Protein AF-0000000084538639 (afdb_homodimer)

InterPro domains:
  IPR005117 Nitrite/Sulfite reductase ferredoxin-like domain [PF03460] (18-83)
  IPR006066 Nitrite/sulphite reductase iron-sulphur/sirohaem-binding site [PR00397] (96-114)
  IPR006066 Nitrite/sulphite reductase iron-sulphur/sirohaem-binding site [PR00397] (139-157)
  IPR006066 Nitrite/sulphite reductase iron-sulphur/sirohaem-binding site [PS00365] (139-155)
  IPR006067 Nitrite/sulphite reductase 4Fe-4S domain [PF01077] (92-283)
  IPR017896 4Fe-4S ferredoxin-type, iron-sulphur binding domain [PF00037] (164-184)
  IPR017896 4Fe-4S ferredoxin-type, iron-sulphur binding domain [PF00037] (191-212)
  IPR017896 4Fe-4S ferredoxin-type, iron-sulphur binding domain [PS51379] (159-187)
  IPR017896 4Fe-4S ferredoxin-type, iron-sulphur binding domain [PS51379] (188-217)
  IPR036136 Nitrite/Sulfite reductase ferredoxin-like domain superfamily [SSF55124] (15-107)
  IPR045169 Nitrite and sulphite reductase 4Fe-4S domain containing protein [PTHR11493] (4-162)
  IPR045854 Nitrite and sulphite reductase 4Fe-4S domain-like superfamily [G3DSA:3.30.413.10] (96-285)
  IPR045854 Nitrite and sulphite reductase 4Fe-4S domain-like superfamily [SSF56014] (92-284)

Sequence (570 aa):
MNEKKIDESLLKSKGFLPQRQENMFSMRLKVVSGNLDIEKLRAIADAAEKYGSGYVHITSRQQIEVPFVKLEDAEAANNELEKQGISGGSIGKRVRAVVACQGDRVCKNGLINCESLASRIDEKYFGEAVPKKLKIAVTGCPSACVRPQENDFGIMGTVKPKTVEENCVGCKRCEKACKVGAIKVLDDKASIDTEKCILCGACIAACRKDALRAEKTGCTIFVGGKAGRQPMQGIKLLELADEEQLFSVLEKTFEYYRREGLDGERLGELIDRLGIDKYKEEVLSMNEKKIDESLLKSKGFLPQRQENMFSMRLKVVSGNLDIEKLRAIADAAEKYGSGYVHITSRQQIEVPFVKLEDAEAANNELEKQGISGGSIGKRVRAVVACQGDRVCKNGLINCESLASRIDEKYFGEAVPKKLKIAVTGCPSACVRPQENDFGIMGTVKPKTVEENCVGCKRCEKACKVGAIKVLDDKASIDTEKCILCGACIAACRKDALRAEKTGCTIFVGGKAGRQPMQGIKLLELADEEQLFSVLEKTFEYYRREGLDGERLGELIDRLGIDKYKEEVLS

pLDDT: mean 95.53, std 8.68, range [28.81, 98.94]

Solvent-accessible surface area (backbone atoms only — not comparable to full-atom values): 27590 Å² total; per-residue (Å²): 131,81,76,70,74,74,55,63,68,60,40,28,65,50,13,36,38,76,32,56,53,84,65,23,20,29,38,28,34,52,29,58,26,13,46,43,44,34,69,52,50,46,51,50,33,51,45,13,55,76,46,27,77,41,30,37,36,34,33,54,65,19,29,42,26,28,42,60,23,36,58,92,44,46,64,62,54,48,51,58,36,42,75,66,73,39,47,44,23,60,55,67,43,16,22,33,64,22,30,23,35,63,9,46,78,39,36,68,62,25,66,31,60,18,50,63,52,30,48,54,50,35,74,72,43,50,57,39,79,37,39,22,55,38,39,36,20,27,17,12,20,45,57,23,76,49,40,22,43,45,16,33,37,9,34,27,15,28,25,39,73,38,70,37,67,93,46,38,79,41,82,48,50,31,37,70,51,32,88,69,66,21,38,45,65,54,96,49,28,72,41,75,40,74,88,53,48,74,31,52,43,50,35,37,73,52,37,86,58,63,16,35,38,77,70,46,71,24,23,31,34,22,38,25,8,30,58,39,73,69,61,35,76,29,42,84,75,46,69,58,35,46,69,68,56,46,53,49,32,51,51,36,44,51,52,49,39,57,71,70,36,47,88,69,35,41,62,28,56,43,35,66,74,68,30,61,67,58,49,46,57,64,33,72,102,132,81,75,70,75,74,55,63,68,59,40,28,64,50,14,36,39,76,33,56,52,83,65,23,18,30,40,27,33,52,29,58,26,13,46,43,44,33,70,52,52,46,50,49,33,50,46,13,55,74,47,26,78,41,30,37,38,34,34,53,65,21,28,42,26,28,41,60,23,36,59,91,43,44,62,62,54,48,53,57,36,41,75,67,72,40,46,44,22,60,54,66,44,17,23,33,64,22,30,23,36,63,8,46,78,39,36,69,62,25,66,31,60,17,49,62,54,30,47,54,50,35,73,73,44,49,57,38,80,37,40,23,54,37,40,39,21,28,17,12,20,46,58,23,77,50,40,22,43,45,16,32,37,9,33,27,16,27,25,38,72,38,70,38,69,93,44,35,78,42,81,50,51,30,36,70,49,31,87,69,66,22,39,44,65,53,96,48,28,70,41,75,40,73,88,54,48,74,32,50,42,49,34,36,74,50,38,87,57,64,17,34,38,79,69,45,71,25,24,30,35,21,38,24,8,30,58,42,73,68,62,35,76,29,43,82,74,45,69,58,34,47,69,69,56,46,52,49,34,52,52,39,45,52,53,49,41,58,72,71,38,46,88,69,36,41,62,28,54,42,36,66,73,69,30,62,66,57,50,47,57,65,31,72,101

Secondary structure (DSSP, 8-state):
-------HHHHHHTTEEEPSSTTEEEEEE--STTEEEHHHHHHHHHHHHHHSSSEEEE-TTS-EEEEEEEGGGHHHHHHHHHHTT--BPP-SSBBPPPEE--HHHH-TT--S-HHHHHHHHHHHHTT-B-SS-B-EEEESSTT-TT-GGGSSEEEEEEEEEEE-GGG-----HHHHH-TTS-EEEETTEEEE-TTT-----HHHHH-SSS-EEEEEEEEEEEES-B-TTS-BPPEEEEEEE-HHHHHHHHHHHHHHHHHHPPTT--HHHHHHHH-HHHHHHHH--/-------HHHHHHTTEEEPSSTTEEEEEE--STTEEEHHHHHHHHHHHHHHSSSEEEE-TTS-EEEEEEEHHHHHHHHHHHHHTT--BPP-SSBBPPPEE--HHHH-TT--S-HHHHHHHHHHHHTT-B-SS-B-EEEESSTT-TT-GGGSSEEEEEEEEEEE-GGG-----HHHHH-TTS-EEEETTEEEE-TTT-----HHHHH-SSS-EEEEEEEEEEEES-B-TTS-BPPEEEEEEE-HHHHHHHHHHHHHHHHHHPPTT--HHHHHHHH-HHHHHHHH--

Foldseek 3Di:
DPPPPLPVVVLQAQAWDDDPDPQWTKFKKADAQLDDDVLLVVLVQVLLVPFADRDWDQDLQNIIIRTGGGNVCSVVSQVSSVVVVITTFHDWQFETHEHEDCAPVPDPQFQDRGRVLSVVCCVVGGGNGFLTYFYEYEYRFPVCVSPQQQGQKYKYKFFDKDFQFVQFQLPCQLCVQDPQRQWDRDPRGIDGNPVRDPRSCSSVVRDPRNRIDTPAIAIWMWHQAHDDPDGDTTDGQDPRDHPVLVVQLVVQLRVCRRVQPHRHARSNRSCVVVHVVVSNVRRVD/DPPPPLPVVVLQAQAWDDDPDPQWTKFKKADAQLDDDVLLVVLVQVLLVPFADRDWDQDLQNIIIRTGGGNVCSVVSQVSSVVVVITHFHDWQFETHEHEDCAPVPDPQFQDRGRVLSVVCCVPGGGNGFLTYFYEYEYRFPVCVSPLQQGQKYKYKFFDKDFQFVQFQLPCQLCVQDPQRQWDRDPRGIDGNPVRDPRSCSSVVRDPRNRMDTPAIAIWMWHQAHDDPDGDTTDGQDPRDHPVLVVQLVVQLRVCRRVQPHRHARSNNSCVVVHVVVSNVRRVD

Organism: NCBI:txid1434108

Structure (mmCIF, N/CA/C/O backbone):
data_AF-0000000084538639-model_v1
#
loop_
_entity.id
_entity.type
_entity.pdbx_description
1 polymer 'Sulfite reductase-related protein'
#
loop_
_atom_site.group_PDB
_atom_site.id
_atom_site.type_symbol
_atom_site.label_atom_id
_atom_site.label_alt_id
_atom_site.label_comp_id
_atom_site.label_asym_id
_atom_site.label_entity_id
_atom_site.label_seq_id
_atom_site.pdbx_PDB_ins_code
_atom_site.Cartn_x
_atom_site.Cartn_y
_atom_site.Cartn_z
_atom_site.occupancy
_atom_site.B_iso_or_equiv
_atom_site.auth_seq_id
_atom_site.auth_comp_id
_atom_site.auth_asym_id
_atom_site.auth_atom_id
_atom_site.pdbx_PDB_model_num
ATOM 1 N N . MET A 1 1 ? 19.953 21.734 35.844 1 28.94 1 MET A N 1
ATOM 2 C CA . MET A 1 1 ? 19.578 20.406 35.312 1 28.94 1 MET A CA 1
ATOM 3 C C . MET A 1 1 ? 19.547 20.422 33.781 1 28.94 1 MET A C 1
ATOM 5 O O . MET A 1 1 ? 18.797 21.188 33.188 1 28.94 1 MET A O 1
ATOM 9 N N . ASN A 1 2 ? 20.594 20.266 32.969 1 35.09 2 ASN A N 1
ATOM 10 C CA . ASN A 1 2 ? 20.875 20.547 31.578 1 35.09 2 ASN A CA 1
ATOM 11 C C . ASN A 1 2 ? 19.781 19.953 30.672 1 35.09 2 ASN A C 1
ATOM 13 O O . ASN A 1 2 ? 19.531 18.75 30.703 1 35.09 2 ASN A O 1
ATOM 17 N N . GLU A 1 3 ? 18.641 20.625 30.438 1 41.72 3 GLU A N 1
ATOM 18 C CA . GLU A 1 3 ? 17.625 20.312 29.453 1 41.72 3 GLU A CA 1
ATOM 19 C C . GLU A 1 3 ? 18.234 19.625 28.234 1 41.72 3 GLU A C 1
ATOM 21 O O . GLU A 1 3 ? 18.969 20.25 27.469 1 41.72 3 GLU A O 1
ATOM 26 N N . LYS A 1 4 ? 18.844 18.641 28.422 1 44.41 4 LYS A N 1
ATOM 27 C CA . LYS A 1 4 ? 19.422 17.906 27.297 1 44.41 4 LYS A CA 1
ATOM 28 C C . LYS A 1 4 ? 18.578 18.062 26.031 1 44.41 4 LYS A C 1
ATOM 30 O O . LYS A 1 4 ? 17.422 17.625 26 1 44.41 4 LYS A O 1
ATOM 35 N N . LYS A 1 5 ? 18.641 19.078 25.266 1 53.19 5 LYS A N 1
ATOM 36 C CA . LYS A 1 5 ? 18.062 19.406 23.953 1 53.19 5 LYS A CA 1
ATOM 37 C C . LYS A 1 5 ? 18.016 18.156 23.062 1 53.19 5 LYS A C 1
ATOM 39 O O . LYS A 1 5 ? 19.062 17.625 22.688 1 53.19 5 LYS A O 1
ATOM 44 N N . ILE A 1 6 ? 17.109 17.219 23.391 1 60.97 6 ILE A N 1
ATOM 45 C CA . ILE A 1 6 ? 16.953 16.047 22.531 1 60.97 6 ILE A CA 1
ATOM 46 C C . ILE A 1 6 ? 17.047 16.453 21.062 1 60.97 6 ILE A C 1
ATOM 48 O O . ILE A 1 6 ? 16.344 17.359 20.625 1 60.97 6 ILE A O 1
ATOM 52 N N . ASP A 1 7 ? 18.219 16.203 20.422 1 66.75 7 ASP A N 1
ATOM 53 C CA . ASP A 1 7 ? 18.469 16.453 19 1 66.75 7 ASP A CA 1
ATOM 54 C C . ASP A 1 7 ? 17.391 15.789 18.141 1 66.75 7 ASP A C 1
ATOM 56 O O . ASP A 1 7 ? 17.406 14.57 17.938 1 66.75 7 ASP A O 1
ATOM 60 N N . GLU A 1 8 ? 16.359 16.516 17.828 1 71.19 8 GLU A N 1
ATOM 61 C CA . GLU A 1 8 ? 15.25 16.047 17 1 71.19 8 GLU A CA 1
ATOM 62 C C . GLU A 1 8 ? 15.75 15.375 15.734 1 71.19 8 GLU A C 1
ATOM 64 O O . GLU A 1 8 ? 15.125 14.422 15.25 1 71.19 8 GLU A O 1
ATOM 69 N N . SER A 1 9 ? 16.891 15.812 15.281 1 72.81 9 SER A N 1
ATOM 70 C CA . SER A 1 9 ? 17.438 15.219 14.07 1 72.81 9 SER A CA 1
ATOM 71 C C . SER A 1 9 ? 17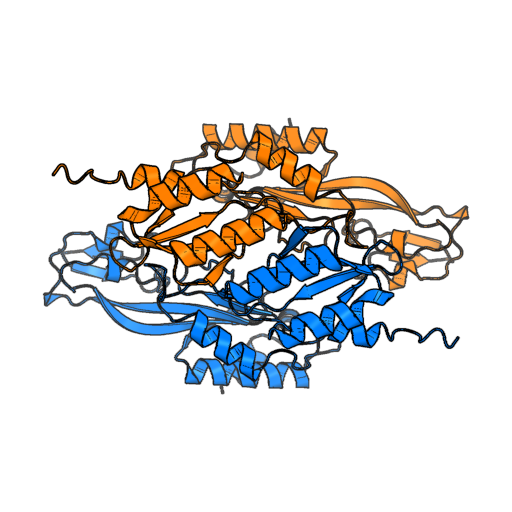.891 13.781 14.312 1 72.81 9 SER A C 1
ATOM 73 O O . SER A 1 9 ? 17.719 12.922 13.438 1 72.81 9 SER A O 1
ATOM 75 N N . LEU A 1 10 ? 18.406 13.555 15.484 1 75.19 10 LEU A N 1
ATOM 76 C CA . LEU A 1 10 ? 18.828 12.211 15.852 1 75.19 10 LEU A CA 1
ATOM 77 C C . LEU A 1 10 ? 17.625 11.281 16 1 75.19 10 LEU A C 1
ATOM 79 O O . LEU A 1 10 ? 17.688 10.117 15.594 1 75.19 10 LEU A O 1
ATOM 83 N N . LEU A 1 11 ? 16.594 11.844 16.484 1 84.62 11 LEU A N 1
ATOM 84 C CA . LEU A 1 11 ? 15.383 11.055 16.672 1 84.62 11 LEU A CA 1
ATOM 85 C C . LEU A 1 11 ? 14.781 10.641 15.328 1 84.62 11 LEU A C 1
ATOM 87 O O . LEU A 1 11 ? 14.312 9.516 15.172 1 84.62 11 LEU A O 1
ATOM 91 N N . LYS A 1 12 ? 14.953 11.516 14.398 1 80.38 12 LYS A N 1
ATOM 92 C CA . LYS A 1 12 ? 14.445 11.203 13.07 1 80.38 12 LYS A CA 1
ATOM 93 C C . LYS A 1 12 ? 15.219 10.055 12.438 1 80.38 12 LYS A C 1
ATOM 95 O O . LYS A 1 12 ? 14.633 9.18 11.797 1 80.38 12 LYS A O 1
ATOM 100 N N . SER A 1 13 ? 16.484 10.047 12.664 1 81.56 13 SER A N 1
ATOM 101 C CA . SER A 1 13 ? 17.328 8.992 12.109 1 81.56 13 SER A CA 1
ATOM 102 C C . SER A 1 13 ? 17 7.637 12.742 1 81.56 13 SER A C 1
ATOM 104 O O . SER A 1 13 ? 17.312 6.59 12.172 1 81.56 13 SER A O 1
ATOM 106 N N . LYS A 1 14 ? 16.359 7.699 13.867 1 87.94 14 LYS A N 1
ATOM 107 C CA . LYS A 1 14 ? 16.047 6.469 14.586 1 87.94 14 LYS A CA 1
ATOM 108 C C . LYS A 1 14 ? 14.586 6.066 14.367 1 87.94 14 LYS A C 1
ATOM 110 O O . LYS A 1 14 ? 14.07 5.18 15.055 1 87.94 14 LYS A O 1
ATOM 115 N N . GLY A 1 15 ? 13.945 6.762 13.461 1 92.75 15 GLY A N 1
ATOM 116 C CA . GLY A 1 15 ? 12.609 6.34 13.078 1 92.75 15 GLY A CA 1
ATOM 117 C C . GLY A 1 15 ? 11.516 7.043 13.859 1 92.75 15 GLY A C 1
ATOM 118 O O . GLY A 1 15 ? 10.352 6.617 13.836 1 92.75 15 GLY A O 1
ATOM 119 N N . PHE A 1 16 ? 11.852 8.117 14.555 1 95.19 16 PHE A N 1
ATOM 120 C CA . PHE A 1 16 ? 10.852 8.852 15.32 1 95.19 16 PHE A CA 1
ATOM 121 C C . PHE A 1 16 ? 10.289 10 14.5 1 95.19 16 PHE A C 1
ATOM 123 O O . PHE A 1 16 ? 11.016 10.922 14.125 1 95.19 16 PHE A O 1
ATOM 130 N N . LEU A 1 17 ? 9.008 9.977 14.289 1 95.06 17 LEU A N 1
ATOM 131 C CA . LEU A 1 17 ? 8.297 11.016 13.555 1 95.06 17 LEU A CA 1
ATOM 132 C C . LEU A 1 17 ? 7.539 11.938 14.508 1 95.06 17 LEU A C 1
ATOM 134 O O . LEU A 1 17 ? 6.711 11.477 15.297 1 95.06 17 LEU A O 1
ATOM 138 N N . PRO A 1 18 ? 7.816 13.203 14.438 1 95 18 PRO A N 1
ATOM 139 C CA . PRO A 1 18 ? 7.047 14.102 15.297 1 95 18 PRO A CA 1
ATOM 140 C C . PRO A 1 18 ? 5.547 14.062 15.008 1 95 18 PRO A C 1
ATOM 142 O O . PRO A 1 18 ? 5.141 13.953 13.844 1 95 18 PRO A O 1
ATOM 145 N N . GLN A 1 19 ? 4.723 14.102 16.062 1 96.75 19 GLN A N 1
ATOM 146 C CA . GLN A 1 19 ? 3.266 14.078 15.953 1 96.75 19 GLN A CA 1
ATOM 147 C C . GLN A 1 19 ? 2.684 15.477 16.141 1 96.75 19 GLN A C 1
ATOM 149 O O . GLN A 1 19 ? 3.418 16.438 16.391 1 96.75 19 GLN A O 1
ATOM 154 N N . ARG A 1 20 ? 1.403 15.555 15.883 1 96 20 ARG A N 1
ATOM 155 C CA . ARG A 1 20 ? 0.704 16.828 16.047 1 96 20 ARG A CA 1
ATOM 156 C C . ARG A 1 20 ? 0.76 17.297 17.5 1 96 20 ARG A C 1
ATOM 158 O O . ARG A 1 20 ? 0.821 18.484 17.781 1 96 20 ARG A O 1
ATOM 165 N N . GLN A 1 21 ? 0.801 16.328 18.453 1 96.25 21 GLN A N 1
ATOM 166 C CA . GLN A 1 21 ? 0.95 16.656 19.875 1 96.25 21 GLN A CA 1
ATOM 167 C C . GLN A 1 21 ? 2.391 17.031 20.203 1 96.25 21 GLN A C 1
ATOM 169 O O . GLN A 1 21 ? 3.332 16.391 19.75 1 96.25 21 GLN A O 1
ATOM 174 N N . GLU A 1 22 ? 2.547 18.031 20.938 1 94.88 22 GLU A N 1
ATOM 175 C CA . GLU A 1 22 ? 3.869 18.547 21.297 1 94.88 22 GLU A CA 1
ATOM 176 C C . GLU A 1 22 ? 4.676 17.5 22.062 1 94.88 22 GLU A C 1
ATOM 178 O O . GLU A 1 22 ? 4.152 16.844 22.953 1 94.88 22 GLU A O 1
ATOM 183 N N . ASN A 1 23 ? 5.887 17.297 21.688 1 94.81 23 ASN A N 1
ATOM 184 C CA . ASN A 1 23 ? 6.867 16.438 22.359 1 94.81 23 ASN A CA 1
ATOM 185 C C . ASN A 1 23 ? 6.453 14.977 22.297 1 94.81 23 ASN A C 1
ATOM 187 O O . ASN A 1 23 ? 6.738 14.211 23.234 1 94.81 23 ASN A O 1
ATOM 191 N N . MET A 1 24 ? 5.648 14.656 21.344 1 96.5 24 MET A N 1
ATOM 192 C CA . MET A 1 24 ? 5.254 13.266 21.125 1 96.5 24 MET A CA 1
ATOM 193 C C . MET A 1 24 ? 5.676 12.805 19.734 1 96.5 24 MET A C 1
ATOM 195 O O . MET A 1 24 ? 5.691 13.602 18.781 1 96.5 24 MET A O 1
ATOM 199 N N . PHE A 1 25 ? 5.984 11.547 19.672 1 96.94 25 PHE A N 1
ATOM 200 C CA . PHE A 1 25 ? 6.504 10.992 18.422 1 96.94 25 PHE A CA 1
ATOM 201 C C . PHE A 1 25 ? 5.844 9.656 18.109 1 96.94 25 PHE A C 1
ATOM 203 O O . PHE A 1 25 ? 5.426 8.93 19.016 1 96.94 25 PHE A O 1
ATOM 210 N N . SER A 1 26 ? 5.684 9.406 16.906 1 97.38 26 SER A N 1
ATOM 211 C CA . SER A 1 26 ? 5.402 8.055 16.438 1 97.38 26 SER A CA 1
ATOM 212 C C . SER A 1 26 ? 6.691 7.305 16.109 1 97.38 26 SER A C 1
ATOM 214 O O . SER A 1 26 ? 7.457 7.73 15.234 1 97.38 26 SER A O 1
ATOM 216 N N . MET A 1 27 ? 6.938 6.258 16.797 1 97.62 27 MET A N 1
ATOM 217 C CA . MET A 1 27 ? 8.133 5.441 16.562 1 97.62 27 MET A CA 1
ATOM 218 C C . MET A 1 27 ? 7.887 4.414 15.469 1 97.62 27 MET A C 1
ATOM 220 O O . MET A 1 27 ? 7.16 3.439 15.68 1 97.62 27 MET A O 1
ATOM 224 N N . ARG A 1 28 ? 8.492 4.652 14.383 1 97.44 28 ARG A N 1
ATOM 225 C CA . ARG A 1 28 ? 8.359 3.725 13.266 1 97.44 28 ARG A CA 1
ATOM 226 C C . ARG A 1 28 ? 9.438 2.643 13.328 1 97.44 28 ARG A C 1
ATOM 228 O O . ARG A 1 28 ? 10.633 2.947 13.359 1 97.44 28 ARG A O 1
ATOM 235 N N . LEU A 1 29 ? 8.992 1.459 13.242 1 97.94 29 LEU A N 1
ATOM 236 C CA . LEU A 1 29 ? 9.891 0.316 13.367 1 97.94 29 LEU A CA 1
ATOM 237 C C . LEU A 1 29 ? 10.07 -0.387 12.031 1 97.94 29 LEU A C 1
ATOM 239 O O . LEU A 1 29 ? 9.109 -0.568 11.281 1 97.94 29 LEU A O 1
ATOM 243 N N . LYS A 1 30 ? 11.281 -0.774 11.797 1 97.19 30 LYS A N 1
ATOM 244 C CA . LYS A 1 30 ? 11.617 -1.401 10.516 1 97.19 30 LYS A CA 1
ATOM 245 C C . LYS A 1 30 ? 11.156 -2.855 10.484 1 97.19 30 LYS A C 1
ATOM 247 O O . LYS A 1 30 ? 11.43 -3.623 11.406 1 97.19 30 LYS A O 1
ATOM 252 N N . VAL A 1 31 ? 10.453 -3.23 9.469 1 97.38 31 VAL A N 1
ATOM 253 C CA . VAL A 1 31 ? 10.102 -4.598 9.102 1 97.38 31 VAL A CA 1
ATOM 254 C C . VAL A 1 31 ? 10.531 -4.875 7.66 1 97.38 31 VAL A C 1
ATOM 256 O O . VAL A 1 31 ? 10.18 -4.121 6.746 1 97.38 31 VAL A O 1
ATOM 259 N N . VAL A 1 32 ? 11.305 -5.887 7.477 1 96.62 32 VAL A N 1
ATOM 260 C CA . VAL A 1 32 ? 11.766 -6.199 6.125 1 96.62 32 VAL A CA 1
ATOM 261 C C . VAL A 1 32 ? 10.797 -7.176 5.461 1 96.62 32 VAL A C 1
ATOM 263 O O . VAL A 1 32 ? 10.391 -8.164 6.074 1 96.62 32 VAL A O 1
ATOM 266 N N . SER A 1 33 ? 10.367 -6.867 4.262 1 97.62 33 SER A N 1
ATOM 267 C CA . SER A 1 33 ? 9.523 -7.73 3.439 1 97.62 33 SER A CA 1
ATOM 268 C C . SER A 1 33 ? 8.211 -8.047 4.141 1 97.62 33 SER A C 1
ATOM 270 O O . SER A 1 33 ? 7.559 -9.047 3.826 1 97.62 33 SER A O 1
ATOM 272 N N . GLY A 1 34 ? 7.902 -7.285 5.207 1 98 34 GLY A N 1
ATOM 273 C CA . GLY A 1 34 ? 6.66 -7.488 5.934 1 98 34 GLY A CA 1
ATOM 274 C C . GLY A 1 34 ? 6.707 -8.672 6.883 1 98 34 GLY A C 1
ATOM 275 O O . GLY A 1 34 ? 5.703 -9.008 7.512 1 98 34 GLY A O 1
ATOM 276 N N . ASN A 1 35 ? 7.789 -9.305 7.012 1 98.25 35 ASN A N 1
ATOM 277 C CA . ASN A 1 35 ? 7.891 -10.469 7.879 1 98.25 35 ASN A CA 1
ATOM 278 C C . ASN A 1 35 ? 8.414 -10.094 9.266 1 98.25 35 ASN A C 1
ATOM 280 O O . ASN A 1 35 ? 9.367 -9.328 9.383 1 98.25 35 ASN A O 1
ATOM 284 N N . LEU A 1 36 ? 7.766 -10.602 10.227 1 97.75 36 LEU A N 1
ATOM 285 C CA . LEU A 1 36 ? 8.156 -10.352 11.609 1 97.75 36 LEU A CA 1
ATOM 286 C C . LEU A 1 36 ? 8.047 -11.617 12.445 1 97.75 36 LEU A C 1
ATOM 288 O O . LEU A 1 36 ? 6.984 -12.242 12.5 1 97.75 36 LEU A O 1
ATOM 292 N N . ASP A 1 37 ? 9.125 -11.945 13.109 1 97.56 37 ASP A N 1
ATOM 293 C CA . ASP A 1 37 ? 9.078 -13.094 14.016 1 97.56 37 ASP A CA 1
ATOM 294 C C . ASP A 1 37 ? 8.234 -12.789 15.25 1 97.56 37 ASP A C 1
ATOM 296 O O . ASP A 1 37 ? 8.039 -11.617 15.602 1 97.56 37 ASP A O 1
ATOM 300 N N . ILE A 1 38 ? 7.762 -13.82 15.906 1 97.75 38 ILE A N 1
ATOM 301 C CA . ILE A 1 38 ? 6.801 -13.664 16.984 1 97.75 38 ILE A CA 1
ATOM 302 C C . ILE A 1 38 ? 7.48 -12.992 18.188 1 97.75 38 ILE A C 1
ATOM 304 O O . ILE A 1 38 ? 6.844 -12.25 18.938 1 97.75 38 ILE A O 1
ATOM 308 N N . GLU A 1 39 ? 8.789 -13.234 18.391 1 98 39 GLU A N 1
ATOM 309 C CA . GLU A 1 39 ? 9.492 -12.586 19.5 1 98 39 GLU A CA 1
ATOM 310 C C . GLU A 1 39 ? 9.539 -11.07 19.312 1 98 39 GLU A C 1
ATOM 312 O O . GLU A 1 39 ? 9.359 -10.312 20.266 1 98 39 GLU A O 1
ATOM 317 N N . LYS A 1 40 ? 9.781 -10.695 18.125 1 98 40 LYS A N 1
ATOM 318 C CA . LYS A 1 40 ? 9.781 -9.266 17.812 1 98 40 LYS A CA 1
ATOM 319 C C . LYS A 1 40 ? 8.383 -8.664 17.969 1 98 40 LYS A C 1
ATOM 321 O O . LYS A 1 40 ? 8.234 -7.547 18.453 1 98 40 LYS A O 1
ATOM 326 N N . LEU A 1 41 ? 7.402 -9.398 17.562 1 98 41 LEU A N 1
ATOM 327 C CA . LEU A 1 41 ? 6.023 -8.953 17.719 1 98 41 LEU A CA 1
ATOM 328 C C . LEU A 1 41 ? 5.695 -8.703 19.188 1 98 41 LEU A C 1
ATOM 330 O O . LEU A 1 41 ? 5.082 -7.691 19.531 1 98 41 LEU A O 1
ATOM 334 N N . ARG A 1 42 ? 6.074 -9.594 20.016 1 98.25 42 ARG A N 1
ATOM 335 C CA . ARG A 1 42 ? 5.836 -9.461 21.438 1 98.25 42 ARG A CA 1
ATOM 336 C C . ARG A 1 42 ? 6.605 -8.273 22.016 1 98.25 42 ARG A C 1
ATOM 338 O O . ARG A 1 42 ? 6.082 -7.535 22.859 1 98.25 42 ARG A O 1
ATOM 345 N N . ALA A 1 43 ? 7.848 -8.102 21.547 1 98.31 43 ALA A N 1
ATOM 346 C CA . ALA A 1 43 ? 8.656 -6.969 22 1 98.31 43 ALA A CA 1
ATOM 347 C C . ALA A 1 43 ? 7.996 -5.645 21.625 1 98.31 43 ALA A C 1
ATOM 349 O O . ALA A 1 43 ? 8 -4.695 22.406 1 98.31 43 ALA A O 1
ATOM 350 N N . ILE A 1 44 ? 7.449 -5.594 20.453 1 98.56 44 ILE A N 1
ATOM 351 C CA . ILE A 1 44 ? 6.773 -4.387 19.984 1 98.56 44 ILE A CA 1
ATOM 352 C C . ILE A 1 44 ? 5.535 -4.125 20.828 1 98.56 44 ILE A C 1
ATOM 354 O O . ILE A 1 44 ? 5.262 -2.982 21.203 1 98.56 44 ILE A O 1
ATOM 358 N N . ALA A 1 45 ? 4.785 -5.188 21.141 1 98.62 45 ALA A N 1
ATOM 359 C CA . ALA A 1 45 ? 3.627 -5.043 22.031 1 98.62 45 ALA A CA 1
ATOM 360 C C . ALA A 1 45 ? 4.035 -4.48 23.375 1 98.62 45 ALA A C 1
ATOM 362 O O . ALA A 1 45 ? 3.381 -3.576 23.906 1 98.62 45 ALA A O 1
ATOM 363 N N . ASP A 1 46 ? 5.121 -4.961 23.938 1 98.56 46 ASP A N 1
ATOM 364 C CA . ASP A 1 46 ? 5.625 -4.484 25.219 1 98.56 46 ASP A CA 1
ATOM 365 C C . ASP A 1 46 ? 6.012 -3.01 25.141 1 98.56 46 ASP A C 1
ATOM 367 O O . ASP A 1 46 ? 5.699 -2.234 26.047 1 98.56 46 ASP A O 1
ATOM 371 N N . ALA A 1 47 ? 6.684 -2.658 24.078 1 98.5 47 ALA A N 1
ATOM 372 C CA . ALA A 1 47 ? 7.094 -1.269 23.906 1 98.5 47 ALA A CA 1
ATOM 373 C C . ALA A 1 47 ? 5.883 -0.35 23.766 1 98.5 47 ALA A C 1
ATOM 375 O O . ALA A 1 47 ? 5.859 0.744 24.344 1 98.5 47 ALA A O 1
ATOM 376 N N . ALA A 1 48 ? 4.883 -0.794 23 1 98.62 48 ALA A N 1
ATOM 377 C CA . ALA A 1 48 ? 3.67 0.003 22.812 1 98.62 48 ALA A CA 1
ATOM 378 C C . ALA A 1 48 ? 2.926 0.182 24.141 1 98.62 48 ALA A C 1
ATOM 380 O O . ALA A 1 48 ? 2.297 1.218 24.375 1 98.62 48 ALA A O 1
ATOM 381 N N . GLU A 1 49 ? 2.969 -0.815 24.969 1 98.56 49 GLU A N 1
ATOM 382 C CA . GLU A 1 49 ? 2.35 -0.75 26.297 1 98.56 49 GLU A CA 1
ATOM 383 C C . GLU A 1 49 ? 3.102 0.212 27.203 1 98.56 49 GLU A C 1
ATOM 385 O O . GLU A 1 49 ? 2.488 1.029 27.891 1 98.56 49 GLU A O 1
ATOM 390 N N . LYS A 1 50 ? 4.363 0.166 27.203 1 98.56 50 LYS A N 1
ATOM 391 C CA . LYS A 1 50 ? 5.219 0.887 28.141 1 98.56 50 LYS A CA 1
ATOM 392 C C . LYS A 1 50 ? 5.402 2.34 27.703 1 98.56 50 LYS A C 1
ATOM 394 O O . LYS A 1 50 ? 5.406 3.244 28.547 1 98.56 50 LYS A O 1
ATOM 399 N N . TYR A 1 51 ? 5.574 2.531 26.391 1 98.5 51 TYR A N 1
ATOM 400 C CA . TYR A 1 51 ? 6.004 3.846 25.922 1 98.5 51 TYR A CA 1
ATOM 401 C C . TYR A 1 51 ? 4.926 4.5 25.078 1 98.5 51 TYR A C 1
ATOM 403 O O . TYR A 1 51 ? 4.969 5.707 24.828 1 98.5 51 TYR A O 1
ATOM 411 N N . GLY A 1 52 ? 4.02 3.723 24.516 1 98.19 52 GLY A N 1
ATOM 412 C CA . GLY A 1 52 ? 2.984 4.242 23.641 1 98.19 52 GLY A CA 1
ATOM 413 C C . GLY A 1 52 ? 1.63 4.355 24.312 1 98.19 52 GLY A C 1
ATOM 414 O O . GLY A 1 52 ? 1.547 4.672 25.5 1 98.19 52 GLY A O 1
ATOM 415 N N . SER A 1 53 ? 0.543 4.211 23.562 1 97.81 53 SER A N 1
ATOM 416 C CA . SER A 1 53 ? -0.82 4.344 24.062 1 97.81 53 SER A CA 1
ATOM 417 C C . SER A 1 53 ? -1.562 3.012 24 1 97.81 53 SER A C 1
ATOM 419 O O . SER A 1 53 ? -2.791 2.984 23.906 1 97.81 53 SER A O 1
ATOM 421 N N . GLY A 1 54 ? -0.845 1.924 23.891 1 98.25 54 GLY A N 1
ATOM 422 C CA . GLY A 1 54 ? -1.445 0.604 24 1 98.25 54 GLY A CA 1
ATOM 423 C C . GLY A 1 54 ? -1.917 0.05 22.672 1 98.25 54 GLY A C 1
ATOM 424 O O . GLY A 1 54 ? -2.787 -0.822 22.625 1 98.25 54 GLY A O 1
ATOM 425 N N . TYR A 1 55 ? -1.447 0.566 21.578 1 98.56 55 TYR A N 1
ATOM 426 C CA . TYR A 1 55 ? -1.731 0.024 20.25 1 98.56 55 TYR A CA 1
ATOM 427 C C . TYR A 1 55 ? -0.595 0.325 19.281 1 98.56 55 TYR A C 1
ATOM 429 O O . TYR A 1 55 ? 0.302 1.112 19.594 1 98.56 55 TYR A O 1
ATOM 437 N N . VAL A 1 56 ? -0.585 -0.379 18.203 1 98.75 56 VAL A N 1
ATOM 438 C CA . VAL A 1 56 ? 0.343 -0.107 17.109 1 98.75 56 VAL A CA 1
ATOM 439 C C . VAL A 1 56 ? -0.437 0.24 15.844 1 98.75 56 VAL A C 1
ATOM 441 O O . VAL A 1 56 ? -1.636 -0.032 15.75 1 98.75 56 VAL A O 1
ATOM 444 N N . HIS A 1 57 ? 0.223 0.912 14.961 1 98.81 57 HIS A N 1
ATOM 445 C CA . HIS A 1 57 ? -0.311 1.205 13.633 1 98.81 57 HIS A CA 1
ATOM 446 C C . HIS A 1 57 ? 0.519 0.536 12.547 1 98.81 57 HIS A C 1
ATOM 448 O O . HIS A 1 57 ? 1.729 0.754 12.461 1 98.81 57 HIS A O 1
ATOM 454 N N . ILE A 1 58 ? -0.119 -0.307 11.758 1 98.69 58 ILE A N 1
ATOM 455 C CA . ILE A 1 58 ? 0.515 -0.917 10.594 1 98.69 58 ILE A CA 1
ATOM 456 C C . ILE A 1 58 ? 0.44 0.039 9.398 1 98.69 58 ILE A C 1
ATOM 458 O O . ILE A 1 58 ? -0.634 0.551 9.078 1 98.69 58 ILE A O 1
ATOM 462 N N . THR A 1 59 ? 1.565 0.276 8.828 1 97.75 59 THR A N 1
ATOM 463 C CA . THR A 1 59 ? 1.597 1.226 7.719 1 97.75 59 THR A CA 1
ATOM 464 C C . THR A 1 59 ? 1.312 0.521 6.395 1 97.75 59 THR A C 1
ATOM 466 O O . THR A 1 59 ? 1.327 -0.709 6.324 1 97.75 59 THR A O 1
ATOM 469 N N . SER A 1 60 ? 1.082 1.293 5.387 1 96.56 60 SER A N 1
ATOM 470 C CA . SER A 1 60 ? 0.844 0.751 4.051 1 96.56 60 SER A CA 1
ATOM 471 C C . SER A 1 60 ? 2.135 0.227 3.43 1 96.56 60 SER A C 1
ATOM 473 O O . SER A 1 60 ? 2.107 -0.398 2.367 1 96.56 60 SER A O 1
ATOM 475 N N . ARG A 1 61 ? 3.258 0.462 4.059 1 97.56 61 ARG A N 1
ATOM 476 C CA . ARG A 1 61 ? 4.527 -0.084 3.588 1 97.56 61 ARG A CA 1
ATOM 477 C C . ARG A 1 61 ? 5.016 -1.204 4.5 1 97.56 61 ARG A C 1
ATOM 479 O O . ARG A 1 61 ? 6.219 -1.373 4.695 1 97.56 61 ARG A O 1
ATOM 486 N N . GLN A 1 62 ? 4.176 -1.828 5.121 1 98.31 62 GLN A N 1
ATOM 487 C CA . GLN A 1 62 ? 4.395 -3.064 5.867 1 98.31 62 GLN A CA 1
ATOM 488 C C . GLN A 1 62 ? 5.305 -2.83 7.07 1 98.31 62 GLN A C 1
ATOM 490 O O . GLN A 1 62 ? 6.055 -3.723 7.469 1 98.31 62 GLN A O 1
ATOM 495 N N . GLN A 1 63 ? 5.375 -1.575 7.582 1 98 63 GLN A N 1
ATOM 496 C CA . GLN A 1 63 ? 6.066 -1.263 8.828 1 98 63 GLN A CA 1
ATOM 497 C C . GLN A 1 63 ? 5.086 -1.188 9.992 1 98 63 GLN A C 1
ATOM 499 O O . GLN A 1 63 ? 3.873 -1.29 9.805 1 98 63 GLN A O 1
ATOM 504 N N . ILE A 1 64 ? 5.633 -1.038 11.164 1 98.5 64 ILE A N 1
ATOM 505 C CA . ILE A 1 64 ? 4.828 -0.858 12.367 1 98.5 64 ILE A CA 1
ATOM 506 C C . ILE A 1 64 ? 5.242 0.431 13.078 1 98.5 64 ILE A C 1
ATOM 508 O O . ILE A 1 64 ? 6.434 0.732 13.188 1 98.5 64 ILE A O 1
ATOM 512 N N . GLU A 1 65 ? 4.277 1.179 13.523 1 98.44 65 GLU A N 1
ATOM 513 C CA . GLU A 1 65 ? 4.527 2.387 14.305 1 98.44 65 GLU A CA 1
ATOM 514 C C . GLU A 1 65 ? 3.922 2.277 15.703 1 98.44 65 GLU A C 1
ATOM 516 O O . GLU A 1 65 ? 2.828 1.733 15.867 1 98.44 65 GLU A O 1
ATOM 521 N N . VAL A 1 66 ? 4.629 2.738 16.641 1 98.69 66 VAL A N 1
ATOM 522 C CA . VAL A 1 66 ? 4.129 2.961 18 1 98.69 66 VAL A CA 1
ATOM 523 C C . VAL A 1 66 ? 3.887 4.453 18.219 1 98.69 66 VAL A C 1
ATOM 525 O O . VAL A 1 66 ? 4.832 5.219 18.422 1 98.69 66 VAL A O 1
ATOM 528 N N . PRO A 1 67 ? 2.652 4.871 18.188 1 98.56 67 PRO A N 1
ATOM 529 C CA . PRO A 1 67 ? 2.369 6.297 18.359 1 98.56 67 PRO A CA 1
ATOM 530 C C . PRO A 1 67 ? 2.441 6.746 19.812 1 98.56 67 PRO A C 1
ATOM 532 O O . PRO A 1 67 ? 2.43 5.914 20.719 1 98.56 67 PRO A O 1
ATOM 535 N N . PHE A 1 68 ? 2.617 8.039 20 1 98.5 68 PHE A N 1
ATOM 536 C CA . PHE A 1 68 ? 2.479 8.75 21.266 1 98.5 68 PHE A CA 1
ATOM 537 C C . PHE A 1 68 ? 3.629 8.406 22.203 1 98.5 68 PHE A C 1
ATOM 539 O O . PHE A 1 68 ? 3.43 8.281 23.406 1 98.5 68 PHE A O 1
ATOM 546 N N . VAL A 1 69 ? 4.727 8.219 21.656 1 98.25 69 VAL A N 1
ATOM 547 C CA . VAL A 1 69 ? 5.93 8.078 22.469 1 98.25 69 VAL A CA 1
ATOM 548 C C . VAL A 1 69 ? 6.414 9.461 22.906 1 98.25 69 VAL A C 1
ATOM 550 O O . VAL A 1 69 ? 6.648 10.336 22.078 1 98.25 69 VAL A O 1
ATOM 553 N N . LYS A 1 70 ? 6.578 9.617 24.141 1 97.38 70 LYS A N 1
ATOM 554 C CA . LYS A 1 70 ? 7.047 10.898 24.672 1 97.38 70 LYS A CA 1
ATOM 555 C C . LYS A 1 70 ? 8.523 11.125 24.344 1 97.38 70 LYS A C 1
ATOM 557 O O . LYS A 1 70 ? 9.312 10.18 24.328 1 97.38 70 LYS A O 1
ATOM 562 N N . LEU A 1 71 ? 8.828 12.391 24.141 1 95.44 71 LEU A N 1
ATOM 563 C CA . LEU A 1 71 ? 10.203 12.773 23.859 1 95.44 71 LEU A CA 1
ATOM 564 C C . LEU A 1 71 ? 11.156 12.219 24.922 1 95.44 71 LEU A C 1
ATOM 566 O O . LEU A 1 71 ? 12.211 11.68 24.578 1 95.44 71 LEU A O 1
ATOM 570 N N . GLU A 1 72 ? 10.82 12.281 26.156 1 95.25 72 GLU A N 1
ATOM 571 C CA . GLU A 1 72 ? 11.68 11.883 27.266 1 95.25 72 GLU A CA 1
ATOM 572 C C . GLU A 1 72 ? 11.883 10.367 27.281 1 95.25 72 GLU A C 1
ATOM 574 O O . GLU A 1 72 ? 12.828 9.875 27.906 1 95.25 72 GLU A O 1
ATOM 579 N N . ASP A 1 73 ? 10.969 9.641 26.594 1 96.62 73 ASP A N 1
ATOM 580 C CA . ASP A 1 73 ? 11.023 8.18 26.609 1 96.62 73 ASP A CA 1
ATOM 581 C C . ASP A 1 73 ? 11.625 7.637 25.328 1 96.62 73 ASP A C 1
ATOM 583 O O . ASP A 1 73 ? 11.867 6.434 25.203 1 96.62 73 ASP A O 1
ATOM 587 N N . ALA A 1 74 ? 11.867 8.469 24.359 1 95.5 74 ALA A N 1
ATOM 588 C CA . ALA A 1 74 ? 12.234 8.055 23 1 95.5 74 ALA A CA 1
ATOM 589 C C . ALA A 1 74 ? 13.508 7.211 23.016 1 95.5 74 ALA A C 1
ATOM 591 O O . ALA A 1 74 ? 13.57 6.145 22.406 1 95.5 74 ALA A O 1
ATOM 592 N N . GLU A 1 75 ? 14.492 7.664 23.734 1 94.19 75 GLU A N 1
ATOM 593 C CA . GLU A 1 75 ? 15.766 6.953 23.766 1 94.19 75 GLU A CA 1
ATOM 594 C C . GLU A 1 75 ? 15.617 5.59 24.422 1 94.19 75 GLU A C 1
ATOM 596 O O . GLU A 1 75 ? 16.156 4.594 23.938 1 94.19 75 GLU A O 1
ATOM 601 N N . ALA A 1 76 ? 14.992 5.566 25.531 1 96.56 76 ALA A N 1
ATOM 602 C CA . ALA A 1 76 ? 14.773 4.312 26.25 1 96.56 76 ALA A CA 1
ATOM 603 C C . ALA A 1 76 ? 14 3.318 25.375 1 96.56 76 ALA A C 1
ATOM 605 O O . ALA A 1 76 ? 14.344 2.135 25.328 1 96.56 76 ALA A O 1
ATOM 606 N N . ALA A 1 77 ? 12.945 3.791 24.719 1 97.12 77 ALA A N 1
ATOM 607 C CA . ALA A 1 77 ? 12.148 2.947 23.828 1 97.12 77 ALA A CA 1
ATOM 608 C C . ALA A 1 77 ? 13.016 2.365 22.703 1 97.12 77 ALA A C 1
ATOM 610 O O . ALA A 1 77 ? 12.969 1.161 22.453 1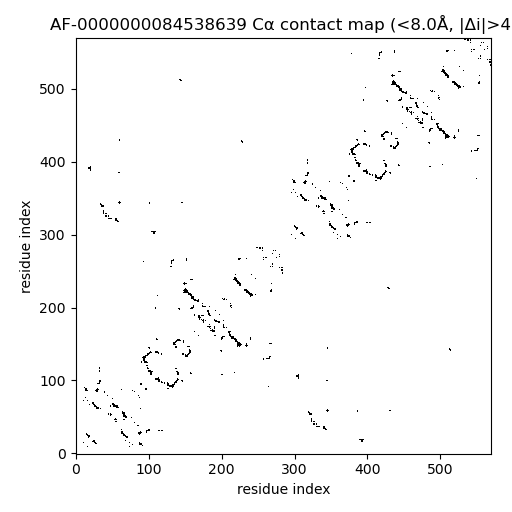 97.12 77 ALA A O 1
ATOM 611 N N . ASN A 1 78 ? 13.766 3.23 22.109 1 95.88 78 ASN A N 1
ATOM 612 C CA . ASN A 1 78 ? 14.648 2.807 21.031 1 95.88 78 ASN A CA 1
ATOM 613 C C . ASN A 1 78 ? 15.648 1.749 21.5 1 95.88 78 ASN A C 1
ATOM 615 O O . ASN A 1 78 ? 15.836 0.727 20.844 1 95.88 78 ASN A O 1
ATOM 619 N N . ASN A 1 79 ? 16.297 1.965 22.625 1 96.12 79 ASN A N 1
ATOM 620 C CA . ASN A 1 79 ? 17.297 1.052 23.156 1 96.12 79 ASN A CA 1
ATOM 621 C C . ASN A 1 79 ? 16.703 -0.321 23.453 1 96.12 79 ASN A C 1
ATOM 623 O O . ASN A 1 79 ? 17.328 -1.347 23.156 1 96.12 79 ASN A O 1
ATOM 627 N N . GLU A 1 80 ? 15.625 -0.298 24 1 96.94 80 GLU A N 1
ATOM 628 C CA . GLU A 1 80 ? 14.969 -1.552 24.344 1 96.94 80 GLU A CA 1
ATOM 629 C C . GLU A 1 80 ? 14.656 -2.375 23.109 1 96.94 80 GLU A C 1
ATOM 631 O O . GLU A 1 80 ? 14.867 -3.588 23.078 1 96.94 80 GLU A O 1
ATOM 636 N N . LEU A 1 81 ? 14.164 -1.772 22.094 1 97.62 81 LEU A N 1
ATOM 637 C CA . LEU A 1 81 ? 13.797 -2.477 20.859 1 97.62 81 LEU A CA 1
ATOM 638 C C . LEU A 1 81 ? 15.047 -2.906 20.094 1 97.62 81 LEU A C 1
ATOM 640 O O . LEU A 1 81 ? 15.07 -3.984 19.5 1 97.62 81 LEU A O 1
ATOM 644 N N . GLU A 1 82 ? 16.047 -2.074 20.109 1 96 82 GLU A N 1
ATOM 645 C CA . GLU A 1 82 ? 17.297 -2.436 19.453 1 96 82 GLU A CA 1
ATOM 646 C C . GLU A 1 82 ? 17.906 -3.689 20.062 1 96 82 GLU A C 1
ATOM 648 O O . GLU A 1 82 ? 18.516 -4.5 19.359 1 96 82 GLU A O 1
ATOM 653 N N . LYS A 1 83 ? 17.781 -3.838 21.344 1 96.5 83 LYS A N 1
ATOM 654 C CA . LYS A 1 83 ? 18.281 -5.023 22.031 1 96.5 83 LYS A CA 1
ATOM 655 C C . LYS A 1 83 ? 17.578 -6.285 21.547 1 96.5 83 LYS A C 1
ATOM 657 O O . LYS A 1 83 ? 18.125 -7.383 21.625 1 96.5 83 LYS A O 1
ATOM 662 N N . GLN A 1 84 ? 16.375 -6.094 21.047 1 95.75 84 GLN A N 1
ATOM 663 C CA . GLN A 1 84 ? 15.602 -7.207 20.516 1 95.75 84 GLN A CA 1
ATOM 664 C C . GLN A 1 84 ? 15.805 -7.352 19.016 1 95.75 84 GLN A C 1
ATOM 666 O O . GLN A 1 84 ? 15.094 -8.117 18.359 1 95.75 84 GLN A O 1
ATOM 671 N N . GLY A 1 85 ? 16.703 -6.574 18.422 1 95.31 85 GLY A N 1
ATOM 672 C CA . GLY A 1 85 ? 17 -6.648 17 1 95.31 85 GLY A CA 1
ATOM 673 C C . GLY A 1 85 ? 16.016 -5.863 16.141 1 95.31 85 GLY A C 1
ATOM 674 O O . GLY A 1 85 ? 15.875 -6.125 14.953 1 95.31 85 GLY A O 1
ATOM 675 N N . ILE A 1 86 ? 15.266 -4.965 16.75 1 96.38 86 ILE A N 1
ATOM 676 C CA . ILE A 1 86 ? 14.32 -4.129 16.031 1 96.38 86 ILE A CA 1
ATOM 677 C C . ILE A 1 86 ? 14.859 -2.707 15.906 1 96.38 86 ILE A C 1
ATOM 679 O O . ILE A 1 86 ? 15.078 -2.035 16.922 1 96.38 86 ILE A O 1
ATOM 683 N N . SER A 1 87 ? 15.102 -2.266 14.734 1 94.38 87 SER A N 1
ATOM 684 C CA . SER A 1 87 ? 15.602 -0.912 14.523 1 94.38 87 SER A CA 1
ATOM 685 C C . SER A 1 87 ? 14.508 0.012 14.008 1 94.38 87 SER A C 1
ATOM 687 O O . SER A 1 87 ? 13.43 -0.451 13.609 1 94.38 87 SER A O 1
ATOM 689 N N . GLY A 1 88 ? 14.82 1.267 14.102 1 94.38 88 GLY A N 1
ATOM 690 C CA . GLY A 1 88 ? 13.922 2.242 13.508 1 94.38 88 GLY A CA 1
ATOM 691 C C . GLY A 1 88 ? 13.922 2.205 11.992 1 94.38 88 GLY A C 1
ATOM 692 O O . GLY A 1 88 ? 14.898 1.775 11.375 1 94.38 88 GLY A O 1
ATOM 693 N N . GLY A 1 89 ? 12.773 2.523 11.438 1 91.31 89 GLY A N 1
ATOM 694 C CA . GLY A 1 89 ? 12.703 2.684 9.992 1 91.31 89 GLY A CA 1
ATOM 695 C C . GLY A 1 89 ? 13.461 3.893 9.484 1 91.31 89 GLY A C 1
ATOM 696 O O . GLY A 1 89 ? 13.914 4.723 10.273 1 91.31 89 GLY A O 1
ATOM 697 N N . SER A 1 90 ? 13.609 3.982 8.234 1 85.19 90 SER A N 1
ATOM 698 C CA . SER A 1 90 ? 14.305 5.109 7.617 1 85.19 90 SER A CA 1
ATOM 699 C C . SER A 1 90 ? 13.352 6.273 7.359 1 85.19 90 SER A C 1
ATOM 701 O O . SER A 1 90 ? 12.195 6.062 7.004 1 85.19 90 SER A O 1
ATOM 703 N N . ILE A 1 91 ? 13.852 7.383 7.656 1 87.5 91 ILE A N 1
ATOM 704 C CA . ILE A 1 91 ? 13.133 8.625 7.398 1 87.5 91 ILE A CA 1
ATOM 705 C C . ILE A 1 91 ? 14.039 9.602 6.652 1 87.5 91 ILE A C 1
ATOM 707 O O . ILE A 1 91 ? 15.266 9.531 6.777 1 87.5 91 ILE A O 1
ATOM 711 N N . GLY A 1 92 ? 13.453 10.484 5.84 1 91 92 GLY A N 1
ATOM 712 C CA . GLY A 1 92 ? 14.242 11.5 5.156 1 91 92 GLY A CA 1
ATOM 713 C C . GLY A 1 92 ? 14.773 11.047 3.811 1 91 92 GLY A C 1
ATOM 714 O O . GLY A 1 92 ? 14.109 10.266 3.111 1 91 92 GLY A O 1
ATOM 715 N N . LYS A 1 93 ? 15.938 11.555 3.426 1 95.12 93 LYS A N 1
ATOM 716 C CA . LYS A 1 93 ? 16.531 11.344 2.109 1 95.12 93 LYS A CA 1
ATOM 717 C C . LYS A 1 93 ? 17.359 10.062 2.078 1 95.12 93 LYS A C 1
ATOM 719 O O . LYS A 1 93 ? 18.578 10.117 1.914 1 95.12 93 LYS A O 1
ATOM 724 N N . ARG A 1 94 ? 16.688 8.922 2.227 1 96.31 94 ARG A N 1
ATOM 725 C CA . ARG A 1 94 ? 17.344 7.621 2.355 1 96.31 94 ARG A CA 1
ATOM 726 C C . ARG A 1 94 ? 16.516 6.527 1.676 1 96.31 94 ARG A C 1
ATOM 728 O O . ARG A 1 94 ? 15.336 6.719 1.398 1 96.31 94 ARG A O 1
ATOM 735 N N . VAL A 1 95 ? 17.188 5.395 1.449 1 97.88 95 VAL A N 1
ATOM 736 C CA . VAL A 1 95 ? 16.5 4.199 0.982 1 97.88 95 VAL A CA 1
ATOM 737 C C . VAL A 1 95 ? 15.617 3.648 2.094 1 97.88 95 VAL A C 1
ATOM 739 O O . VAL A 1 95 ? 16.062 3.465 3.227 1 97.88 95 VAL A O 1
ATOM 742 N N . ARG A 1 96 ? 14.375 3.445 1.779 1 97.44 96 ARG A N 1
ATOM 743 C CA . ARG A 1 96 ? 13.398 2.932 2.736 1 97.44 96 ARG A CA 1
ATOM 744 C C . ARG A 1 96 ? 13.469 1.411 2.82 1 97.44 96 ARG A C 1
ATOM 746 O O . ARG A 1 96 ? 14.109 0.765 1.994 1 97.44 96 ARG A O 1
ATOM 753 N N . ALA A 1 97 ? 12.797 0.886 3.871 1 96.69 97 ALA A N 1
ATOM 754 C CA . ALA A 1 97 ? 12.688 -0.563 4.012 1 96.69 97 ALA A CA 1
ATOM 755 C C . ALA A 1 97 ? 11.984 -1.182 2.811 1 96.69 97 ALA A C 1
ATOM 757 O O . ALA A 1 97 ? 11.023 -0.613 2.287 1 96.69 97 ALA A O 1
ATOM 758 N N . VAL A 1 98 ? 12.422 -2.35 2.434 1 98.5 98 VAL A N 1
ATOM 759 C CA . VAL A 1 98 ? 11.906 -3.016 1.241 1 98.5 98 VAL A CA 1
ATOM 760 C C . VAL A 1 98 ? 10.609 -3.74 1.574 1 98.5 98 VAL A C 1
ATOM 762 O O . VAL A 1 98 ? 10.523 -4.449 2.58 1 98.5 98 VAL A O 1
ATOM 765 N N . VAL A 1 99 ? 9.57 -3.48 0.786 1 98.56 99 VAL A N 1
ATOM 766 C CA . VAL A 1 99 ? 8.32 -4.215 0.953 1 98.56 99 VAL A CA 1
ATOM 767 C C . VAL A 1 99 ? 8.281 -5.402 -0.007 1 98.56 99 VAL A C 1
ATOM 769 O O . VAL A 1 99 ? 8.867 -5.348 -1.094 1 98.56 99 VAL A O 1
ATOM 772 N N . ALA A 1 100 ? 7.609 -6.465 0.377 1 98.88 100 ALA A N 1
ATOM 773 C CA . ALA A 1 100 ? 7.531 -7.645 -0.48 1 98.88 100 ALA A CA 1
ATOM 774 C C . ALA A 1 100 ? 6.293 -8.477 -0.156 1 98.88 100 ALA A C 1
ATOM 776 O O . ALA A 1 100 ? 5.859 -8.531 0.998 1 98.88 100 ALA A O 1
ATOM 777 N N . CYS A 1 101 ? 5.727 -9.055 -1.201 1 98.62 101 CYS A N 1
ATOM 778 C CA . CYS A 1 101 ? 4.711 -10.062 -0.924 1 98.62 101 CYS A CA 1
ATOM 779 C C . CYS A 1 101 ? 5.352 -11.383 -0.499 1 98.62 101 CYS A C 1
ATOM 781 O O . CYS A 1 101 ? 6.566 -11.445 -0.294 1 98.62 101 CYS A O 1
ATOM 783 N N . GLN A 1 102 ? 4.555 -12.406 -0.37 1 98.31 102 GLN A N 1
ATOM 784 C CA . GLN A 1 102 ? 5.066 -13.641 0.223 1 98.31 102 GLN A CA 1
ATOM 785 C C . GLN A 1 102 ? 5.797 -14.492 -0.815 1 98.31 102 GLN A C 1
ATOM 787 O O . GLN A 1 102 ? 6.496 -15.438 -0.465 1 98.31 102 GLN A O 1
ATOM 792 N N . GLY A 1 103 ? 5.582 -14.195 -2.107 1 98.25 103 GLY A N 1
ATOM 793 C CA . GLY A 1 103 ? 6.336 -14.812 -3.184 1 98.25 103 GLY A CA 1
ATOM 794 C C . GLY A 1 103 ? 6.18 -16.328 -3.232 1 98.25 103 GLY A C 1
ATOM 795 O O . GLY A 1 103 ? 5.109 -16.844 -2.928 1 98.25 103 GLY A O 1
ATOM 796 N N . ASP A 1 104 ? 7.195 -17.047 -3.705 1 97.69 104 ASP A N 1
ATOM 797 C CA . ASP A 1 104 ? 7.102 -18.469 -4 1 97.69 104 ASP A CA 1
ATOM 798 C C . ASP A 1 104 ? 7.262 -19.297 -2.732 1 97.69 104 ASP A C 1
ATOM 800 O O . ASP A 1 104 ? 7.223 -20.531 -2.785 1 97.69 104 ASP A O 1
ATOM 804 N N . ARG A 1 105 ? 7.418 -18.609 -1.616 1 97.06 105 ARG A N 1
ATOM 805 C CA . ARG A 1 105 ? 7.48 -19.344 -0.355 1 97.06 105 ARG A CA 1
ATOM 806 C C . ARG A 1 105 ? 6.09 -19.766 0.102 1 97.06 105 ARG A C 1
ATOM 808 O O . ARG A 1 105 ? 5.93 -20.812 0.723 1 97.06 105 ARG A O 1
ATOM 815 N N . VAL A 1 106 ? 5.125 -18.938 -0.22 1 98.12 106 VAL A N 1
ATOM 816 C CA . VAL A 1 106 ? 3.795 -19.156 0.338 1 98.12 106 VAL A CA 1
ATOM 817 C C . VAL A 1 106 ? 2.76 -19.188 -0.785 1 98.12 106 VAL A C 1
ATOM 819 O O . VAL A 1 106 ? 1.932 -20.094 -0.854 1 98.12 106 VAL A O 1
ATOM 822 N N . CYS A 1 107 ? 2.852 -18.297 -1.738 1 97.81 107 CYS A N 1
ATOM 823 C CA . CYS A 1 107 ? 1.811 -18.047 -2.729 1 97.81 107 CYS A CA 1
ATOM 824 C C . CYS A 1 107 ? 1.914 -19.047 -3.887 1 97.81 107 CYS A C 1
ATOM 826 O O . CYS A 1 107 ? 3 -19.25 -4.426 1 97.81 107 CYS A O 1
ATOM 828 N N . LYS A 1 108 ? 0.812 -19.547 -4.336 1 96.06 108 LYS A N 1
ATOM 829 C CA . LYS A 1 108 ? 0.751 -20.484 -5.457 1 96.06 108 LYS A CA 1
ATOM 830 C C . LYS A 1 108 ? 1.18 -19.797 -6.758 1 96.06 108 LYS A C 1
ATOM 832 O O . LYS A 1 108 ? 1.679 -20.469 -7.672 1 96.06 108 LYS A O 1
ATOM 837 N N . ASN A 1 109 ? 1.061 -18.516 -6.801 1 96.81 109 ASN A N 1
ATOM 838 C CA . ASN A 1 109 ? 1.365 -17.766 -8.023 1 96.81 109 ASN A CA 1
ATOM 839 C C . ASN A 1 109 ? 2.781 -17.203 -7.992 1 96.81 109 ASN A C 1
ATOM 841 O O . ASN A 1 109 ? 3.266 -16.672 -8.992 1 96.81 109 ASN A O 1
ATOM 845 N N . GLY A 1 110 ? 3.404 -17.266 -6.816 1 98.25 110 GLY A N 1
ATOM 846 C CA . GLY A 1 110 ? 4.719 -16.672 -6.668 1 98.25 110 GLY A CA 1
ATOM 847 C C . GLY A 1 110 ? 5.777 -17.328 -7.539 1 98.25 110 GLY A C 1
ATOM 848 O O . GLY A 1 110 ? 5.965 -18.531 -7.484 1 98.25 110 GLY A O 1
ATOM 849 N N . LEU A 1 111 ? 6.52 -16.531 -8.273 1 98.56 111 LEU A N 1
ATOM 850 C CA . LEU A 1 111 ? 7.496 -17.047 -9.219 1 98.56 111 LEU A CA 1
ATOM 851 C C . LEU A 1 111 ? 8.914 -16.906 -8.672 1 98.56 111 LEU A C 1
ATOM 853 O O . LEU A 1 111 ? 9.836 -17.562 -9.156 1 98.56 111 LEU A O 1
ATOM 857 N N . ILE A 1 112 ? 9.086 -16.047 -7.707 1 98.56 112 ILE A N 1
ATOM 858 C CA . ILE A 1 112 ? 10.414 -15.812 -7.164 1 98.56 112 ILE A CA 1
ATOM 859 C C . ILE A 1 112 ? 10.359 -15.805 -5.637 1 98.56 112 ILE A C 1
ATOM 861 O O . ILE A 1 112 ? 9.281 -15.695 -5.051 1 98.56 112 ILE A O 1
ATOM 865 N N . ASN A 1 113 ? 11.531 -15.945 -5 1 98.38 113 ASN A N 1
ATOM 866 C CA . ASN A 1 113 ? 11.664 -15.828 -3.553 1 98.38 113 ASN A CA 1
ATOM 867 C C . ASN A 1 113 ? 11.742 -14.367 -3.111 1 98.38 113 ASN A C 1
ATOM 869 O O . ASN A 1 113 ? 12.836 -13.828 -2.926 1 98.38 113 ASN A O 1
ATOM 873 N N . CYS A 1 114 ? 10.617 -13.789 -2.875 1 98.69 114 CYS A N 1
ATOM 874 C CA . CYS A 1 114 ? 10.531 -12.359 -2.605 1 98.69 114 CYS A CA 1
ATOM 875 C C . CYS A 1 114 ? 11.211 -12.008 -1.29 1 98.69 114 CYS A C 1
ATOM 877 O O . CYS A 1 114 ? 11.898 -10.984 -1.193 1 98.69 114 CYS A O 1
ATOM 879 N N . GLU A 1 115 ? 11.031 -12.836 -0.319 1 98 115 GLU A N 1
ATOM 880 C CA . GLU A 1 115 ? 11.625 -12.555 0.983 1 98 115 GLU A CA 1
ATOM 881 C C . GLU A 1 115 ? 13.148 -12.516 0.893 1 98 115 GLU A C 1
ATOM 883 O O . GLU A 1 115 ? 13.781 -11.578 1.391 1 98 115 GLU A O 1
ATOM 888 N N . SER A 1 116 ? 13.703 -13.523 0.289 1 98.19 116 SER A N 1
ATOM 889 C CA . SER A 1 116 ? 15.156 -13.594 0.163 1 98.19 116 SER A CA 1
ATOM 890 C C . SER A 1 116 ? 15.703 -12.391 -0.597 1 98.19 116 SER A C 1
ATOM 892 O O . SER A 1 116 ? 16.672 -11.758 -0.162 1 98.19 116 SER A O 1
ATOM 894 N N . LEU A 1 117 ? 15.07 -12.117 -1.664 1 98.69 117 LEU A N 1
ATOM 895 C CA . LEU A 1 117 ? 15.523 -11.008 -2.496 1 98.69 117 LEU A CA 1
ATOM 896 C C . LEU A 1 117 ? 15.406 -9.68 -1.749 1 98.69 117 LEU A C 1
ATOM 898 O O . LEU A 1 117 ? 16.344 -8.891 -1.719 1 98.69 117 LEU A O 1
ATOM 902 N N . ALA A 1 118 ? 14.289 -9.438 -1.138 1 98.69 118 ALA A N 1
ATOM 903 C CA . ALA A 1 118 ? 14.062 -8.203 -0.383 1 98.69 118 ALA A CA 1
ATOM 904 C C . ALA A 1 118 ? 15.07 -8.07 0.756 1 98.69 118 ALA A C 1
ATOM 906 O O . ALA A 1 118 ? 15.586 -6.977 1.016 1 98.69 118 ALA A O 1
ATOM 907 N N . SER A 1 119 ? 15.352 -9.172 1.438 1 98.19 119 SER A N 1
ATOM 908 C CA . SER A 1 119 ? 16.297 -9.164 2.553 1 98.19 119 SER A CA 1
ATOM 909 C C . SER A 1 119 ? 17.688 -8.789 2.088 1 98.19 119 SER A C 1
ATOM 911 O O . SER A 1 119 ? 18.375 -7.996 2.738 1 98.19 119 SER A O 1
ATOM 913 N N . ARG A 1 120 ? 18.094 -9.352 0.999 1 98.5 120 ARG A N 1
ATOM 914 C CA . ARG A 1 120 ? 19.406 -9.039 0.461 1 98.5 120 ARG A CA 1
ATOM 915 C C . ARG A 1 120 ? 19.516 -7.574 0.06 1 98.5 120 ARG A C 1
ATOM 917 O O . ARG A 1 120 ? 20.516 -6.922 0.328 1 98.5 120 ARG A O 1
ATOM 924 N N . ILE A 1 121 ? 18.484 -7.07 -0.575 1 98.75 121 ILE A N 1
ATOM 925 C CA . ILE A 1 121 ? 18.453 -5.672 -0.982 1 98.75 121 ILE A CA 1
ATOM 926 C C . ILE A 1 121 ? 18.5 -4.773 0.253 1 98.75 121 ILE A C 1
ATOM 928 O O . ILE A 1 121 ? 19.25 -3.803 0.3 1 98.75 121 ILE A O 1
ATOM 932 N N . ASP A 1 122 ? 17.703 -5.125 1.226 1 98.12 122 ASP A N 1
ATOM 933 C CA . ASP A 1 122 ? 17.625 -4.332 2.449 1 98.12 122 ASP A CA 1
ATOM 934 C C . ASP A 1 122 ? 18.984 -4.312 3.164 1 98.12 122 ASP A C 1
ATOM 936 O O . ASP A 1 122 ? 19.438 -3.258 3.605 1 98.12 122 ASP A O 1
ATOM 940 N N . GLU A 1 123 ? 19.578 -5.453 3.277 1 97.5 123 GLU A N 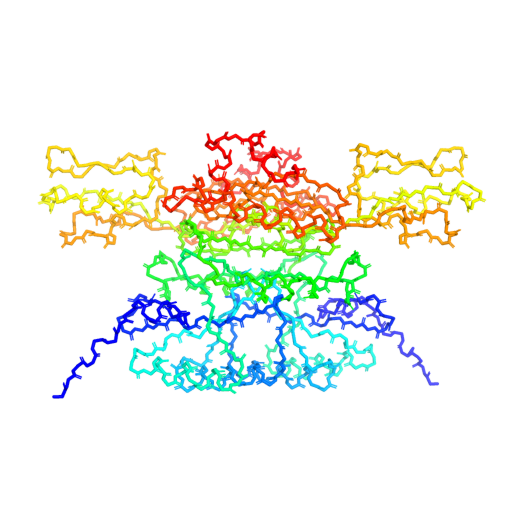1
ATOM 941 C CA . GLU A 1 123 ? 20.875 -5.57 3.941 1 97.5 123 GLU A CA 1
ATOM 942 C C . GLU A 1 123 ? 21.922 -4.688 3.271 1 97.5 123 GLU A C 1
ATOM 944 O O . GLU A 1 123 ? 22.75 -4.07 3.949 1 97.5 123 GLU A O 1
ATOM 949 N N . LYS A 1 124 ? 21.828 -4.582 2.035 1 97.81 124 LYS A N 1
ATOM 950 C CA . LYS A 1 124 ? 22.859 -3.887 1.275 1 97.81 124 LYS A CA 1
ATOM 951 C C . LYS A 1 124 ? 22.594 -2.387 1.22 1 97.81 124 LYS A C 1
ATOM 953 O O . LYS A 1 124 ? 23.516 -1.58 1.226 1 97.81 124 LYS A O 1
ATOM 958 N N . TYR A 1 125 ? 21.312 -2.012 1.187 1 97.75 125 TYR A N 1
ATOM 959 C CA . TYR A 1 125 ? 21.094 -0.657 0.695 1 97.75 125 TYR A CA 1
ATOM 960 C C . TYR A 1 125 ? 20.25 0.15 1.678 1 97.75 125 TYR A C 1
ATOM 962 O O . TYR A 1 125 ? 20.156 1.374 1.565 1 97.75 125 TYR A O 1
ATOM 970 N N . PHE A 1 126 ? 19.625 -0.474 2.691 1 97.25 126 PHE A N 1
ATOM 971 C CA . PHE A 1 126 ? 18.766 0.24 3.621 1 97.25 126 PHE A CA 1
ATOM 972 C C . PHE A 1 126 ? 19.5 1.422 4.246 1 97.25 126 PHE A C 1
ATOM 974 O O . PHE A 1 126 ? 20.641 1.285 4.695 1 97.25 126 PHE A O 1
ATOM 981 N N . GLY A 1 127 ? 18.844 2.574 4.219 1 95.44 127 GLY A N 1
ATOM 982 C CA . GLY A 1 127 ? 19.344 3.725 4.953 1 95.44 127 GLY A CA 1
ATOM 983 C C . GLY A 1 127 ? 20.391 4.512 4.18 1 95.44 127 GLY A C 1
ATOM 984 O O . GLY A 1 127 ? 20.828 5.574 4.625 1 95.44 127 GLY A O 1
ATOM 985 N N . GLU A 1 128 ? 20.75 4.012 3.037 1 96.44 128 GLU A N 1
ATOM 986 C CA . GLU A 1 128 ? 21.703 4.758 2.221 1 96.44 128 GLU A CA 1
ATOM 987 C C . GLU A 1 128 ? 21.141 6.109 1.805 1 96.44 128 GLU A C 1
ATOM 989 O O . GLU A 1 128 ? 19.938 6.23 1.512 1 96.44 128 GLU A O 1
ATOM 994 N N . ALA A 1 129 ? 22.062 7.078 1.77 1 96.5 129 ALA A N 1
ATOM 995 C CA . ALA A 1 129 ? 21.672 8.438 1.407 1 96.5 129 ALA A CA 1
ATOM 996 C C . ALA A 1 129 ? 21.359 8.539 -0.084 1 96.5 129 ALA A C 1
ATOM 998 O O . ALA A 1 129 ? 22.125 8.047 -0.917 1 96.5 129 ALA A O 1
ATOM 999 N N . VAL A 1 130 ? 20.312 9.141 -0.443 1 97.94 130 VAL A N 1
ATOM 1000 C CA . VAL A 1 130 ? 19.859 9.438 -1.802 1 97.94 130 VAL A CA 1
ATOM 1001 C C . VAL A 1 130 ? 19.234 10.828 -1.846 1 97.94 130 VAL A C 1
ATOM 1003 O O . VAL A 1 130 ? 18.969 11.43 -0.802 1 97.94 130 VAL A O 1
ATOM 1006 N N . PRO A 1 131 ? 19.062 11.414 -2.988 1 98.19 131 PRO A N 1
ATOM 1007 C CA . PRO A 1 131 ? 18.578 12.789 -3.094 1 98.19 131 PRO A CA 1
ATOM 1008 C C . PRO A 1 131 ? 17.203 12.977 -2.439 1 98.19 131 PRO A C 1
ATOM 1010 O O . PRO A 1 131 ? 16.922 14.039 -1.888 1 98.19 131 PRO A O 1
ATOM 1013 N N . LYS A 1 132 ? 16.406 12.078 -2.482 1 97.94 132 LYS A N 1
ATOM 1014 C CA . LYS A 1 132 ? 15.109 11.969 -1.829 1 97.94 132 LYS A CA 1
ATOM 1015 C C . LYS A 1 132 ? 14.773 10.516 -1.511 1 97.94 132 LYS A C 1
ATOM 1017 O O . LYS A 1 132 ? 15.453 9.602 -1.977 1 97.94 132 LYS A O 1
ATOM 1022 N N . LYS A 1 133 ? 13.789 10.352 -0.659 1 97 133 LYS A N 1
ATOM 1023 C CA . LYS A 1 133 ? 13.43 9 -0.244 1 97 133 LYS A CA 1
ATOM 1024 C C . LYS A 1 133 ? 13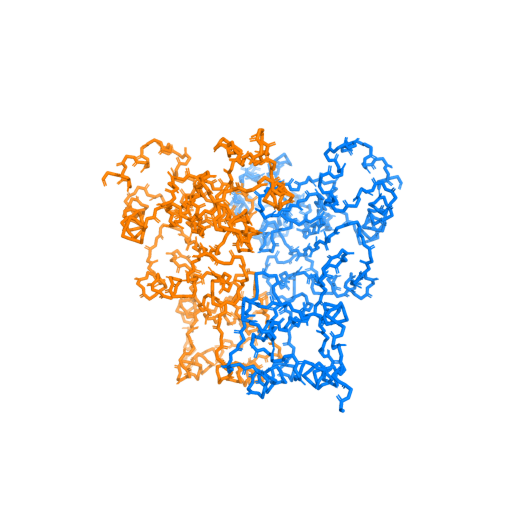.289 8.07 -1.449 1 97 133 LYS A C 1
ATOM 1026 O O . LYS A 1 133 ? 12.781 8.484 -2.498 1 97 133 LYS A O 1
ATOM 1031 N N . LEU A 1 134 ? 13.812 6.875 -1.415 1 98.56 134 LEU A N 1
ATOM 1032 C CA . LEU A 1 134 ? 13.734 5.863 -2.463 1 98.56 134 LEU A CA 1
ATOM 1033 C C . LEU A 1 134 ? 13.102 4.582 -1.934 1 98.56 134 LEU A C 1
ATOM 1035 O O . LEU A 1 134 ? 13.633 3.953 -1.018 1 98.56 134 LEU A O 1
ATOM 1039 N N . LYS A 1 135 ? 12.016 4.176 -2.518 1 98.56 135 LYS A N 1
ATOM 1040 C CA . LYS A 1 135 ? 11.234 3.023 -2.084 1 98.56 135 LYS A CA 1
ATOM 1041 C C . LYS A 1 135 ? 11.352 1.872 -3.08 1 98.56 135 LYS A C 1
ATOM 1043 O O . LYS A 1 135 ? 11.242 2.078 -4.289 1 98.56 135 LYS A O 1
ATOM 1048 N N . ILE A 1 136 ? 11.555 0.676 -2.537 1 98.88 136 ILE A N 1
ATOM 1049 C CA . ILE A 1 136 ? 11.719 -0.527 -3.346 1 98.88 136 ILE A CA 1
ATOM 1050 C C . ILE A 1 136 ? 10.648 -1.545 -2.979 1 98.88 136 ILE A C 1
ATOM 1052 O O . ILE A 1 136 ? 10.336 -1.735 -1.8 1 98.88 136 ILE A O 1
ATOM 1056 N N . ALA A 1 137 ? 10.078 -2.203 -3.984 1 98.81 137 ALA A N 1
ATOM 1057 C CA . ALA A 1 137 ? 9.055 -3.227 -3.777 1 98.81 137 ALA A CA 1
ATOM 1058 C C . ALA A 1 137 ? 9.367 -4.484 -4.586 1 98.81 137 ALA A C 1
ATOM 1060 O O . ALA A 1 137 ? 9.812 -4.398 -5.73 1 98.81 137 ALA A O 1
ATOM 1061 N N . VAL A 1 138 ? 9.133 -5.656 -3.965 1 98.94 138 VAL A N 1
ATOM 1062 C CA . VAL A 1 138 ? 9.336 -6.945 -4.617 1 98.94 138 VAL A CA 1
ATOM 1063 C C . VAL A 1 138 ? 8.039 -7.75 -4.586 1 98.94 138 VAL A C 1
ATOM 1065 O O . VAL A 1 138 ? 7.516 -8.055 -3.514 1 98.94 138 VAL A O 1
ATOM 1068 N N . THR A 1 139 ? 7.539 -8.07 -5.723 1 98.81 139 THR A N 1
ATOM 1069 C CA . THR A 1 139 ? 6.359 -8.922 -5.801 1 98.81 139 THR A CA 1
ATOM 1070 C C . THR A 1 139 ? 6.66 -10.195 -6.598 1 98.81 139 THR A C 1
ATOM 1072 O O . THR A 1 139 ? 7.52 -10.188 -7.48 1 98.81 139 THR A O 1
ATOM 1075 N N . GLY A 1 140 ? 5.93 -11.234 -6.355 1 98.69 140 GLY A N 1
ATOM 1076 C CA . GLY A 1 140 ? 6.281 -12.547 -6.867 1 98.69 140 GLY A CA 1
ATOM 1077 C C . GLY A 1 140 ? 5.723 -12.812 -8.258 1 98.69 140 GLY A C 1
ATOM 1078 O O . GLY A 1 140 ? 6.176 -13.727 -8.945 1 98.69 140 GLY A O 1
ATOM 1079 N N . CYS A 1 141 ? 4.746 -12.047 -8.719 1 98.5 141 CYS A N 1
ATOM 1080 C CA . CYS A 1 141 ? 4.082 -12.297 -9.992 1 98.5 141 CYS A CA 1
ATOM 1081 C C . CYS A 1 141 ? 3.348 -11.047 -10.477 1 98.5 141 CYS A C 1
ATOM 1083 O O . CYS A 1 141 ? 3.279 -10.047 -9.766 1 98.5 141 CYS A O 1
ATOM 1085 N N . PRO A 1 142 ? 2.742 -11.047 -11.594 1 98.25 142 PRO A N 1
ATOM 1086 C CA . PRO A 1 142 ? 2.115 -9.867 -12.188 1 98.25 142 PRO A CA 1
ATOM 1087 C C . PRO A 1 142 ? 0.805 -9.484 -11.5 1 98.25 142 PRO A C 1
ATOM 1089 O O . PRO A 1 142 ? 0.153 -8.516 -11.898 1 98.25 142 PRO A O 1
ATOM 1092 N N . SER A 1 143 ? 0.398 -10.273 -10.469 1 96.75 143 SER A N 1
ATOM 1093 C CA . SER A 1 143 ? -0.702 -9.766 -9.656 1 96.75 143 SER A CA 1
ATOM 1094 C C . SER A 1 143 ? -0.295 -8.508 -8.898 1 96.75 143 SER A C 1
ATOM 1096 O O . SER A 1 143 ? -1.151 -7.766 -8.406 1 96.75 143 SER A O 1
ATOM 1098 N N . ALA A 1 144 ? 0.992 -8.297 -8.68 1 97.38 144 ALA A N 1
ATOM 1099 C CA . ALA A 1 144 ? 1.57 -7.023 -8.25 1 97.38 144 ALA A CA 1
ATOM 1100 C C . ALA A 1 144 ? 0.991 -6.586 -6.906 1 97.38 144 ALA A C 1
ATOM 1102 O O . ALA A 1 144 ? 0.59 -5.43 -6.742 1 97.38 144 ALA A O 1
ATOM 1103 N N . CYS A 1 145 ? 1.035 -7.449 -5.953 1 97 145 CYS A N 1
ATOM 1104 C CA . CYS A 1 145 ? 0.358 -7.254 -4.676 1 97 145 CYS A CA 1
ATOM 1105 C C . CYS A 1 145 ? 0.956 -6.074 -3.918 1 97 145 CYS A C 1
ATOM 1107 O O . CYS A 1 145 ? 0.26 -5.41 -3.148 1 97 145 CYS A O 1
ATOM 1109 N N . VAL A 1 146 ? 2.27 -5.832 -4.09 1 97.94 146 VAL A N 1
ATOM 1110 C CA . VAL A 1 146 ? 2.873 -4.73 -3.348 1 97.94 146 VAL A CA 1
ATOM 1111 C C . VAL A 1 146 ? 3.16 -3.568 -4.297 1 97.94 146 VAL A C 1
ATOM 1113 O O . VAL A 1 146 ? 4.02 -2.729 -4.016 1 97.94 146 VAL A O 1
ATOM 1116 N N . ARG A 1 147 ? 2.547 -3.551 -5.445 1 96.81 147 ARG A N 1
ATOM 1117 C CA . ARG A 1 147 ? 2.479 -2.434 -6.383 1 96.81 147 ARG A CA 1
ATOM 1118 C C . ARG A 1 147 ? 3.875 -1.999 -6.82 1 96.81 147 ARG A C 1
ATOM 1120 O O . ARG A 1 147 ? 4.25 -0.836 -6.652 1 96.81 147 ARG A O 1
ATOM 1127 N N . PRO A 1 148 ? 4.605 -2.904 -7.441 1 97.88 148 PRO A N 1
ATOM 1128 C CA . PRO A 1 148 ? 5.965 -2.547 -7.859 1 97.88 148 PRO A CA 1
ATOM 1129 C C . PRO A 1 148 ? 5.996 -1.336 -8.789 1 97.88 148 PRO A C 1
ATOM 1131 O O . PRO A 1 148 ? 6.977 -0.587 -8.797 1 97.88 148 PRO A O 1
ATOM 1134 N N . GLN A 1 149 ? 4.953 -1.042 -9.508 1 96.19 149 GLN A N 1
ATOM 1135 C CA . GLN A 1 149 ? 4.883 0.053 -10.469 1 96.19 149 GLN A CA 1
ATOM 1136 C C . GLN A 1 149 ? 4.762 1.4 -9.758 1 96.19 149 GLN A C 1
ATOM 1138 O O . GLN A 1 149 ? 4.938 2.451 -10.383 1 96.19 149 GLN A O 1
ATOM 1143 N N . GLU A 1 150 ? 4.445 1.389 -8.484 1 95.62 150 GLU A N 1
ATOM 1144 C CA . GLU A 1 150 ? 4.234 2.623 -7.734 1 95.62 150 GLU A CA 1
ATOM 1145 C C . GLU A 1 150 ? 5.391 2.887 -6.773 1 95.62 150 GLU A C 1
ATOM 1147 O O . GLU A 1 150 ? 5.242 3.645 -5.812 1 95.62 150 GLU A O 1
ATOM 1152 N N . ASN A 1 151 ? 6.484 2.289 -6.992 1 97.94 151 ASN A N 1
ATOM 1153 C CA . ASN A 1 151 ? 7.703 2.477 -6.211 1 97.94 151 ASN A CA 1
ATOM 1154 C C . ASN A 1 151 ? 8.844 3.012 -7.074 1 97.94 151 ASN A C 1
ATOM 1156 O O . ASN A 1 151 ? 8.812 2.889 -8.297 1 97.94 151 ASN A O 1
ATOM 1160 N N . ASP A 1 152 ? 9.797 3.654 -6.453 1 98.81 152 ASP A N 1
ATOM 1161 C CA . ASP A 1 152 ? 10.945 4.176 -7.199 1 98.81 152 ASP A CA 1
ATOM 1162 C C . ASP A 1 152 ? 11.633 3.064 -7.988 1 98.81 152 ASP A C 1
ATOM 1164 O O . ASP A 1 152 ? 12.078 3.283 -9.117 1 98.81 152 ASP A O 1
ATOM 1168 N N . PHE A 1 153 ? 11.742 1.921 -7.395 1 98.88 153 PHE A N 1
ATOM 1169 C CA . PHE A 1 153 ? 12.297 0.716 -7.996 1 98.88 153 PHE A CA 1
ATOM 1170 C C . PHE A 1 153 ? 11.438 -0.499 -7.672 1 98.88 153 PHE A C 1
ATOM 1172 O O . PHE A 1 153 ? 11.32 -0.892 -6.508 1 98.88 153 PHE A O 1
ATOM 1179 N N . GLY A 1 154 ? 10.844 -1.042 -8.672 1 98.81 154 GLY A N 1
ATOM 1180 C CA . GLY A 1 154 ? 9.945 -2.172 -8.508 1 98.81 154 GLY A CA 1
ATOM 1181 C C . GLY A 1 154 ? 10.453 -3.441 -9.164 1 98.81 154 GLY A C 1
ATOM 1182 O O . GLY A 1 154 ? 11.008 -3.398 -10.266 1 98.81 154 GLY A O 1
ATOM 1183 N N . ILE A 1 155 ? 10.281 -4.555 -8.477 1 98.94 155 ILE A N 1
ATOM 1184 C CA . ILE A 1 155 ? 10.703 -5.867 -8.945 1 98.94 155 ILE A CA 1
ATOM 1185 C C . ILE A 1 155 ? 9.508 -6.82 -8.969 1 98.94 155 ILE A C 1
ATOM 1187 O O . ILE A 1 155 ? 8.812 -6.973 -7.961 1 98.94 155 ILE A O 1
ATOM 1191 N N . MET A 1 156 ? 9.281 -7.449 -10.094 1 98.94 156 MET A N 1
ATOM 1192 C CA . MET A 1 156 ? 8.141 -8.344 -10.258 1 98.94 156 MET A CA 1
ATOM 1193 C C . MET A 1 156 ? 8.57 -9.664 -10.891 1 98.94 156 MET A C 1
ATOM 1195 O O . MET A 1 156 ? 9.125 -9.68 -11.992 1 98.94 156 MET A O 1
ATOM 1199 N N . GLY A 1 157 ? 8.305 -10.758 -10.172 1 98.88 157 GLY A N 1
ATOM 1200 C CA . GLY A 1 157 ? 8.594 -12.055 -10.766 1 98.88 157 GLY A CA 1
ATOM 1201 C C . GLY A 1 157 ? 7.809 -12.312 -12.039 1 98.88 157 GLY A C 1
ATOM 1202 O O . GLY A 1 157 ? 6.629 -11.961 -12.125 1 98.88 157 GLY A O 1
ATOM 1203 N N . THR A 1 158 ? 8.477 -12.883 -13 1 98.81 158 THR A N 1
ATOM 1204 C CA . THR A 1 158 ? 7.867 -13.203 -14.289 1 98.81 158 THR A CA 1
ATOM 1205 C C . THR A 1 158 ? 8.445 -14.5 -14.844 1 98.81 158 THR A C 1
ATOM 1207 O O . THR A 1 158 ? 9.531 -14.922 -14.453 1 98.81 158 THR A O 1
ATOM 1210 N N . VAL A 1 159 ? 7.707 -15.117 -15.688 1 98.75 159 VAL A N 1
ATOM 1211 C CA . VAL A 1 159 ? 8.164 -16.344 -16.344 1 98.75 159 VAL A CA 1
ATOM 1212 C C . VAL A 1 159 ? 7.664 -16.359 -17.797 1 98.75 159 VAL A C 1
ATOM 1214 O O . VAL A 1 159 ? 6.492 -16.094 -18.062 1 98.75 159 VAL A O 1
ATOM 1217 N N . LYS A 1 160 ? 8.594 -16.609 -18.719 1 98.56 160 LYS A N 1
ATOM 1218 C CA . LYS A 1 160 ? 8.242 -16.781 -20.125 1 98.56 160 LYS A CA 1
ATOM 1219 C C . LYS A 1 160 ? 7.816 -18.219 -20.406 1 98.56 160 LYS A C 1
ATOM 1221 O O . LYS A 1 160 ? 8.617 -19.156 -20.266 1 98.56 160 LYS A O 1
ATOM 1226 N N . PRO A 1 161 ? 6.559 -18.344 -20.797 1 98.31 161 PRO A N 1
ATOM 1227 C CA . PRO A 1 161 ? 6.125 -19.719 -21.109 1 98.31 161 PRO A CA 1
ATOM 1228 C C . PRO A 1 161 ? 6.52 -20.141 -22.531 1 98.31 161 PRO A C 1
ATOM 1230 O O . PRO A 1 161 ? 6.711 -19.312 -23.406 1 98.31 161 PRO A O 1
ATOM 1233 N N . LYS A 1 162 ? 6.664 -21.438 -22.656 1 97.62 162 LYS A N 1
ATOM 1234 C CA . LYS A 1 162 ? 6.891 -22.062 -23.969 1 97.62 162 LYS A CA 1
ATOM 1235 C C . LYS A 1 162 ? 6.016 -23.297 -24.141 1 97.62 162 LYS A C 1
ATOM 1237 O O . LYS A 1 162 ? 5.801 -24.062 -23.203 1 97.62 162 LYS A O 1
ATOM 1242 N N . THR A 1 163 ? 5.562 -23.469 -25.391 1 97.06 163 THR A N 1
ATOM 1243 C CA . THR A 1 163 ? 4.734 -24.625 -25.703 1 97.06 163 THR A CA 1
ATOM 1244 C C . THR A 1 163 ? 5.586 -25.781 -26.219 1 97.06 163 THR A C 1
ATOM 1246 O O . THR A 1 163 ? 6.414 -25.594 -27.125 1 97.06 163 THR A O 1
ATOM 1249 N N . VAL A 1 164 ? 5.391 -26.891 -25.609 1 97.31 164 VAL A N 1
ATOM 1250 C CA . VAL A 1 164 ? 5.922 -28.141 -26.125 1 97.31 164 VAL A CA 1
ATOM 1251 C C . VAL A 1 164 ? 4.828 -28.906 -26.859 1 97.31 164 VAL A C 1
ATOM 1253 O O . VAL A 1 164 ? 4.082 -29.688 -26.266 1 97.31 164 VAL A O 1
ATOM 1256 N N . GLU A 1 165 ? 4.828 -28.844 -28.141 1 95.5 165 GLU A N 1
ATOM 1257 C CA . GLU A 1 165 ? 3.713 -29.281 -28.969 1 95.5 165 GLU A CA 1
ATOM 1258 C C . GLU A 1 165 ? 3.471 -30.781 -28.844 1 95.5 165 GLU A C 1
ATOM 1260 O O . GLU A 1 165 ? 2.324 -31.234 -28.844 1 95.5 165 GLU A O 1
ATOM 1265 N N . GLU A 1 166 ? 4.496 -31.531 -28.703 1 96.44 166 GLU A N 1
ATOM 1266 C CA . GLU A 1 166 ? 4.395 -33 -28.656 1 96.44 166 GLU A CA 1
ATOM 1267 C C . GLU A 1 166 ? 3.59 -33.438 -27.438 1 96.44 166 GLU A C 1
ATOM 1269 O O . GLU A 1 166 ? 2.977 -34.5 -27.453 1 96.44 166 GLU A O 1
ATOM 1274 N N . ASN A 1 167 ? 3.639 -32.562 -26.406 1 97.31 167 ASN A N 1
ATOM 1275 C CA . ASN A 1 167 ? 2.975 -32.906 -25.156 1 97.31 167 ASN A CA 1
ATOM 1276 C C . ASN A 1 167 ? 1.552 -32.375 -25.109 1 97.31 167 ASN A C 1
ATOM 1278 O O . ASN A 1 167 ? 0.765 -32.75 -24.25 1 97.31 167 ASN A O 1
ATOM 1282 N N . CYS A 1 168 ? 1.192 -31.484 -26.031 1 97.81 168 CYS A N 1
ATOM 1283 C CA . CYS A 1 168 ? -0.09 -30.781 -25.969 1 97.81 168 CYS A CA 1
ATOM 1284 C C . CYS A 1 168 ? -1.204 -31.656 -26.547 1 97.81 168 CYS A C 1
ATOM 1286 O O . CYS A 1 168 ? -1.063 -32.188 -27.641 1 97.81 168 CYS A O 1
ATOM 1288 N N . VAL A 1 169 ? -2.336 -31.719 -25.812 1 97.19 169 VAL A N 1
ATOM 1289 C CA . VAL A 1 169 ? -3.453 -32.531 -26.281 1 97.19 169 VAL A CA 1
ATOM 1290 C C . VAL A 1 169 ? -4.656 -31.656 -26.578 1 97.19 169 VAL A C 1
ATOM 1292 O O . VAL A 1 169 ? -5.77 -32.156 -26.766 1 97.19 169 VAL A O 1
ATOM 1295 N N . GLY A 1 170 ? -4.422 -30.391 -26.516 1 97.12 170 GLY A N 1
ATOM 1296 C CA . GLY A 1 170 ? -5.441 -29.438 -26.922 1 97.12 170 GLY A CA 1
ATOM 1297 C C . GLY A 1 170 ? -6.609 -29.359 -25.969 1 97.12 170 GLY A C 1
ATOM 1298 O O . GLY A 1 170 ? -7.746 -29.109 -26.375 1 97.12 170 GLY A O 1
ATOM 1299 N N . CYS A 1 171 ? -6.434 -29.578 -24.688 1 97.19 171 CYS A N 1
ATOM 1300 C CA . CYS A 1 171 ? -7.512 -29.703 -23.719 1 97.19 171 CYS A CA 1
ATOM 1301 C C . CYS A 1 171 ? -8.078 -28.328 -23.359 1 97.19 171 CYS A C 1
ATOM 1303 O O . CYS A 1 171 ? -9.117 -28.234 -22.688 1 97.19 171 CYS A O 1
ATOM 1305 N N . LYS A 1 172 ? -7.402 -27.172 -23.562 1 97.25 172 LYS A N 1
ATOM 1306 C CA . LYS A 1 172 ? -7.859 -25.781 -23.453 1 97.25 172 LYS A CA 1
ATOM 1307 C C . LYS A 1 172 ? -7.809 -25.297 -22 1 97.25 172 LYS A C 1
ATOM 1309 O O . LYS A 1 172 ? -8.305 -24.219 -21.688 1 97.25 172 LYS A O 1
ATOM 1314 N N . ARG A 1 173 ? -7.184 -26.031 -21.094 1 97.88 173 ARG A N 1
ATOM 1315 C CA . ARG A 1 173 ? -7.055 -25.609 -19.703 1 97.88 173 ARG A CA 1
ATOM 1316 C C . ARG A 1 173 ? -6.25 -24.312 -19.609 1 97.88 173 ARG A C 1
ATOM 1318 O O . ARG A 1 173 ? -6.594 -23.406 -18.844 1 97.88 173 ARG A O 1
ATOM 1325 N N . CYS A 1 174 ? -5.211 -24.281 -20.344 1 98.31 174 CYS A N 1
ATOM 1326 C CA . CYS A 1 174 ? -4.352 -23.094 -20.328 1 98.31 174 CYS A CA 1
ATOM 1327 C C . CYS A 1 174 ? -5.09 -21.875 -20.859 1 98.31 174 CYS A C 1
ATOM 1329 O O . CYS A 1 174 ? -4.918 -20.766 -20.344 1 98.31 174 CYS A O 1
ATOM 1331 N N . GLU A 1 175 ? -5.867 -22.031 -21.906 1 98.12 175 GLU A N 1
ATOM 1332 C CA . GLU A 1 175 ? -6.668 -20.953 -22.469 1 98.12 175 GLU A CA 1
ATOM 1333 C C . GLU A 1 175 ? -7.648 -20.406 -21.438 1 98.12 175 GLU A C 1
ATOM 1335 O O . GLU A 1 175 ? -7.824 -19.188 -21.312 1 98.12 175 GLU A O 1
ATOM 1340 N N . LYS A 1 176 ? -8.219 -21.266 -20.703 1 97 176 LYS A N 1
ATOM 1341 C CA . LYS A 1 176 ? -9.164 -20.875 -19.656 1 97 176 LYS A CA 1
ATOM 1342 C C . LYS A 1 176 ? -8.445 -20.172 -18.516 1 97 176 LYS A C 1
ATOM 1344 O O . LYS A 1 176 ? -9 -19.25 -17.906 1 97 176 LYS A O 1
ATOM 1349 N N . ALA A 1 177 ? -7.23 -20.531 -18.25 1 96.94 177 ALA A N 1
ATOM 1350 C CA . ALA A 1 177 ? -6.461 -20 -17.125 1 96.94 177 ALA A CA 1
ATOM 1351 C C . ALA A 1 177 ? -5.91 -18.609 -17.453 1 96.94 177 ALA A C 1
ATOM 1353 O O . ALA A 1 177 ? -5.539 -17.859 -16.562 1 96.94 177 ALA A O 1
ATOM 1354 N N . CYS A 1 178 ? -5.867 -18.281 -18.703 1 97.44 178 CYS A N 1
ATOM 1355 C CA . CYS A 1 178 ? -5.246 -17.031 -19.125 1 97.44 178 CYS A CA 1
ATOM 1356 C C . CYS A 1 178 ? -6.215 -15.859 -18.969 1 97.44 178 CYS A C 1
ATOM 1358 O O . CYS A 1 178 ? -7.113 -15.68 -19.781 1 97.44 178 CYS A O 1
ATOM 1360 N N . LYS A 1 179 ? -5.883 -15 -18.062 1 91.06 179 LYS A N 1
ATOM 1361 C CA . LYS A 1 179 ? -6.809 -13.922 -17.719 1 91.06 179 LYS A CA 1
ATOM 1362 C C . LYS A 1 179 ? -6.668 -12.742 -18.688 1 91.06 179 LYS A C 1
ATOM 1364 O O . LYS A 1 179 ? -7.527 -11.867 -18.719 1 91.06 179 LYS A O 1
ATOM 1369 N N . VAL A 1 180 ? -5.625 -12.766 -19.484 1 94.31 180 VAL A N 1
ATOM 1370 C CA . VAL A 1 180 ? -5.426 -11.633 -20.391 1 94.31 180 VAL A CA 1
ATOM 1371 C C . VAL A 1 180 ? -5.676 -12.062 -21.828 1 94.31 180 VAL A C 1
ATOM 1373 O O . VAL A 1 180 ? -5.398 -11.312 -22.766 1 94.31 180 VAL A O 1
ATOM 1376 N N . GLY A 1 181 ? -6.082 -13.305 -22.031 1 96.06 181 GLY A N 1
ATOM 1377 C CA . GLY A 1 181 ? -6.453 -13.797 -23.344 1 96.06 181 GLY A CA 1
ATOM 1378 C C . GLY A 1 181 ? -5.27 -13.977 -24.266 1 96.06 181 GLY A C 1
ATOM 1379 O O . GLY A 1 181 ? -5.391 -13.805 -25.484 1 96.06 181 GLY A O 1
ATOM 1380 N N . ALA A 1 182 ? -4.129 -14.344 -23.734 1 97.94 182 ALA A N 1
ATOM 1381 C CA . ALA A 1 182 ? -2.908 -14.453 -24.531 1 97.94 182 ALA A CA 1
ATOM 1382 C C . ALA A 1 182 ? -2.742 -15.867 -25.094 1 97.94 182 ALA A C 1
ATOM 1384 O O . ALA A 1 182 ? -1.854 -16.109 -25.906 1 97.94 182 ALA A O 1
ATOM 1385 N N . ILE A 1 183 ? -3.518 -16.828 -24.688 1 98 183 ILE A N 1
ATOM 1386 C CA . ILE A 1 183 ? -3.365 -18.203 -25.141 1 98 183 ILE A CA 1
ATOM 1387 C C . ILE A 1 183 ? -4.621 -18.641 -25.891 1 98 183 ILE A C 1
ATOM 1389 O O . ILE A 1 183 ? -5.742 -18.375 -25.453 1 98 183 ILE A O 1
ATOM 1393 N N . LYS A 1 184 ? -4.426 -19.281 -27 1 97.5 184 LYS A N 1
ATOM 1394 C CA . LYS A 1 184 ? -5.496 -19.891 -27.797 1 97.5 184 LYS A CA 1
ATOM 1395 C C . LYS A 1 184 ? -5.105 -21.281 -28.281 1 97.5 184 LYS A C 1
ATOM 1397 O O . LYS A 1 184 ? -3.955 -21.516 -28.656 1 97.5 184 LYS A O 1
ATOM 1402 N N . VAL A 1 185 ? -6.012 -22.172 -28.203 1 96.56 185 VAL A N 1
ATOM 1403 C CA . VAL A 1 185 ? -5.781 -23.516 -28.75 1 96.56 185 VAL A CA 1
ATOM 1404 C C . VAL A 1 185 ? -6.305 -23.578 -30.188 1 96.56 185 VAL A C 1
ATOM 1406 O O . VAL A 1 185 ? -7.504 -23.438 -30.422 1 96.56 185 VAL A O 1
ATOM 1409 N N . LEU A 1 186 ? -5.387 -23.672 -31.062 1 92.5 186 LEU A N 1
ATOM 1410 C CA . LEU A 1 186 ? -5.652 -23.797 -32.469 1 92.5 186 LEU A CA 1
ATOM 1411 C C . LEU A 1 186 ? -5.125 -25.125 -33.031 1 92.5 186 LEU A C 1
ATOM 1413 O O . LEU A 1 186 ? -3.973 -25.484 -32.781 1 92.5 186 LEU A O 1
ATOM 1417 N N . ASP A 1 187 ? -5.934 -25.891 -33.812 1 92.69 187 ASP A N 1
ATOM 1418 C CA . ASP A 1 187 ? -5.551 -27.188 -34.344 1 92.69 187 ASP A CA 1
ATOM 1419 C C . ASP A 1 187 ? -5.016 -28.109 -33.25 1 92.69 187 ASP A C 1
ATOM 1421 O O . ASP A 1 187 ? -3.924 -28.656 -33.375 1 92.69 187 ASP A O 1
ATOM 1425 N N . ASP A 1 188 ? -5.586 -28.062 -32.031 1 92.94 188 ASP A N 1
ATOM 1426 C CA . ASP A 1 188 ? -5.344 -28.922 -30.875 1 92.94 188 ASP A CA 1
ATOM 1427 C C . ASP A 1 188 ? -3.984 -28.625 -30.25 1 92.94 188 ASP A C 1
ATOM 1429 O O . ASP A 1 188 ? -3.385 -29.5 -29.609 1 92.94 188 ASP A O 1
ATOM 1433 N N . LYS A 1 189 ? -3.482 -27.469 -30.547 1 96.38 189 LYS A N 1
ATOM 1434 C CA . LYS A 1 189 ? -2.229 -27.047 -29.938 1 96.38 189 LYS A CA 1
ATOM 1435 C C . LYS A 1 189 ? -2.354 -25.641 -29.344 1 96.38 189 LYS A C 1
ATOM 1437 O O . LYS A 1 189 ? -2.973 -24.766 -29.938 1 96.38 189 LYS A O 1
ATOM 1442 N N . ALA A 1 190 ? -1.729 -25.469 -28.188 1 97.75 190 ALA A N 1
ATOM 1443 C CA . ALA A 1 190 ? -1.748 -24.172 -27.531 1 97.75 190 ALA A CA 1
ATOM 1444 C C . ALA A 1 190 ? -0.808 -23.188 -28.234 1 97.75 190 ALA A C 1
ATOM 1446 O O . ALA A 1 190 ? 0.342 -23.531 -28.531 1 97.75 190 ALA A O 1
ATOM 1447 N N . SER A 1 191 ? -1.31 -22.062 -28.562 1 97.44 191 SER A N 1
ATOM 1448 C CA . SER A 1 191 ? -0.525 -20.969 -29.141 1 97.44 191 SER A CA 1
ATOM 1449 C C . SER A 1 191 ? -0.527 -19.75 -28.234 1 97.44 191 SER A C 1
ATOM 1451 O O . SER A 1 191 ? -1.576 -19.344 -27.719 1 97.44 191 SER A O 1
ATOM 1453 N N . ILE A 1 192 ? 0.64 -19.125 -28.062 1 97.75 192 ILE A N 1
ATOM 1454 C CA . ILE A 1 192 ? 0.785 -18 -27.141 1 97.75 192 ILE A CA 1
ATOM 1455 C C . ILE A 1 192 ? 0.958 -16.719 -27.938 1 97.75 192 ILE A C 1
ATOM 1457 O O . ILE A 1 192 ? 1.848 -16.609 -28.797 1 97.75 192 ILE A O 1
ATOM 1461 N N . ASP A 1 193 ? 0.101 -15.719 -27.75 1 97.81 193 ASP A N 1
ATOM 1462 C CA . ASP A 1 193 ? 0.276 -14.359 -28.25 1 97.81 193 ASP A CA 1
ATOM 1463 C C . ASP A 1 193 ? 1.238 -13.57 -27.359 1 97.81 193 ASP A C 1
ATOM 1465 O O . ASP A 1 193 ? 0.842 -13.055 -26.312 1 97.81 193 ASP A O 1
ATOM 1469 N N . THR A 1 194 ? 2.449 -13.398 -27.75 1 95.81 194 THR A N 1
ATOM 1470 C CA . THR A 1 194 ? 3.516 -12.836 -26.938 1 95.81 194 THR A CA 1
ATOM 1471 C C . THR A 1 194 ? 3.27 -11.352 -26.672 1 95.81 194 THR A C 1
ATOM 1473 O O . THR A 1 194 ? 3.828 -10.781 -25.734 1 95.81 194 THR A O 1
ATOM 1476 N N . GLU A 1 195 ? 2.496 -10.711 -27.469 1 96.19 195 GLU A N 1
ATOM 1477 C CA . GLU A 1 195 ? 2.203 -9.289 -27.297 1 96.19 195 GLU A CA 1
ATOM 1478 C C . GLU A 1 195 ? 1.213 -9.078 -26.156 1 96.19 195 GLU A C 1
ATOM 1480 O O . GLU A 1 195 ? 1.251 -8.047 -25.469 1 96.19 195 GLU A O 1
ATOM 1485 N N . LYS A 1 196 ? 0.395 -10.055 -25.906 1 96.56 196 LYS A N 1
ATOM 1486 C CA . LYS A 1 196 ? -0.628 -9.969 -24.875 1 96.56 196 LYS A CA 1
ATOM 1487 C C . LYS A 1 196 ? -0.145 -10.594 -23.562 1 96.56 196 LYS A C 1
ATOM 1489 O O . LYS A 1 196 ? -0.636 -10.258 -22.484 1 96.56 196 LYS A O 1
ATOM 1494 N N . CYS A 1 197 ? 0.803 -11.453 -23.688 1 97.69 197 CYS A N 1
ATOM 1495 C CA . CYS A 1 197 ? 1.295 -12.203 -22.547 1 97.69 197 CYS A CA 1
ATOM 1496 C C . CYS A 1 197 ? 1.951 -11.281 -21.531 1 97.69 197 CYS A C 1
ATOM 1498 O O . CYS A 1 197 ? 2.787 -10.445 -21.891 1 97.69 197 CYS A O 1
ATOM 1500 N N . ILE A 1 198 ? 1.603 -11.492 -20.266 1 97.38 198 ILE A N 1
ATOM 1501 C CA . ILE A 1 198 ? 2.17 -10.648 -19.219 1 97.38 198 ILE A CA 1
ATOM 1502 C C . ILE A 1 198 ? 3.168 -11.445 -18.391 1 97.38 198 ILE A C 1
ATOM 1504 O O . ILE A 1 198 ? 3.564 -11.016 -17.312 1 97.38 198 ILE A O 1
ATOM 1508 N N . LEU A 1 199 ? 3.455 -12.68 -18.781 1 98.5 199 LEU A N 1
ATOM 1509 C CA . LEU A 1 199 ? 4.535 -13.492 -18.25 1 98.5 199 LEU A CA 1
ATOM 1510 C C . LEU A 1 199 ? 4.203 -13.961 -16.828 1 98.5 199 LEU A C 1
ATOM 1512 O O . LEU A 1 199 ? 5.086 -14.016 -15.969 1 98.5 199 LEU A O 1
ATOM 1516 N N . CYS A 1 200 ? 2.934 -14.281 -16.516 1 98.19 200 CYS A N 1
ATOM 1517 C CA . CYS A 1 200 ? 2.502 -14.602 -15.156 1 98.19 200 CYS A CA 1
ATOM 1518 C C . CYS A 1 200 ? 2.623 -16.094 -14.883 1 98.19 200 CYS A C 1
ATOM 1520 O O . CYS A 1 200 ? 2.598 -16.531 -13.727 1 98.19 200 CYS A O 1
ATOM 1522 N N . GLY A 1 201 ? 2.633 -16.875 -15.961 1 97.88 201 GLY A N 1
ATOM 1523 C CA . GLY A 1 201 ? 2.871 -18.297 -15.797 1 97.88 201 GLY A CA 1
ATOM 1524 C C . GLY A 1 201 ? 1.623 -19.078 -15.406 1 97.88 201 GLY A C 1
ATOM 1525 O O . GLY A 1 201 ? 1.692 -20.266 -15.102 1 97.88 201 GLY A O 1
ATOM 1526 N N . ALA A 1 202 ? 0.456 -18.438 -15.391 1 97.44 202 ALA A N 1
ATOM 1527 C CA . ALA A 1 202 ? -0.778 -19.125 -15.039 1 97.44 202 ALA A CA 1
ATOM 1528 C C . ALA A 1 202 ? -1.009 -20.328 -15.945 1 97.44 202 ALA A C 1
ATOM 1530 O O . ALA A 1 202 ? -1.518 -21.359 -15.5 1 97.44 202 ALA A O 1
ATOM 1531 N N . CYS A 1 203 ? -0.679 -20.203 -17.219 1 98.19 203 CYS A N 1
ATOM 1532 C CA . CYS A 1 203 ? -0.852 -21.281 -18.203 1 98.19 203 CYS A CA 1
ATOM 1533 C C . CYS A 1 203 ? 0.013 -22.484 -17.859 1 98.19 203 CYS A C 1
ATOM 1535 O O . CYS A 1 203 ? -0.413 -23.625 -18.016 1 98.19 203 CYS A O 1
ATOM 1537 N N . ILE A 1 204 ? 1.2 -22.219 -17.375 1 98.31 204 ILE A N 1
ATOM 1538 C CA . ILE A 1 204 ? 2.113 -23.281 -16.984 1 98.31 204 ILE A CA 1
ATOM 1539 C C . ILE A 1 204 ? 1.525 -24.047 -15.805 1 98.31 204 ILE A C 1
ATOM 1541 O O . ILE A 1 204 ? 1.505 -25.281 -15.812 1 98.31 204 ILE A O 1
ATOM 1545 N N . ALA A 1 205 ? 1.041 -23.344 -14.836 1 96.25 205 ALA A N 1
ATOM 1546 C CA . ALA A 1 205 ? 0.467 -23.953 -13.641 1 96.25 205 ALA A CA 1
ATOM 1547 C C . ALA A 1 205 ? -0.771 -24.781 -13.992 1 96.25 205 ALA A C 1
ATOM 1549 O O . ALA A 1 205 ? -1.046 -25.797 -13.352 1 96.25 205 ALA A O 1
ATOM 1550 N N . ALA A 1 206 ? -1.469 -24.422 -15 1 97.19 206 ALA A N 1
ATOM 1551 C CA . ALA A 1 206 ? -2.734 -25.062 -15.359 1 97.19 206 ALA A CA 1
ATOM 1552 C C . ALA A 1 206 ? -2.502 -26.328 -16.172 1 97.19 206 ALA A C 1
ATOM 1554 O O . ALA A 1 206 ? -3.391 -27.172 -16.281 1 97.19 206 ALA A O 1
ATOM 1555 N N . CYS A 1 207 ? -1.398 -26.484 -16.734 1 98.12 207 CYS A N 1
ATOM 1556 C CA . CYS A 1 207 ? -1.14 -27.578 -17.672 1 98.12 207 CYS A CA 1
ATOM 1557 C C . CYS A 1 207 ? -0.854 -28.875 -16.922 1 98.12 207 CYS A C 1
ATOM 1559 O O . CYS A 1 207 ? -0.002 -28.906 -16.031 1 98.12 207 CYS A O 1
ATOM 1561 N N . ARG A 1 208 ? -1.494 -29.938 -17.312 1 96.88 208 ARG A N 1
ATOM 1562 C CA . ARG A 1 208 ? -1.332 -31.219 -16.641 1 96.88 208 ARG A CA 1
ATOM 1563 C C . ARG A 1 208 ? -0.483 -32.188 -17.469 1 96.88 208 ARG A C 1
ATOM 1565 O O . ARG A 1 208 ? -0.163 -33.281 -17.031 1 96.88 208 ARG A O 1
ATOM 1572 N N . LYS A 1 209 ? -0.136 -31.75 -18.625 1 97.19 209 LYS A N 1
ATOM 1573 C CA . LYS A 1 209 ? 0.585 -32.625 -19.547 1 97.19 209 LYS A CA 1
ATOM 1574 C C . LYS A 1 209 ? 2.012 -32.125 -19.766 1 97.19 209 LYS A C 1
ATOM 1576 O O . LYS A 1 209 ? 2.742 -32.656 -20.609 1 97.19 209 LYS A O 1
ATOM 1581 N N . ASP A 1 210 ? 2.309 -31.078 -19.109 1 97.12 210 ASP A N 1
ATOM 1582 C CA . ASP A 1 210 ? 3.629 -30.469 -19.266 1 97.12 210 ASP A CA 1
ATOM 1583 C C . ASP A 1 210 ? 3.848 -29.969 -20.688 1 97.12 210 ASP A C 1
ATOM 1585 O O . ASP A 1 210 ? 4.945 -30.078 -21.234 1 97.12 210 ASP A O 1
ATOM 1589 N N . ALA A 1 211 ? 2.799 -29.578 -21.266 1 98.12 211 ALA A N 1
ATOM 1590 C CA . ALA A 1 211 ? 2.875 -29 -22.609 1 98.12 211 ALA A CA 1
ATOM 1591 C C . ALA A 1 211 ? 3.252 -27.516 -22.547 1 98.12 211 ALA A C 1
ATOM 1593 O O . ALA A 1 211 ? 3.676 -26.938 -23.547 1 98.12 211 ALA A O 1
ATOM 1594 N N . LEU A 1 212 ? 2.916 -26.859 -21.469 1 98.25 212 LEU A N 1
ATOM 1595 C CA . LEU A 1 212 ? 3.389 -25.5 -21.188 1 98.25 212 LEU A CA 1
ATOM 1596 C C . LEU A 1 212 ? 4.473 -25.516 -20.125 1 98.25 212 LEU A C 1
ATOM 1598 O O . LEU A 1 212 ? 4.25 -26.016 -19.016 1 98.25 212 LEU A O 1
ATOM 1602 N N . ARG A 1 213 ? 5.621 -24.953 -20.453 1 98 213 ARG A N 1
ATOM 1603 C CA . ARG A 1 213 ? 6.758 -24.969 -19.547 1 98 213 ARG A CA 1
ATOM 1604 C C . ARG A 1 213 ? 7.402 -23.594 -19.438 1 98 213 ARG A C 1
ATOM 1606 O O . ARG A 1 213 ? 7.137 -22.703 -20.266 1 98 213 ARG A O 1
ATOM 1613 N N . ALA A 1 214 ? 8.227 -23.469 -18.406 1 98.06 214 ALA A N 1
ATOM 1614 C CA . ALA A 1 214 ? 8.977 -22.234 -18.234 1 98.06 214 ALA A CA 1
ATOM 1615 C C . ALA A 1 214 ? 10.195 -22.203 -19.156 1 98.06 214 ALA A C 1
ATOM 1617 O O . ALA A 1 214 ? 11.102 -23.031 -19.031 1 98.06 214 ALA A O 1
ATOM 1618 N N . GLU A 1 215 ? 10.195 -21.297 -20.047 1 97.88 215 GLU A N 1
ATOM 1619 C CA . GLU A 1 215 ? 11.375 -21.094 -20.891 1 97.88 215 GLU A CA 1
ATOM 1620 C C . GLU A 1 215 ? 12.445 -20.297 -20.141 1 97.88 215 GLU A C 1
ATOM 1622 O O . GLU A 1 215 ? 13.633 -20.641 -20.203 1 97.88 215 GLU A O 1
ATOM 1627 N N . LYS A 1 216 ? 12.07 -19.266 -19.531 1 97.81 216 LYS A N 1
ATOM 1628 C CA . LYS A 1 216 ? 12.945 -18.391 -18.75 1 97.81 216 LYS A CA 1
ATOM 1629 C C . LYS A 1 216 ? 12.195 -17.766 -17.578 1 97.81 216 LYS A C 1
ATOM 1631 O O . LYS A 1 216 ? 11.062 -17.281 -17.75 1 97.81 216 LYS A O 1
ATOM 1636 N N . THR A 1 217 ? 12.758 -17.891 -16.422 1 97.81 217 THR A N 1
ATOM 1637 C CA . THR A 1 217 ? 12.227 -17.203 -15.242 1 97.81 217 THR A CA 1
ATOM 1638 C C . THR A 1 217 ? 13.125 -16.047 -14.828 1 97.81 217 THR A C 1
ATOM 1640 O O . THR A 1 217 ? 14.352 -16.156 -14.898 1 97.81 217 THR A O 1
ATOM 1643 N N . GLY A 1 218 ? 12.562 -14.93 -14.461 1 98.38 218 GLY A N 1
ATOM 1644 C CA . GLY A 1 218 ? 13.273 -13.75 -14 1 98.38 218 GLY A CA 1
ATOM 1645 C C . GLY A 1 218 ? 12.359 -12.703 -13.398 1 98.38 218 GLY A C 1
ATOM 1646 O O . GLY A 1 218 ? 11.375 -13.039 -12.734 1 98.38 218 GLY A O 1
ATOM 1647 N N . CYS A 1 219 ? 12.805 -11.469 -13.57 1 98.75 219 CYS A N 1
ATOM 1648 C CA . CYS A 1 219 ? 12.023 -10.375 -12.992 1 98.75 219 CYS A CA 1
ATOM 1649 C C . CYS A 1 219 ? 11.836 -9.25 -14 1 98.75 219 CYS A C 1
ATOM 1651 O O . CYS A 1 219 ? 12.719 -9 -14.828 1 98.75 219 CYS A O 1
ATOM 1653 N N . THR A 1 220 ? 10.727 -8.695 -13.953 1 98.75 220 THR A N 1
ATOM 1654 C CA . THR A 1 220 ? 10.523 -7.406 -14.609 1 98.75 220 THR A CA 1
ATOM 1655 C C . THR A 1 220 ? 10.867 -6.254 -13.672 1 98.75 220 THR A C 1
ATOM 1657 O O . THR A 1 220 ? 10.484 -6.262 -12.5 1 98.75 220 THR A O 1
ATOM 1660 N N . ILE A 1 221 ? 11.625 -5.297 -14.141 1 98.88 221 ILE A N 1
ATOM 1661 C CA . ILE A 1 221 ? 12.062 -4.156 -13.336 1 98.88 221 ILE A CA 1
ATOM 1662 C C . ILE A 1 221 ? 11.281 -2.908 -13.758 1 98.88 221 ILE A C 1
ATOM 1664 O O . ILE A 1 221 ? 11.188 -2.607 -14.953 1 98.88 221 ILE A O 1
ATOM 1668 N N . PHE A 1 222 ? 10.695 -2.266 -12.828 1 98.62 222 PHE A N 1
ATOM 1669 C CA . PHE A 1 222 ? 10.07 -0.963 -13.023 1 98.62 222 PHE A CA 1
ATOM 1670 C C . PHE A 1 222 ? 10.875 0.131 -12.328 1 98.62 222 PHE A C 1
ATOM 1672 O O . PHE A 1 222 ? 11.461 -0.097 -11.273 1 98.62 222 PHE A O 1
ATOM 1679 N N . VAL A 1 223 ? 10.828 1.366 -12.914 1 98.75 223 VAL A N 1
ATOM 1680 C CA . VAL A 1 223 ? 11.57 2.459 -12.297 1 98.75 223 VAL A CA 1
ATOM 1681 C C . VAL A 1 223 ? 10.758 3.748 -12.375 1 98.75 223 VAL A C 1
ATOM 1683 O O . VAL A 1 223 ? 9.969 3.936 -13.312 1 98.75 223 VAL A O 1
ATOM 1686 N N . GLY A 1 224 ? 10.898 4.551 -11.336 1 98.5 224 GLY A N 1
ATOM 1687 C CA . GLY A 1 224 ? 10.414 5.922 -11.414 1 98.5 224 GLY A CA 1
ATOM 1688 C C . GLY A 1 224 ? 8.984 6.078 -10.922 1 98.5 224 GLY A C 1
ATOM 1689 O O . GLY A 1 224 ? 8.391 7.145 -11.07 1 98.5 224 GLY A O 1
ATOM 1690 N N . GLY A 1 225 ? 8.453 5.016 -10.336 1 97.19 225 GLY A N 1
ATOM 1691 C CA . GLY A 1 225 ? 7.109 5.125 -9.789 1 97.19 225 GLY A CA 1
ATOM 1692 C C . GLY A 1 225 ? 7.07 5.848 -8.453 1 97.19 225 GLY A C 1
ATOM 1693 O O . GLY A 1 225 ? 8.062 5.875 -7.727 1 97.19 225 GLY A O 1
ATOM 1694 N N . LYS A 1 226 ? 5.934 6.398 -8.164 1 95.88 226 LYS A N 1
ATOM 1695 C CA . LYS A 1 226 ? 5.723 7.004 -6.852 1 95.88 226 LYS A CA 1
ATOM 1696 C C . LYS A 1 226 ? 4.242 7.305 -6.617 1 95.88 226 LYS A C 1
ATOM 1698 O O . LYS A 1 226 ? 3.484 7.492 -7.57 1 95.88 226 LYS A O 1
ATOM 1703 N N . ALA A 1 227 ? 3.867 7.254 -5.367 1 92.44 227 ALA A N 1
ATOM 1704 C CA . ALA A 1 227 ? 2.551 7.711 -4.926 1 92.44 227 ALA A CA 1
ATOM 1705 C C . ALA A 1 227 ? 2.621 9.125 -4.367 1 92.44 227 ALA A C 1
ATOM 1707 O O . ALA A 1 227 ? 3.396 9.953 -4.852 1 92.44 227 ALA A O 1
ATOM 1708 N N . GLY A 1 228 ? 1.697 9.453 -3.518 1 90.31 228 GLY A N 1
ATOM 1709 C CA . GLY A 1 228 ? 1.75 10.75 -2.859 1 90.31 228 GLY A CA 1
ATOM 1710 C C . GLY A 1 228 ? 0.928 11.812 -3.566 1 90.31 228 GLY A C 1
ATOM 1711 O O . GLY A 1 228 ? -0.129 11.516 -4.125 1 90.31 228 GLY A O 1
ATOM 1712 N N . ARG A 1 229 ? 1.416 13.062 -3.443 1 89.38 229 ARG A N 1
ATOM 1713 C CA . ARG A 1 229 ? 0.694 14.242 -3.914 1 89.38 229 ARG A CA 1
ATOM 1714 C C . ARG A 1 229 ? 0.582 14.242 -5.434 1 89.38 229 ARG A C 1
ATOM 1716 O O . ARG A 1 229 ? -0.424 14.695 -5.988 1 89.38 229 ARG A O 1
ATOM 1723 N N . GLN A 1 230 ? 1.607 13.766 -5.996 1 90.12 230 GLN A N 1
ATOM 1724 C CA . GLN A 1 230 ? 1.673 13.68 -7.453 1 90.12 230 GLN A CA 1
ATOM 1725 C C . GLN A 1 230 ? 2.104 12.289 -7.906 1 90.12 230 GLN A C 1
ATOM 1727 O O . GLN A 1 230 ? 3.271 12.07 -8.227 1 90.12 230 GLN A O 1
ATOM 1732 N N . PRO A 1 231 ? 1.174 11.406 -8.031 1 92.88 231 PRO A N 1
ATOM 1733 C CA . PRO A 1 231 ? 1.521 10.031 -8.375 1 92.88 231 PRO A CA 1
ATOM 1734 C C . PRO A 1 231 ? 2.092 9.898 -9.781 1 92.88 231 PRO A C 1
ATOM 1736 O O . PRO A 1 231 ? 1.705 10.648 -10.688 1 92.88 231 PRO A O 1
ATOM 1739 N N . MET A 1 232 ? 3.061 9.062 -9.938 1 94.19 232 MET A N 1
ATOM 1740 C CA . MET A 1 232 ? 3.668 8.695 -11.219 1 94.19 232 MET A CA 1
ATOM 1741 C C . MET A 1 232 ? 3.684 7.176 -11.383 1 94.19 232 MET A C 1
ATOM 1743 O O . MET A 1 232 ? 3.961 6.445 -10.438 1 94.19 232 MET A O 1
ATOM 1747 N N . GLN A 1 233 ? 3.334 6.73 -12.57 1 94.19 233 GLN A N 1
ATOM 1748 C CA . GLN A 1 233 ? 3.447 5.312 -12.883 1 94.19 233 GLN A CA 1
ATOM 1749 C C . GLN A 1 233 ? 4.875 4.949 -13.281 1 94.19 233 GLN A C 1
ATOM 1751 O O . GLN A 1 233 ? 5.508 5.664 -14.062 1 94.19 233 GLN A O 1
ATOM 1756 N N . GLY A 1 234 ? 5.352 3.893 -12.734 1 96.44 234 GLY A N 1
ATOM 1757 C CA . GLY A 1 234 ? 6.684 3.432 -13.086 1 96.44 234 GLY A CA 1
ATOM 1758 C C . GLY A 1 234 ? 6.805 2.986 -14.531 1 96.44 234 GLY A C 1
ATOM 1759 O O . GLY A 1 234 ? 5.82 2.562 -15.141 1 96.44 234 GLY A O 1
ATOM 1760 N N . ILE A 1 235 ? 8 3.029 -15.062 1 97.5 235 ILE A N 1
ATOM 1761 C CA . ILE A 1 235 ? 8.328 2.611 -16.422 1 97.5 235 ILE A CA 1
ATOM 1762 C C . ILE A 1 235 ? 8.922 1.203 -16.391 1 97.5 235 ILE A C 1
ATOM 1764 O O . ILE A 1 235 ? 9.797 0.905 -15.586 1 97.5 235 ILE A O 1
ATOM 1768 N N . LYS A 1 236 ? 8.352 0.368 -17.25 1 97.75 236 LYS A N 1
ATOM 1769 C CA . LYS A 1 236 ? 8.953 -0.952 -17.406 1 97.75 236 LYS A CA 1
ATOM 1770 C C . LYS A 1 236 ? 10.328 -0.853 -18.078 1 97.75 236 LYS A C 1
ATOM 1772 O O . LYS A 1 236 ? 10.438 -0.488 -19.25 1 97.75 236 LYS A O 1
ATOM 1777 N N . LEU A 1 237 ? 11.328 -1.227 -17.422 1 98.31 237 LEU A N 1
ATOM 1778 C CA . LEU A 1 237 ? 12.695 -1.023 -17.891 1 98.31 237 LEU A CA 1
ATOM 1779 C C . LEU A 1 237 ? 13.227 -2.277 -18.562 1 98.31 237 LEU A C 1
ATOM 1781 O O . LEU A 1 237 ? 13.836 -2.193 -19.641 1 98.31 237 LEU A O 1
ATOM 1785 N N . LEU A 1 238 ? 13.086 -3.365 -17.906 1 97.5 238 LEU A N 1
ATOM 1786 C CA . LEU A 1 238 ? 13.664 -4.637 -18.312 1 97.5 238 LEU A CA 1
ATOM 1787 C C . LEU A 1 238 ? 12.766 -5.801 -17.922 1 97.5 238 LEU A C 1
ATOM 1789 O O . LEU A 1 238 ? 12.188 -5.797 -16.828 1 97.5 238 LEU A O 1
ATOM 1793 N N . GLU A 1 239 ? 12.617 -6.762 -18.781 1 97.94 239 GLU A N 1
ATOM 1794 C CA . GLU A 1 239 ? 11.859 -7.969 -18.484 1 97.94 239 GLU A CA 1
ATOM 1795 C C . GLU A 1 239 ? 12.773 -9.188 -18.375 1 97.94 239 GLU A C 1
ATOM 1797 O O . GLU A 1 239 ? 13.844 -9.227 -19 1 97.94 239 GLU A O 1
ATOM 1802 N N . LEU A 1 240 ? 12.375 -10.07 -17.531 1 98.5 240 LEU A N 1
ATOM 1803 C CA . LEU A 1 240 ? 13 -11.375 -17.391 1 98.5 240 LEU A CA 1
ATOM 1804 C C . LEU A 1 240 ? 14.469 -11.234 -17 1 98.5 240 LEU A C 1
ATOM 1806 O O . LEU A 1 240 ? 15.312 -12 -17.469 1 98.5 240 LEU A O 1
ATOM 1810 N N . ALA A 1 241 ? 14.766 -10.227 -16.25 1 98.44 241 ALA A N 1
ATOM 1811 C CA . ALA A 1 241 ? 16.109 -10.039 -15.734 1 98.44 241 ALA A CA 1
ATOM 1812 C C . ALA A 1 241 ? 16.469 -11.125 -14.719 1 98.44 241 ALA A C 1
ATOM 1814 O O . ALA A 1 241 ? 15.641 -11.492 -13.883 1 98.44 241 ALA A O 1
ATOM 1815 N N . ASP A 1 242 ? 17.672 -11.641 -14.82 1 97.75 242 ASP A N 1
ATOM 1816 C CA . ASP A 1 242 ? 18.141 -12.5 -13.727 1 97.75 242 ASP A CA 1
ATOM 1817 C C . ASP A 1 242 ? 18.656 -11.664 -12.562 1 97.75 242 ASP A C 1
ATOM 1819 O O . ASP A 1 242 ? 18.625 -10.43 -12.609 1 97.75 242 ASP A O 1
ATOM 1823 N N . GLU A 1 243 ? 19.094 -12.273 -11.516 1 97.25 243 GLU A N 1
ATOM 1824 C CA . GLU A 1 243 ? 19.438 -11.562 -10.297 1 97.25 243 GLU A CA 1
ATOM 1825 C C . GLU A 1 243 ? 20.672 -10.688 -10.5 1 97.25 243 GLU A C 1
ATOM 1827 O O . GLU A 1 243 ? 20.781 -9.602 -9.93 1 97.25 243 GLU A O 1
ATOM 1832 N N . GLU A 1 244 ? 21.625 -11.227 -11.234 1 97.62 244 GLU A N 1
ATOM 1833 C CA . GLU A 1 244 ? 22.812 -10.445 -11.508 1 97.62 244 GLU A CA 1
ATOM 1834 C C . GLU A 1 244 ? 22.469 -9.141 -12.227 1 97.62 244 GLU A C 1
ATOM 1836 O O . GLU A 1 244 ? 22.953 -8.07 -11.844 1 97.62 244 GLU A O 1
ATOM 1841 N N . GLN A 1 245 ? 21.719 -9.266 -13.266 1 98 245 GLN A N 1
ATOM 1842 C CA . GLN A 1 245 ? 21.25 -8.086 -13.992 1 98 245 GLN A CA 1
ATOM 1843 C C . GLN A 1 245 ? 20.484 -7.145 -13.07 1 98 245 GLN A C 1
ATOM 1845 O O . GLN A 1 245 ? 20.656 -5.926 -13.141 1 98 245 GLN A O 1
ATOM 1850 N N . LEU A 1 246 ? 19.641 -7.703 -12.242 1 98.5 246 LEU A N 1
ATOM 1851 C CA . LEU A 1 246 ? 18.828 -6.922 -11.32 1 98.5 246 LEU A CA 1
ATOM 1852 C C . LEU A 1 246 ? 19.703 -6.07 -10.414 1 98.5 246 LEU A C 1
ATOM 1854 O O . LEU A 1 246 ? 19.516 -4.855 -10.312 1 98.5 246 LEU A O 1
ATOM 1858 N N . PHE A 1 247 ? 20.672 -6.672 -9.781 1 98.56 247 PHE A N 1
ATOM 1859 C CA . PHE A 1 247 ? 21.516 -5.945 -8.844 1 98.56 247 PHE A CA 1
ATOM 1860 C C . PHE A 1 247 ? 22.406 -4.945 -9.578 1 98.56 247 PHE A C 1
ATOM 1862 O O . PHE A 1 247 ? 22.703 -3.869 -9.055 1 98.56 247 PHE A O 1
ATOM 1869 N N . SER A 1 248 ? 22.828 -5.32 -10.781 1 98.5 248 SER A N 1
ATOM 1870 C CA . SER A 1 248 ? 23.594 -4.375 -11.586 1 98.5 248 SER A CA 1
ATOM 1871 C C . SER A 1 248 ? 22.781 -3.115 -11.875 1 98.5 248 SER A C 1
ATOM 1873 O O . SER A 1 248 ? 23.266 -1.999 -11.68 1 98.5 248 SER A O 1
ATOM 1875 N N . VAL A 1 249 ? 21.578 -3.32 -12.32 1 98.69 249 VAL A N 1
ATOM 1876 C CA . VAL A 1 249 ? 20.703 -2.197 -12.641 1 98.69 249 VAL A CA 1
ATOM 1877 C C . VAL A 1 249 ? 20.438 -1.382 -11.383 1 98.69 249 VAL A C 1
ATOM 1879 O O . VAL A 1 249 ? 20.453 -0.149 -11.414 1 98.69 249 VAL A O 1
ATOM 1882 N N . LEU A 1 250 ? 20.172 -2.016 -10.258 1 98.69 250 LEU A N 1
ATOM 1883 C CA . LEU A 1 250 ? 19.875 -1.332 -9 1 98.69 250 LEU A CA 1
ATOM 1884 C C . LEU A 1 250 ? 21.062 -0.474 -8.562 1 98.69 250 LEU A C 1
ATOM 1886 O O . LEU A 1 250 ? 20.891 0.699 -8.219 1 98.69 250 LEU A O 1
ATOM 1890 N N . GLU A 1 251 ? 22.25 -1.012 -8.617 1 98.25 251 GLU A N 1
ATOM 1891 C CA . GLU A 1 251 ? 23.453 -0.29 -8.211 1 98.25 251 GLU A CA 1
ATOM 1892 C C . GLU A 1 251 ? 23.703 0.916 -9.109 1 98.25 251 GLU A C 1
ATOM 1894 O O . GLU A 1 251 ? 23.984 2.01 -8.625 1 98.25 251 GLU A O 1
ATOM 1899 N N . LYS A 1 252 ? 23.578 0.689 -10.367 1 98.62 252 LYS A N 1
ATOM 1900 C CA . LYS A 1 252 ? 23.781 1.781 -11.312 1 98.62 252 LYS A CA 1
ATOM 1901 C C . LYS A 1 252 ? 22.688 2.842 -11.164 1 98.62 252 LYS A C 1
ATOM 1903 O O . LYS A 1 252 ? 22.938 4.027 -11.391 1 98.62 252 LYS A O 1
ATOM 1908 N N . THR A 1 253 ? 21.5 2.412 -10.812 1 98.75 253 THR A N 1
ATOM 1909 C CA . THR A 1 253 ? 20.438 3.363 -10.539 1 98.75 253 THR A CA 1
ATOM 1910 C C . THR A 1 253 ? 20.797 4.27 -9.367 1 98.75 253 THR A C 1
ATOM 1912 O O . THR A 1 253 ? 20.625 5.488 -9.438 1 98.75 253 THR A O 1
ATOM 1915 N N . PHE A 1 254 ? 21.312 3.654 -8.289 1 98.56 254 PHE A N 1
ATOM 1916 C CA . PHE A 1 254 ? 21.719 4.438 -7.125 1 98.56 254 PHE A CA 1
ATOM 1917 C C . PHE A 1 254 ? 22.812 5.43 -7.5 1 98.56 254 PHE A C 1
ATOM 1919 O O . PHE A 1 254 ? 22.766 6.602 -7.117 1 98.56 254 PHE A O 1
ATOM 1926 N N . GLU A 1 255 ? 23.75 4.98 -8.227 1 98.19 255 GLU A N 1
ATOM 1927 C CA . GLU A 1 255 ? 24.844 5.844 -8.656 1 98.19 255 GLU A CA 1
ATOM 1928 C C . GLU A 1 255 ? 24.328 7.004 -9.508 1 98.19 255 GLU A C 1
ATOM 1930 O O . GLU A 1 255 ? 24.688 8.164 -9.273 1 98.19 255 GLU A O 1
ATOM 1935 N N . TYR A 1 256 ? 23.547 6.68 -10.453 1 98.56 256 TYR A N 1
ATOM 1936 C CA . TYR A 1 256 ? 22.969 7.688 -11.336 1 98.56 256 TYR A CA 1
ATOM 1937 C C . TYR A 1 256 ? 22.156 8.703 -10.547 1 98.56 256 TYR A C 1
ATOM 1939 O O . TYR A 1 256 ? 22.266 9.906 -10.773 1 98.56 256 TYR A O 1
ATOM 1947 N N . TYR A 1 257 ? 21.375 8.219 -9.656 1 98.75 257 TYR A N 1
ATOM 1948 C CA . TYR A 1 257 ? 20.484 9.047 -8.844 1 98.75 257 TYR A CA 1
ATOM 1949 C C . TYR A 1 257 ? 21.297 10.008 -7.977 1 98.75 257 TYR A C 1
ATOM 1951 O O . TYR A 1 257 ? 20.969 11.195 -7.906 1 98.75 257 TYR A O 1
ATOM 1959 N N . ARG A 1 258 ? 22.344 9.523 -7.352 1 98.25 258 ARG A N 1
ATOM 1960 C CA . ARG A 1 258 ? 23.188 10.344 -6.484 1 98.25 258 ARG A CA 1
ATOM 1961 C C . ARG A 1 258 ? 23.938 11.391 -7.289 1 98.25 258 ARG A C 1
ATOM 1963 O O . ARG A 1 258 ? 24.141 12.516 -6.828 1 98.25 258 ARG A O 1
ATOM 1970 N N . ARG A 1 259 ? 24.281 11.055 -8.461 1 98.25 259 ARG A N 1
ATOM 1971 C CA . ARG A 1 259 ? 25.094 11.938 -9.297 1 98.25 259 ARG A CA 1
ATOM 1972 C C . ARG A 1 259 ? 24.234 13.023 -9.938 1 98.25 259 ARG A C 1
ATOM 1974 O O . ARG A 1 259 ? 24.625 14.188 -9.984 1 98.25 259 ARG A O 1
ATOM 1981 N N . GLU A 1 260 ? 23.078 12.617 -10.461 1 98.5 260 GLU A N 1
ATOM 1982 C CA . GLU A 1 260 ? 22.328 13.523 -11.32 1 98.5 260 GLU A CA 1
ATOM 1983 C C . GLU A 1 260 ? 21.125 14.109 -10.578 1 98.5 260 GLU A C 1
ATOM 1985 O O . GLU A 1 260 ? 20.516 15.07 -11.039 1 98.5 260 GLU A O 1
ATOM 1990 N N . GLY A 1 261 ? 20.734 13.508 -9.477 1 98.5 261 GLY A N 1
ATOM 1991 C CA . GLY A 1 261 ? 19.531 13.953 -8.781 1 98.5 261 GLY A CA 1
ATOM 1992 C C . GLY A 1 261 ? 19.703 15.297 -8.102 1 98.5 261 GLY A C 1
ATOM 1993 O O . GLY A 1 261 ? 20.75 15.57 -7.504 1 98.5 261 GLY A O 1
ATOM 1994 N N . LEU A 1 262 ? 18.734 16.109 -8.18 1 98.25 262 LEU A N 1
ATOM 1995 C CA . LEU A 1 262 ? 18.672 17.344 -7.402 1 98.25 262 LEU A CA 1
ATOM 1996 C C . LEU A 1 262 ? 18.203 17.062 -5.98 1 98.25 262 LEU A C 1
ATOM 1998 O O . LEU A 1 262 ? 17.531 16.062 -5.734 1 98.25 262 LEU A O 1
ATOM 2002 N N . ASP A 1 263 ? 18.547 18 -5.102 1 97.31 263 ASP A N 1
ATOM 2003 C CA . ASP A 1 263 ? 18.109 17.859 -3.719 1 97.31 263 ASP A CA 1
ATOM 2004 C C . ASP A 1 263 ? 16.578 17.859 -3.633 1 97.31 263 ASP A C 1
ATOM 2006 O O . ASP A 1 263 ? 15.922 18.812 -4.066 1 97.31 263 ASP A O 1
ATOM 2010 N N . GLY A 1 264 ? 16.047 16.766 -3.094 1 96.31 264 GLY A N 1
ATOM 2011 C CA . GLY A 1 264 ? 14.609 16.672 -2.918 1 96.31 264 GLY A CA 1
ATOM 2012 C C . GLY A 1 264 ? 13.883 16.156 -4.148 1 96.31 264 GLY A C 1
ATOM 2013 O O . GLY A 1 264 ? 12.656 16.125 -4.188 1 96.31 264 GLY A O 1
ATOM 2014 N N . GLU A 1 265 ? 14.617 15.742 -5.117 1 97.75 265 GLU A N 1
ATOM 2015 C CA . GLU A 1 265 ? 14.023 15.234 -6.355 1 97.75 265 GLU A CA 1
ATOM 2016 C C . GLU A 1 265 ? 13.859 13.719 -6.309 1 97.75 265 GLU A C 1
ATOM 2018 O O . GLU A 1 265 ? 14.812 12.992 -6.027 1 97.75 265 GLU A O 1
ATOM 2023 N N . ARG A 1 266 ? 12.625 13.25 -6.547 1 98.12 266 ARG A N 1
ATOM 2024 C CA . ARG A 1 266 ? 12.383 11.812 -6.605 1 98.12 266 ARG A CA 1
ATOM 2025 C C . ARG A 1 266 ? 12.961 11.211 -7.883 1 98.12 266 ARG A C 1
ATOM 2027 O O . ARG A 1 266 ? 13.156 11.914 -8.875 1 98.12 266 ARG A O 1
ATOM 2034 N N . LEU A 1 267 ? 13.219 9.898 -7.824 1 98.75 267 LEU A N 1
ATOM 2035 C CA . LEU A 1 267 ? 13.852 9.219 -8.953 1 98.75 267 LEU A CA 1
ATOM 2036 C C . LEU A 1 267 ? 13.031 9.406 -10.227 1 98.75 267 LEU A C 1
ATOM 2038 O O . LEU A 1 267 ? 13.586 9.68 -11.289 1 98.75 267 LEU A O 1
ATOM 2042 N N . GLY A 1 268 ? 11.719 9.18 -10.094 1 98.56 268 GLY A N 1
ATOM 2043 C CA . GLY A 1 268 ? 10.859 9.359 -11.258 1 98.56 268 GLY A CA 1
ATOM 2044 C C . GLY A 1 268 ? 10.945 10.75 -11.852 1 98.56 268 GLY A C 1
ATOM 2045 O O . GLY A 1 268 ? 10.922 10.906 -13.078 1 98.56 268 GLY A O 1
ATOM 2046 N N . GLU A 1 269 ? 11 11.758 -11.031 1 98.12 269 GLU A N 1
ATOM 2047 C CA . GLU A 1 269 ? 11.125 13.141 -11.477 1 98.12 269 GLU A CA 1
ATOM 2048 C C . GLU A 1 269 ? 12.453 13.383 -12.188 1 98.12 269 GLU A C 1
ATOM 2050 O O . GLU A 1 269 ? 12.516 14.117 -13.18 1 98.12 269 GLU A O 1
ATOM 2055 N N . LEU A 1 270 ? 13.477 12.805 -11.641 1 98.75 270 LEU A N 1
ATOM 2056 C CA . LEU A 1 270 ? 14.773 12.867 -12.305 1 98.75 270 LEU A CA 1
ATOM 2057 C C . LEU A 1 270 ? 14.695 12.281 -13.711 1 98.75 270 LEU A C 1
ATOM 2059 O O . LEU A 1 270 ? 15.172 12.891 -14.672 1 98.75 270 LEU A O 1
ATOM 2063 N N . ILE A 1 271 ? 14.109 11.109 -13.82 1 98.75 271 ILE A N 1
ATOM 2064 C CA . ILE A 1 271 ? 14 10.43 -15.109 1 98.75 271 ILE A CA 1
ATOM 2065 C C . ILE A 1 271 ? 13.172 11.281 -16.062 1 98.75 271 ILE A C 1
ATOM 2067 O O . ILE A 1 271 ? 13.492 11.383 -17.25 1 98.75 271 ILE A O 1
ATOM 2071 N N . ASP A 1 272 ? 12.117 11.844 -15.547 1 98.06 272 ASP A N 1
ATOM 2072 C CA . ASP A 1 272 ? 11.289 12.727 -16.359 1 98.06 272 ASP A CA 1
ATOM 2073 C C . ASP A 1 272 ? 12.086 13.938 -16.844 1 98.06 272 ASP A C 1
ATOM 2075 O O . ASP A 1 272 ? 11.984 14.344 -18 1 98.06 272 ASP A O 1
ATOM 2079 N N . ARG A 1 273 ? 12.883 14.547 -15.977 1 98.19 273 ARG A N 1
ATOM 2080 C CA . ARG A 1 273 ? 13.656 15.75 -16.266 1 98.19 273 ARG A CA 1
ATOM 2081 C C . ARG A 1 273 ? 14.734 15.477 -17.297 1 98.19 273 ARG A C 1
ATOM 2083 O O . ARG A 1 273 ? 14.891 16.234 -18.266 1 98.19 273 ARG A O 1
ATOM 2090 N N . LEU A 1 274 ? 15.453 14.383 -17.156 1 98.44 274 LEU A N 1
ATOM 2091 C CA . LEU A 1 274 ? 16.625 14.133 -18 1 98.44 274 LEU A CA 1
ATOM 2092 C C . LEU A 1 274 ? 16.281 13.195 -19.141 1 98.44 274 LEU A C 1
ATOM 2094 O O . LEU A 1 274 ? 17.031 13.086 -20.109 1 98.44 274 LEU A O 1
ATOM 2098 N N . GLY A 1 275 ? 15.18 12.484 -19.031 1 98.19 275 GLY A N 1
ATOM 2099 C CA . GLY A 1 275 ? 14.734 11.602 -20.094 1 98.19 275 GLY A CA 1
ATOM 2100 C C . GLY A 1 275 ? 15.023 10.133 -19.812 1 98.19 275 GLY A C 1
ATOM 2101 O O . GLY A 1 275 ? 16.078 9.797 -19.281 1 98.19 275 GLY A O 1
ATOM 2102 N N . ILE A 1 276 ? 14.141 9.258 -20.266 1 98 276 ILE A N 1
ATOM 2103 C CA . ILE A 1 276 ? 14.227 7.824 -20 1 98 276 ILE A CA 1
ATOM 2104 C C . ILE A 1 276 ? 15.383 7.223 -20.812 1 98 276 ILE A C 1
ATOM 2106 O O . ILE A 1 276 ? 16.031 6.281 -20.359 1 98 276 ILE A O 1
ATOM 2110 N N . ASP A 1 277 ? 15.633 7.734 -21.969 1 97.81 277 ASP A N 1
ATOM 2111 C CA . ASP A 1 277 ? 16.703 7.195 -22.812 1 97.81 277 ASP A CA 1
ATOM 2112 C C . ASP A 1 277 ? 18.062 7.375 -22.156 1 97.81 277 ASP A C 1
ATOM 2114 O O . ASP A 1 277 ? 18.891 6.461 -22.172 1 97.81 277 ASP A O 1
ATOM 2118 N N . LYS A 1 278 ? 18.281 8.539 -21.641 1 97.88 278 LYS A N 1
ATOM 2119 C CA . LYS A 1 278 ? 19.531 8.781 -20.922 1 97.88 278 LYS A CA 1
ATOM 2120 C C . LYS A 1 278 ? 19.672 7.828 -19.734 1 97.88 278 LYS A C 1
ATOM 2122 O O . LYS A 1 278 ? 20.734 7.27 -19.5 1 97.88 278 LYS A O 1
ATOM 2127 N N . TYR A 1 279 ? 18.641 7.664 -19 1 98.5 279 TYR A N 1
ATOM 2128 C CA . TYR A 1 279 ? 18.641 6.742 -17.875 1 98.5 279 TYR A CA 1
ATOM 2129 C C . TYR A 1 279 ? 19 5.328 -18.328 1 98.5 279 TYR A C 1
ATOM 2131 O O . TYR A 1 279 ? 19.844 4.672 -17.719 1 98.5 279 TYR A O 1
ATOM 2139 N N . LYS A 1 280 ? 18.344 4.836 -19.344 1 98.19 280 LYS A N 1
ATOM 2140 C CA . LYS A 1 280 ? 18.594 3.492 -19.859 1 98.19 280 LYS A CA 1
ATOM 2141 C C . LYS A 1 280 ? 20.047 3.314 -20.266 1 98.19 280 LYS A C 1
ATOM 2143 O O . LYS A 1 280 ? 20.656 2.275 -20 1 98.19 280 LYS A O 1
ATOM 2148 N N . GLU A 1 281 ? 20.562 4.293 -20.891 1 97.38 281 GLU A N 1
ATOM 2149 C CA . GLU A 1 281 ? 21.969 4.242 -21.297 1 97.38 281 GLU A CA 1
ATOM 2150 C C . GLU A 1 281 ? 22.891 4.07 -20.094 1 97.38 281 GLU A C 1
ATOM 2152 O O . GLU A 1 281 ? 23.891 3.361 -20.172 1 97.38 281 GLU A O 1
ATOM 2157 N N . GLU A 1 282 ? 22.547 4.695 -19.047 1 96.31 282 GLU A N 1
ATOM 2158 C CA . GLU A 1 282 ? 23.359 4.672 -17.844 1 96.31 282 GLU A CA 1
ATOM 2159 C C . GLU A 1 282 ? 23.266 3.328 -17.125 1 96.31 282 GLU A C 1
ATOM 2161 O O . GLU A 1 282 ? 24.266 2.805 -16.625 1 96.31 282 GLU A O 1
ATOM 2166 N N . VAL A 1 283 ? 22.062 2.729 -17.125 1 97.12 283 VAL A N 1
ATOM 2167 C CA . VAL A 1 283 ? 21.875 1.637 -16.172 1 97.12 283 VAL A CA 1
ATOM 2168 C C . VAL A 1 283 ? 21.891 0.301 -16.906 1 97.12 283 VAL A C 1
ATOM 2170 O O . VAL A 1 283 ? 22.094 -0.751 -16.297 1 97.12 283 VAL A O 1
ATOM 2173 N N . LEU A 1 284 ? 21.656 0.284 -18.203 1 95.44 284 LEU A N 1
ATOM 2174 C CA . LEU A 1 284 ? 21.641 -0.963 -18.969 1 95.44 284 LEU A CA 1
ATOM 2175 C C . LEU A 1 284 ? 22.953 -1.179 -19.688 1 95.44 284 LEU A C 1
ATOM 2177 O O . LEU A 1 284 ? 23.141 -2.199 -20.359 1 95.44 284 LEU A O 1
ATOM 2181 N N . SER A 1 285 ? 23.891 -0.298 -19.656 1 84.56 285 SER A N 1
ATOM 2182 C CA . SER A 1 285 ? 25.219 -0.457 -20.266 1 84.56 285 SER A CA 1
ATOM 2183 C C . SER A 1 285 ? 26.062 -1.455 -19.484 1 84.56 285 SER A C 1
ATOM 2185 O O . SER A 1 285 ? 25.844 -1.658 -18.281 1 84.56 285 SER A O 1
ATOM 2187 N N . MET B 1 1 ? -13.773 -43.375 9.836 1 28.81 1 MET B N 1
ATOM 2188 C CA . MET B 1 1 ? -13.32 -42.094 10.398 1 28.81 1 MET B CA 1
ATOM 2189 C C . MET B 1 1 ? -13.586 -40.969 9.438 1 28.81 1 MET B C 1
ATOM 2191 O O . MET B 1 1 ? -13.094 -40.969 8.305 1 28.81 1 MET B O 1
ATOM 2195 N N . ASN B 1 2 ? -14.773 -40.375 9.266 1 35.19 2 ASN B N 1
ATOM 2196 C CA . ASN B 1 2 ? -15.391 -39.5 8.281 1 35.19 2 ASN B CA 1
ATOM 2197 C C . ASN B 1 2 ? -14.492 -38.312 7.93 1 35.19 2 ASN B C 1
ATOM 2199 O O . ASN B 1 2 ? -14.141 -37.5 8.797 1 35.19 2 ASN B O 1
ATOM 2203 N N . GLU B 1 3 ? -13.484 -38.438 7.016 1 42 3 GLU B N 1
ATOM 2204 C CA . GLU B 1 3 ? -12.664 -37.375 6.414 1 42 3 GLU B CA 1
ATOM 2205 C C . GLU B 1 3 ? -13.445 -36.094 6.281 1 42 3 GLU B C 1
ATOM 2207 O O . GLU B 1 3 ? -14.359 -35.969 5.465 1 42 3 GLU B O 1
ATOM 2212 N N . LYS B 1 4 ? -13.898 -35.656 7.266 1 44.53 4 LYS B N 1
ATOM 2213 C CA . LYS B 1 4 ? -14.617 -34.375 7.234 1 44.53 4 LYS B CA 1
ATOM 2214 C C . LYS B 1 4 ? -14.031 -33.438 6.18 1 44.53 4 LYS B C 1
ATOM 2216 O O . LYS B 1 4 ? -12.883 -33 6.293 1 44.53 4 LYS B O 1
ATOM 2221 N N . LYS B 1 5 ? -14.32 -33.531 4.906 1 52.91 5 LYS B N 1
ATOM 2222 C CA . LYS B 1 5 ? -14.047 -32.688 3.748 1 52.91 5 LYS B CA 1
ATOM 2223 C C . LYS B 1 5 ? -14.094 -31.219 4.125 1 52.91 5 LYS B C 1
ATOM 2225 O O . LYS B 1 5 ? -15.156 -30.688 4.477 1 52.91 5 LYS B O 1
ATOM 2230 N N . ILE B 1 6 ? -13.062 -30.75 4.883 1 60.53 6 ILE B N 1
ATOM 2231 C CA . ILE B 1 6 ? -13.016 -29.328 5.223 1 60.53 6 ILE B CA 1
ATOM 2232 C C . ILE B 1 6 ? -13.43 -28.5 4.012 1 60.53 6 ILE B C 1
ATOM 2234 O O . ILE B 1 6 ? -12.898 -28.688 2.914 1 60.53 6 ILE B O 1
ATOM 2238 N N . ASP B 1 7 ? -14.68 -27.969 4.023 1 66.19 7 ASP B N 1
ATOM 2239 C CA . ASP B 1 7 ? -15.227 -27.078 3.002 1 66.19 7 ASP B CA 1
ATOM 2240 C C . ASP B 1 7 ? -14.289 -25.906 2.752 1 66.19 7 ASP B C 1
ATOM 2242 O O . ASP B 1 7 ? -14.242 -24.953 3.551 1 66.19 7 ASP B O 1
ATOM 2246 N N . GLU B 1 8 ? -13.422 -26.047 1.8 1 70.69 8 GLU B N 1
ATOM 2247 C CA . GLU B 1 8 ? -12.453 -25.016 1.422 1 70.69 8 GLU B CA 1
ATOM 2248 C C . GLU B 1 8 ? -13.133 -23.656 1.244 1 70.69 8 GLU B C 1
ATOM 2250 O O . GLU B 1 8 ? -12.539 -22.625 1.541 1 70.69 8 GLU B O 1
ATOM 2255 N N . SER B 1 9 ? -14.375 -23.703 0.86 1 7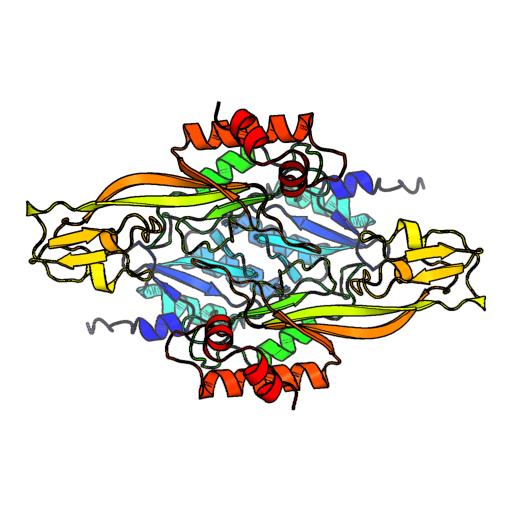2.5 9 SER B N 1
ATOM 2256 C CA . SER B 1 9 ? -15.102 -22.453 0.661 1 72.5 9 SER B CA 1
ATOM 2257 C C . SER B 1 9 ? -15.359 -21.75 1.987 1 72.5 9 SER B C 1
ATOM 2259 O O . SER B 1 9 ? -15.297 -20.516 2.061 1 72.5 9 SER B O 1
ATOM 2261 N N . LEU B 1 10 ? -15.609 -22.531 2.988 1 74.81 10 LEU B N 1
ATOM 2262 C CA . LEU B 1 10 ? -15.828 -21.984 4.32 1 74.81 10 LEU B CA 1
ATOM 2263 C C . LEU B 1 10 ? -14.539 -21.391 4.875 1 74.81 10 LEU B C 1
ATOM 2265 O O . LEU B 1 10 ? -14.562 -20.328 5.516 1 74.81 10 LEU B O 1
ATOM 2269 N N . LEU B 1 11 ? -13.477 -22.016 4.543 1 84.12 11 LEU B N 1
ATOM 2270 C CA . LEU B 1 11 ? -12.188 -21.531 5.02 1 84.12 11 LEU B CA 1
ATOM 2271 C C . LEU B 1 11 ? -11.836 -20.188 4.371 1 84.12 11 LEU B C 1
ATOM 2273 O O . LEU B 1 11 ? -11.305 -19.297 5.035 1 84.12 11 LEU B O 1
ATOM 2277 N N . LYS B 1 12 ? -12.273 -20.078 3.17 1 80.25 12 LYS B N 1
ATOM 2278 C CA . LYS B 1 12 ? -12.008 -18.828 2.473 1 80.25 12 LYS B CA 1
ATOM 2279 C C . LYS B 1 12 ? -12.789 -17.672 3.1 1 80.25 12 LYS B C 1
ATOM 2281 O O . LYS B 1 12 ? -12.266 -16.562 3.248 1 80.25 12 LYS B O 1
ATOM 2286 N N . SER B 1 13 ? -13.969 -17.953 3.512 1 81.25 13 SER B N 1
ATOM 2287 C CA . SER B 1 13 ? -14.797 -16.922 4.133 1 81.25 13 SER B CA 1
ATOM 2288 C C . SER B 1 13 ? -14.234 -16.5 5.48 1 81.25 13 SER B C 1
ATOM 2290 O O . SER B 1 13 ? -14.539 -15.406 5.969 1 81.25 13 SER B O 1
ATOM 2292 N N . LYS B 1 14 ? -13.391 -17.344 6.004 1 87.69 14 LYS B N 1
ATOM 2293 C CA . LYS B 1 14 ? -12.812 -17.062 7.316 1 87.69 14 LYS B CA 1
ATOM 2294 C C . LYS B 1 14 ? -11.406 -16.484 7.184 1 87.69 14 LYS B C 1
ATOM 2296 O O . LYS B 1 14 ? -10.68 -16.375 8.172 1 87.69 14 LYS B O 1
ATOM 2301 N N . GLY B 1 15 ? -11.023 -16.203 5.961 1 92.75 15 GLY B N 1
ATOM 2302 C CA . GLY B 1 15 ? -9.758 -15.516 5.77 1 92.75 15 GLY B CA 1
ATOM 2303 C C . GLY B 1 15 ? -8.602 -16.469 5.504 1 92.75 15 GLY B C 1
ATOM 2304 O O . GLY B 1 15 ? -7.438 -16.062 5.578 1 92.75 15 GLY B O 1
ATOM 2305 N N . PHE B 1 16 ? -8.898 -17.719 5.219 1 95.19 16 PHE B N 1
ATOM 2306 C CA . PHE B 1 16 ? -7.836 -18.688 4.941 1 95.19 16 PHE B CA 1
ATOM 2307 C C . PHE B 1 16 ? -7.555 -18.766 3.447 1 95.19 16 PHE B C 1
ATOM 2309 O O . PHE B 1 16 ? -8.43 -19.141 2.666 1 95.19 16 PHE B O 1
ATOM 2316 N N . LEU B 1 17 ? -6.344 -18.469 3.07 1 95.06 17 LEU B N 1
ATOM 2317 C CA . LEU B 1 17 ? -5.898 -18.547 1.683 1 95.06 17 LEU B CA 1
ATOM 2318 C C . LEU B 1 17 ? -5.055 -19.781 1.44 1 95.06 17 LEU B C 1
ATOM 2320 O O . LEU B 1 17 ? -4.047 -20 2.119 1 95.06 17 LEU B O 1
ATOM 2324 N N . PRO B 1 18 ? -5.453 -20.594 0.511 1 94.94 18 PRO B N 1
ATOM 2325 C CA . PRO B 1 18 ? -4.613 -21.75 0.227 1 94.94 18 PRO B CA 1
ATOM 2326 C C . PRO B 1 18 ? -3.207 -21.375 -0.226 1 94.94 18 PRO B C 1
ATOM 2328 O O . PRO B 1 18 ? -3.037 -20.391 -0.962 1 94.94 18 PRO B O 1
ATOM 2331 N N . GLN B 1 19 ? -2.193 -22.109 0.248 1 96.69 19 GLN B N 1
ATOM 2332 C CA . GLN B 1 19 ? -0.792 -21.875 -0.094 1 96.69 19 GLN B CA 1
ATOM 2333 C C . GLN B 1 19 ? -0.317 -22.875 -1.147 1 96.69 19 GLN B C 1
ATOM 2335 O O . GLN B 1 19 ? -1.067 -23.766 -1.552 1 96.69 19 GLN B O 1
ATOM 2340 N N . ARG B 1 20 ? 0.868 -22.609 -1.634 1 95.94 20 ARG B N 1
ATOM 2341 C CA . ARG B 1 20 ? 1.471 -23.5 -2.617 1 95.94 20 ARG B CA 1
ATOM 2342 C C . ARG B 1 20 ? 1.664 -24.891 -2.039 1 95.94 20 ARG B C 1
ATOM 2344 O O . ARG B 1 20 ? 1.549 -25.891 -2.758 1 95.94 20 ARG B O 1
ATOM 2351 N N . GLN B 1 21 ? 1.912 -24.984 -0.702 1 96.19 21 GLN B N 1
ATOM 2352 C CA . GLN B 1 21 ? 2.023 -26.266 -0.025 1 96.19 21 GLN B CA 1
ATOM 2353 C C . GLN B 1 21 ? 0.652 -26.906 0.178 1 96.19 21 GLN B C 1
ATOM 2355 O O . GLN B 1 21 ? -0.304 -26.234 0.557 1 96.19 21 GLN B O 1
ATOM 2360 N N . GLU B 1 22 ? 0.562 -28.141 -0.08 1 94.81 22 GLU B N 1
ATOM 2361 C CA . GLU B 1 22 ? -0.699 -28.859 0.024 1 94.81 22 GLU B CA 1
ATOM 2362 C C . GLU B 1 22 ? -1.245 -28.828 1.448 1 94.81 22 GLU B C 1
ATOM 2364 O O . GLU B 1 22 ? -0.499 -29.016 2.41 1 94.81 22 GLU B O 1
ATOM 2369 N N . ASN B 1 23 ? -2.488 -28.531 1.607 1 94.75 23 ASN B N 1
ATOM 2370 C CA . ASN B 1 23 ? -3.24 -28.562 2.857 1 94.75 23 ASN B CA 1
ATOM 2371 C C . ASN B 1 23 ? -2.715 -27.516 3.848 1 94.75 23 ASN B C 1
ATOM 2373 O O . ASN B 1 23 ? -2.74 -27.75 5.059 1 94.75 23 ASN B O 1
ATOM 2377 N N . MET B 1 24 ? -2.092 -26.531 3.334 1 96.44 24 MET B N 1
ATOM 2378 C CA . MET B 1 24 ? -1.626 -25.406 4.152 1 96.44 24 MET B CA 1
ATOM 2379 C C . MET B 1 24 ? -2.277 -24.109 3.711 1 96.44 24 MET B C 1
ATOM 2381 O O . MET B 1 24 ? -2.559 -23.922 2.525 1 96.44 24 MET B O 1
ATOM 2385 N N . PHE B 1 25 ? -2.467 -23.266 4.684 1 96.94 25 PHE B N 1
ATOM 2386 C CA . PHE B 1 25 ? -3.174 -22.016 4.422 1 96.94 25 PHE B CA 1
ATOM 2387 C C . PHE B 1 25 ? -2.469 -20.844 5.09 1 96.94 25 PHE B C 1
ATOM 2389 O O . PHE B 1 25 ? -1.814 -21 6.121 1 96.94 25 PHE B O 1
ATOM 2396 N N . SER B 1 26 ? -2.529 -19.766 4.488 1 97.31 26 SER B N 1
ATOM 2397 C CA . SER B 1 26 ? -2.225 -18.5 5.148 1 97.31 26 SER B CA 1
ATOM 2398 C C . SER B 1 26 ? -3.475 -17.875 5.762 1 97.31 26 SER B C 1
ATOM 2400 O O . SER B 1 26 ? -4.438 -17.578 5.051 1 97.31 26 SER B O 1
ATOM 2402 N N . MET B 1 27 ? -3.484 -17.734 7.031 1 97.62 27 MET B N 1
ATOM 2403 C CA . MET B 1 27 ? -4.613 -17.141 7.742 1 97.62 27 MET B CA 1
ATOM 2404 C C . MET B 1 27 ? -4.504 -15.617 7.777 1 97.62 27 MET B C 1
ATOM 2406 O O . MET B 1 27 ? -3.664 -15.07 8.492 1 97.62 27 MET B O 1
ATOM 2410 N N . ARG B 1 28 ? -5.336 -15.016 7.035 1 97.44 28 ARG B N 1
ATOM 2411 C CA . ARG B 1 28 ? -5.348 -13.555 7 1 97.44 28 ARG B CA 1
ATOM 2412 C C . ARG B 1 28 ? -6.285 -12.992 8.062 1 97.44 28 ARG B C 1
ATOM 2414 O O . ARG B 1 28 ? -7.469 -13.328 8.094 1 97.44 28 ARG B O 1
ATOM 2421 N N . LEU B 1 29 ? -5.762 -12.102 8.82 1 97.94 29 LEU B N 1
ATOM 2422 C CA . LEU B 1 29 ? -6.504 -11.539 9.938 1 97.94 29 LEU B CA 1
ATOM 2423 C C . LEU B 1 29 ? -6.879 -10.086 9.656 1 97.94 29 LEU B C 1
ATOM 2425 O O . LEU B 1 29 ? -6.07 -9.32 9.133 1 97.94 29 LEU B O 1
ATOM 2429 N N . LYS B 1 30 ? -8.07 -9.773 10.039 1 97.25 30 LYS B N 1
ATOM 2430 C CA . LYS B 1 30 ? -8.594 -8.438 9.773 1 97.25 30 LYS B CA 1
ATOM 2431 C C . LYS B 1 30 ? -8.016 -7.414 10.75 1 97.25 30 LYS B C 1
ATOM 2433 O O . LYS B 1 30 ? -8.016 -7.633 11.961 1 97.25 30 LYS B O 1
ATOM 2438 N N . VAL B 1 31 ? -7.496 -6.34 10.242 1 97.44 31 VAL B N 1
ATOM 2439 C CA . VAL B 1 31 ? -7.098 -5.137 10.969 1 97.44 31 VAL B CA 1
ATOM 2440 C C . VAL B 1 31 ? -7.777 -3.914 10.352 1 97.44 31 VAL B C 1
ATOM 2442 O O . VAL B 1 31 ? -7.684 -3.686 9.141 1 97.44 31 VAL B O 1
ATOM 2445 N N . VAL B 1 32 ? -8.477 -3.186 11.148 1 96.69 32 VAL B N 1
ATOM 2446 C CA . VAL B 1 32 ? -9.172 -2.014 10.625 1 96.69 32 VAL B CA 1
ATOM 2447 C C . VAL B 1 32 ? -8.281 -0.782 10.75 1 96.69 32 VAL B C 1
ATOM 2449 O O . VAL B 1 32 ? -7.668 -0.558 11.797 1 96.69 32 VAL B O 1
ATOM 2452 N N . SER B 1 33 ? -8.125 -0.041 9.68 1 97.62 33 SER B N 1
ATOM 2453 C CA . SER B 1 33 ? -7.395 1.221 9.648 1 97.62 33 SER B CA 1
ATOM 2454 C C . SER B 1 33 ? -5.938 1.027 10.055 1 97.62 33 SER B C 1
ATOM 2456 O O . SER B 1 33 ? -5.277 1.977 10.484 1 97.62 33 SER B O 1
ATOM 2458 N N . GLY B 1 34 ? -5.488 -0.248 10.094 1 98 34 GLY B N 1
ATOM 2459 C CA . GLY B 1 34 ? -4.113 -0.547 10.445 1 98 34 GLY B CA 1
ATOM 2460 C C . GLY B 1 34 ? -3.859 -0.496 11.945 1 98 34 GLY B C 1
ATOM 2461 O O . GLY B 1 34 ? -2.723 -0.662 12.391 1 98 34 GLY B O 1
ATOM 2462 N N . ASN B 1 35 ? -4.828 -0.269 12.727 1 98.25 35 ASN B N 1
ATOM 2463 C CA . ASN B 1 35 ? -4.645 -0.171 14.164 1 98.25 35 ASN B CA 1
ATOM 2464 C C . ASN B 1 35 ? -4.914 -1.504 14.859 1 98.25 35 ASN B C 1
ATOM 2466 O O . ASN B 1 35 ? -5.895 -2.184 14.539 1 98.25 35 ASN B O 1
ATOM 2470 N N . LEU B 1 36 ? -4.051 -1.842 15.719 1 97.81 36 LEU B N 1
ATOM 2471 C CA . LEU B 1 36 ? -4.184 -3.082 16.469 1 97.81 36 LEU B CA 1
ATOM 2472 C C . LEU B 1 36 ? -3.787 -2.877 17.938 1 97.81 36 LEU B C 1
ATOM 2474 O O . LEU B 1 36 ? -2.682 -2.412 18.219 1 97.81 36 LEU B O 1
ATOM 2478 N N . ASP B 1 37 ? -4.672 -3.252 18.812 1 97.56 37 ASP B N 1
ATOM 2479 C CA . ASP B 1 37 ? -4.34 -3.172 20.234 1 97.56 37 ASP B CA 1
ATOM 2480 C C . ASP B 1 37 ? -3.301 -4.223 20.609 1 97.56 37 ASP B C 1
ATOM 2482 O O . ASP B 1 37 ? -3.15 -5.234 19.922 1 97.56 37 ASP B O 1
ATOM 2486 N N . ILE B 1 38 ? -2.619 -4 21.703 1 97.81 38 ILE B N 1
ATOM 2487 C CA . ILE B 1 38 ? -1.483 -4.836 22.078 1 97.81 38 ILE B CA 1
ATOM 2488 C C . ILE B 1 38 ? -1.973 -6.23 22.453 1 97.81 38 ILE B C 1
ATOM 2490 O O . ILE B 1 38 ? -1.269 -7.219 22.25 1 97.81 38 ILE B O 1
ATOM 2494 N N . GLU B 1 39 ? -3.182 -6.352 23.031 1 98 39 GLU B N 1
ATOM 2495 C CA . GLU B 1 39 ? -3.715 -7.668 23.391 1 98 39 GLU B CA 1
ATOM 2496 C C . GLU B 1 39 ? -3.93 -8.523 22.141 1 98 39 GLU B C 1
ATOM 2498 O O . GLU B 1 39 ? -3.633 -9.719 22.141 1 98 39 GLU B O 1
ATOM 2503 N N . LYS B 1 40 ? -4.434 -7.898 21.156 1 98 40 LYS B N 1
ATOM 2504 C CA . LYS B 1 40 ? -4.629 -8.602 19.891 1 98 40 LYS B CA 1
ATOM 2505 C C . LYS B 1 40 ? -3.291 -8.977 19.266 1 98 40 LYS B C 1
ATOM 2507 O O . LYS B 1 40 ? -3.148 -10.062 18.688 1 98 40 LYS B O 1
ATOM 2512 N N . LEU B 1 41 ? -2.35 -8.094 19.359 1 98.06 41 LEU B N 1
ATOM 2513 C CA . LEU B 1 41 ? -1.014 -8.375 18.844 1 98.06 41 LEU B CA 1
ATOM 2514 C C . LEU B 1 41 ? -0.423 -9.609 19.516 1 98.06 41 LEU B C 1
ATOM 2516 O O . LEU B 1 41 ? 0.149 -10.477 18.844 1 98.06 41 LEU B O 1
ATOM 2520 N N . ARG B 1 42 ? -0.543 -9.688 20.781 1 98.31 42 ARG B N 1
ATOM 2521 C CA . ARG B 1 42 ? -0.037 -10.836 21.531 1 98.31 42 ARG B CA 1
ATOM 2522 C C . ARG B 1 42 ? -0.78 -12.109 21.156 1 98.31 42 ARG B C 1
ATOM 2524 O O . ARG B 1 42 ? -0.171 -13.172 21.031 1 98.31 42 ARG B O 1
ATOM 2531 N N . ALA B 1 43 ? -2.104 -11.984 20.984 1 98.31 43 ALA B N 1
ATOM 2532 C CA . ALA B 1 43 ? -2.904 -13.141 20.578 1 98.31 43 ALA B CA 1
ATOM 2533 C C . ALA B 1 43 ? -2.463 -13.656 19.203 1 98.31 43 ALA B C 1
ATOM 2535 O O . ALA B 1 43 ? -2.4 -14.867 18.984 1 98.31 43 ALA B O 1
ATOM 2536 N N . ILE B 1 44 ? -2.164 -12.766 18.328 1 98.62 44 ILE B N 1
ATOM 2537 C CA . ILE B 1 44 ? -1.711 -13.141 17 1 98.62 44 ILE B CA 1
ATOM 2538 C C . ILE B 1 44 ? -0.355 -13.836 17.078 1 98.62 44 ILE B C 1
ATOM 2540 O O . ILE B 1 44 ? -0.118 -14.844 16.406 1 98.62 44 ILE B O 1
ATOM 2544 N N . ALA B 1 45 ? 0.54 -13.305 17.922 1 98.62 45 ALA B N 1
ATOM 2545 C CA . ALA B 1 45 ? 1.832 -13.945 18.141 1 98.62 45 ALA B CA 1
ATOM 2546 C C . ALA B 1 45 ? 1.654 -15.375 18.656 1 98.62 45 ALA B C 1
ATOM 2548 O O . ALA B 1 45 ? 2.314 -16.297 18.172 1 98.62 45 ALA B O 1
ATOM 2549 N N . ASP B 1 46 ? 0.746 -15.57 19.578 1 98.56 46 ASP B N 1
ATOM 2550 C CA . ASP B 1 46 ? 0.469 -16.891 20.141 1 98.56 46 ASP B CA 1
ATOM 2551 C C . ASP B 1 46 ? -0.058 -17.844 19.062 1 98.56 46 ASP B C 1
ATOM 2553 O O . ASP B 1 46 ? 0.355 -19 18.984 1 98.56 46 ASP B O 1
ATOM 2557 N N . ALA B 1 47 ? -0.963 -17.328 18.266 1 98.5 47 ALA B N 1
ATOM 2558 C CA . ALA B 1 47 ? -1.528 -18.141 17.188 1 98.5 47 ALA B CA 1
ATOM 2559 C C . ALA B 1 47 ? -0.458 -18.531 16.172 1 98.5 47 ALA B C 1
ATOM 2561 O O . ALA B 1 47 ? -0.423 -19.672 15.703 1 98.5 47 ALA B O 1
ATOM 2562 N N . ALA B 1 48 ? 0.411 -17.578 15.82 1 98.62 48 ALA B N 1
ATOM 2563 C CA . ALA B 1 48 ? 1.481 -17.859 14.867 1 98.62 48 ALA B CA 1
ATOM 2564 C C . ALA B 1 48 ? 2.455 -18.891 15.406 1 98.62 48 ALA B C 1
ATOM 2566 O O . ALA B 1 48 ? 3.02 -19.688 14.648 1 98.62 48 ALA B O 1
ATOM 2567 N N . GLU B 1 49 ? 2.666 -18.875 16.688 1 98.56 49 GLU B N 1
ATOM 2568 C CA . GLU B 1 49 ? 3.527 -19.859 17.344 1 98.56 49 GLU B CA 1
ATOM 2569 C C . GLU B 1 49 ? 2.887 -21.234 17.359 1 98.56 49 GLU B C 1
ATOM 2571 O O . GLU B 1 49 ? 3.547 -22.234 17.047 1 98.56 49 GLU B O 1
ATOM 2576 N N . LYS B 1 50 ? 1.662 -21.312 17.641 1 98.62 50 LYS B N 1
ATOM 2577 C CA . LYS B 1 50 ? 0.947 -22.562 17.859 1 98.62 50 LYS B CA 1
ATOM 2578 C C . LYS B 1 50 ? 0.544 -23.203 16.531 1 98.62 50 LYS B C 1
ATOM 2580 O O . LYS B 1 50 ? 0.625 -24.438 16.391 1 98.62 50 LYS B O 1
ATOM 2585 N N . TYR B 1 51 ? 0.091 -22.375 15.602 1 98.5 51 TYR B N 1
ATOM 2586 C CA . TYR B 1 51 ? -0.544 -22.922 14.414 1 98.5 51 TYR B CA 1
ATOM 2587 C C . TYR B 1 51 ? 0.277 -22.609 13.164 1 98.5 51 TYR B C 1
ATOM 2589 O O . TYR B 1 51 ? 0.072 -23.219 12.109 1 98.5 51 TYR B O 1
ATOM 2597 N N . GLY B 1 52 ? 1.125 -21.609 13.219 1 98.19 52 GLY B N 1
ATOM 2598 C CA . GLY B 1 52 ? 1.911 -21.188 12.062 1 98.19 52 GLY B CA 1
ATOM 2599 C C . GLY B 1 52 ? 3.357 -21.641 12.133 1 98.19 52 GLY B C 1
ATOM 2600 O O . GLY B 1 52 ? 3.646 -22.734 12.625 1 98.19 52 GLY B O 1
ATOM 2601 N N . SER B 1 53 ? 4.281 -20.891 11.562 1 97.81 53 SER B N 1
ATOM 2602 C CA . SER B 1 53 ? 5.699 -21.219 11.508 1 97.81 53 SER B CA 1
ATOM 2603 C C . SER B 1 53 ? 6.535 -20.234 12.312 1 97.81 53 SER B C 1
ATOM 2605 O O . SER B 1 53 ? 7.715 -20.031 12.031 1 97.81 53 SER B O 1
ATOM 2607 N N . GLY B 1 54 ? 5.91 -19.5 13.203 1 98.25 54 GLY B N 1
ATOM 2608 C CA . GLY B 1 54 ? 6.645 -18.672 14.141 1 98.25 54 GLY B CA 1
ATOM 2609 C C . GLY B 1 54 ? 6.887 -17.266 13.617 1 98.25 54 GLY B C 1
ATOM 2610 O O . GLY B 1 54 ? 7.809 -16.578 14.078 1 98.25 54 GLY B O 1
ATOM 2611 N N . TYR B 1 55 ? 6.172 -16.828 12.641 1 98.56 55 TYR B N 1
ATOM 2612 C CA . TYR B 1 55 ? 6.234 -15.453 12.156 1 98.56 55 TYR B CA 1
ATOM 2613 C C . TYR B 1 55 ? 4.902 -15.023 11.547 1 98.56 55 TYR B C 1
ATOM 2615 O O . TYR B 1 55 ? 4.016 -15.859 11.336 1 98.56 55 TYR B O 1
ATOM 2623 N N . VAL B 1 56 ? 4.75 -13.758 11.383 1 98.75 56 VAL B N 1
ATOM 2624 C CA . VAL B 1 56 ? 3.6 -13.195 10.68 1 98.75 56 VAL B CA 1
ATOM 2625 C C . VAL B 1 56 ? 4.074 -12.398 9.469 1 98.75 56 VAL B C 1
ATOM 2627 O O . VAL B 1 56 ? 5.25 -12.039 9.375 1 98.75 56 VAL B O 1
ATOM 2630 N N . HIS B 1 57 ? 3.191 -12.234 8.531 1 98.81 57 HIS B N 1
ATOM 2631 C CA . HIS B 1 57 ? 3.42 -11.375 7.371 1 98.81 57 HIS B CA 1
ATOM 2632 C C . HIS B 1 57 ? 2.455 -10.195 7.355 1 98.81 57 HIS B C 1
ATOM 2634 O O . HIS B 1 57 ? 1.236 -10.391 7.375 1 98.81 57 HIS B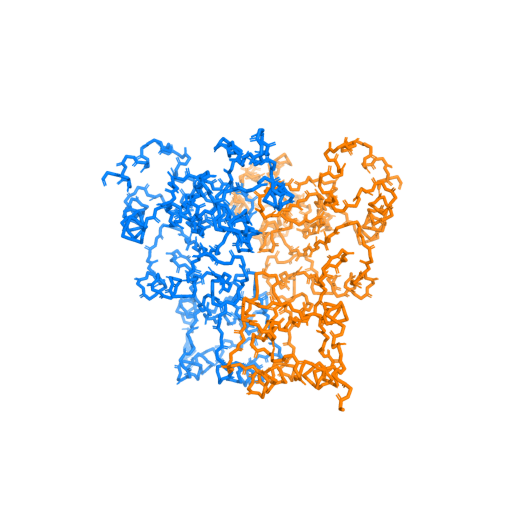 O 1
ATOM 2640 N N . ILE B 1 58 ? 2.992 -9 7.367 1 98.69 58 ILE B N 1
ATOM 2641 C CA . ILE B 1 58 ? 2.199 -7.785 7.223 1 98.69 58 ILE B CA 1
ATOM 2642 C C . ILE B 1 58 ? 1.944 -7.504 5.742 1 98.69 58 ILE B C 1
ATOM 2644 O O . ILE B 1 58 ? 2.879 -7.492 4.938 1 98.69 58 ILE B O 1
ATOM 2648 N N . THR B 1 59 ? 0.71 -7.332 5.426 1 97.81 59 THR B N 1
ATOM 2649 C CA . THR B 1 59 ? 0.371 -7.125 4.023 1 97.81 59 THR B CA 1
ATOM 2650 C C . THR B 1 59 ? 0.443 -5.641 3.664 1 97.81 59 THR B C 1
ATOM 2652 O O . THR B 1 59 ? 0.522 -4.785 4.547 1 97.81 59 THR B O 1
ATOM 2655 N N . SER B 1 60 ? 0.401 -5.363 2.402 1 96.69 60 SER B N 1
ATOM 2656 C CA . SER B 1 60 ? 0.413 -3.986 1.925 1 96.69 60 SER B CA 1
ATOM 2657 C C . SER B 1 60 ? -0.922 -3.299 2.188 1 96.69 60 SER B C 1
ATOM 2659 O O . SER B 1 60 ? -1.048 -2.086 2.004 1 96.69 60 SER B O 1
ATOM 2661 N N . ARG B 1 61 ? -1.922 -4.031 2.609 1 97.56 61 ARG B N 1
ATOM 2662 C CA . ARG B 1 61 ? -3.203 -3.443 2.982 1 97.56 61 ARG B CA 1
ATOM 2663 C C . ARG B 1 61 ? -3.391 -3.447 4.496 1 97.56 61 ARG B C 1
ATOM 2665 O O . ARG B 1 61 ? -4.512 -3.6 4.988 1 97.56 61 ARG B O 1
ATOM 2672 N N . GLN B 1 62 ? -2.391 -3.43 5.191 1 98.31 62 GLN B N 1
ATOM 2673 C CA . GLN B 1 62 ? -2.33 -3.201 6.633 1 98.31 62 GLN B CA 1
ATOM 2674 C C . GLN B 1 62 ? -2.99 -4.344 7.398 1 98.31 62 GLN B C 1
ATOM 2676 O O . GLN B 1 62 ? -3.539 -4.137 8.484 1 98.31 62 GLN B O 1
ATOM 2681 N N . GLN B 1 63 ? -3.088 -5.555 6.789 1 98 63 GLN B N 1
ATOM 2682 C CA . GLN B 1 63 ? -3.539 -6.758 7.48 1 98 63 GLN B CA 1
ATOM 2683 C C . GLN B 1 63 ? -2.354 -7.59 7.965 1 98 63 GLN B C 1
ATOM 2685 O O . GLN B 1 63 ? -1.201 -7.27 7.668 1 98 63 GLN B O 1
ATOM 2690 N N . ILE B 1 64 ? -2.664 -8.609 8.703 1 98.5 64 ILE B N 1
ATOM 2691 C CA . ILE B 1 64 ? -1.655 -9.562 9.164 1 98.5 64 ILE B CA 1
ATOM 2692 C C . ILE B 1 64 ? -2.033 -10.969 8.727 1 98.5 64 ILE B C 1
ATOM 2694 O O . ILE B 1 64 ? -3.199 -11.359 8.812 1 98.5 64 ILE B O 1
ATOM 2698 N N . GLU B 1 65 ? -1.071 -11.703 8.25 1 98.44 65 GLU B N 1
ATOM 2699 C CA . GLU B 1 65 ? -1.271 -13.102 7.883 1 98.44 65 GLU B CA 1
ATOM 2700 C C . GLU B 1 65 ? -0.391 -14.023 8.719 1 98.44 65 GLU B C 1
ATOM 2702 O O . GLU B 1 65 ? 0.76 -13.688 9.016 1 98.44 65 GLU B O 1
ATOM 2707 N N . VAL B 1 66 ? -0.933 -15.094 9.117 1 98.69 66 VAL B N 1
ATOM 2708 C CA . VAL B 1 66 ? -0.195 -16.219 9.703 1 98.69 66 VAL B CA 1
ATOM 2709 C C . VAL B 1 66 ? -0.053 -17.328 8.672 1 98.69 66 VAL B C 1
ATOM 2711 O O . VAL B 1 66 ? -1.005 -18.078 8.422 1 98.69 66 VAL B O 1
ATOM 2714 N N . PRO B 1 67 ? 1.104 -17.469 8.094 1 98.56 67 PRO B N 1
ATOM 2715 C CA . PRO B 1 67 ? 1.281 -18.5 7.074 1 98.56 67 PRO B CA 1
ATOM 2716 C C . PRO B 1 67 ? 1.461 -19.906 7.672 1 98.56 67 PRO B C 1
ATOM 2718 O O . PRO B 1 67 ? 1.721 -20.031 8.867 1 98.56 67 PRO B O 1
ATOM 2721 N N . PHE B 1 68 ? 1.209 -20.906 6.844 1 98.5 68 PHE B N 1
ATOM 2722 C CA . PHE B 1 68 ? 1.53 -22.312 7.082 1 98.5 68 PHE B CA 1
ATOM 2723 C C . PHE B 1 68 ? 0.628 -22.906 8.156 1 98.5 68 PHE B C 1
ATOM 2725 O O . PHE B 1 68 ? 1.076 -23.703 8.984 1 98.5 68 PHE B O 1
ATOM 2732 N N . VAL B 1 69 ? -0.541 -22.469 8.164 1 98.19 69 VAL B N 1
ATOM 2733 C CA . VAL B 1 69 ? -1.537 -23.094 9.023 1 98.19 69 VAL B CA 1
ATOM 2734 C C . VAL B 1 69 ? -2.055 -24.375 8.367 1 98.19 69 VAL B C 1
ATOM 2736 O O . VAL B 1 69 ? -2.529 -24.344 7.227 1 98.19 69 VAL B O 1
ATOM 2739 N N . LYS B 1 70 ? -1.982 -25.422 9.055 1 97.38 70 LYS B N 1
ATOM 2740 C CA . LYS B 1 70 ? -2.457 -26.703 8.523 1 97.38 70 LYS B CA 1
ATOM 2741 C C . LYS B 1 70 ? -3.98 -26.719 8.445 1 97.38 70 LYS B C 1
ATOM 2743 O O . LYS B 1 70 ? -4.664 -26.172 9.312 1 97.38 70 LYS B O 1
ATOM 2748 N N . LEU B 1 71 ? -4.441 -27.438 7.438 1 95.38 71 LEU B N 1
ATOM 2749 C CA . LEU B 1 71 ? -5.879 -27.594 7.246 1 95.38 71 LEU B CA 1
ATOM 2750 C C . LEU B 1 71 ? -6.543 -28.109 8.523 1 95.38 71 LEU B C 1
ATOM 2752 O O . LEU B 1 71 ? -7.59 -27.594 8.93 1 95.38 71 LEU B O 1
ATOM 2756 N N . GLU B 1 72 ? -5.965 -29.062 9.188 1 95.19 72 GLU B N 1
ATOM 2757 C CA . GLU B 1 72 ? -6.547 -29.703 10.359 1 95.19 72 GLU B CA 1
ATOM 2758 C C . GLU B 1 72 ? -6.594 -28.75 11.547 1 95.19 72 GLU B C 1
ATOM 2760 O O . GLU B 1 72 ? -7.348 -28.969 12.5 1 95.19 72 GLU B O 1
ATOM 2765 N N . ASP B 1 73 ? -5.777 -27.672 11.469 1 96.56 73 ASP B N 1
ATOM 2766 C CA . ASP B 1 73 ? -5.691 -2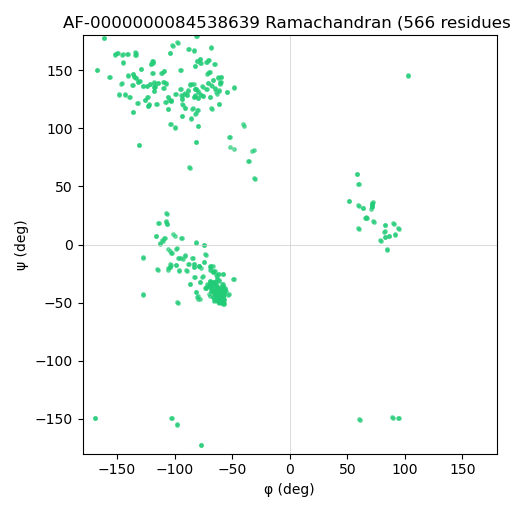6.75 12.594 1 96.56 73 ASP B CA 1
ATOM 2767 C C . ASP B 1 73 ? -6.488 -25.469 12.312 1 96.56 73 ASP B C 1
ATOM 2769 O O . ASP B 1 73 ? -6.637 -24.625 13.188 1 96.56 73 ASP B O 1
ATOM 2773 N N . ALA B 1 74 ? -6.984 -25.312 11.117 1 95.44 74 ALA B N 1
ATOM 2774 C CA . ALA B 1 74 ? -7.582 -24.062 10.656 1 95.44 74 ALA B CA 1
ATOM 2775 C C . ALA B 1 74 ? -8.742 -23.641 11.555 1 95.44 74 ALA B C 1
ATOM 2777 O O . ALA B 1 74 ? -8.828 -22.484 11.984 1 95.44 74 ALA B O 1
ATOM 2778 N N . GLU B 1 75 ? -9.602 -24.562 11.867 1 94.12 75 GLU B N 1
ATOM 2779 C CA . GLU B 1 75 ? -10.766 -24.234 12.68 1 94.12 75 GLU B CA 1
ATOM 2780 C C . GLU B 1 75 ? -10.367 -23.828 14.086 1 94.12 75 GLU B C 1
ATOM 2782 O O . GLU B 1 75 ? -10.891 -22.859 14.633 1 94.12 75 GLU B O 1
ATOM 2787 N N . ALA B 1 76 ? -9.539 -24.594 14.68 1 96.5 76 ALA B N 1
ATOM 2788 C CA . ALA B 1 76 ? -9.062 -24.281 16.031 1 96.5 76 ALA B CA 1
ATOM 2789 C C . ALA B 1 76 ? -8.398 -22.922 16.062 1 96.5 76 ALA B C 1
ATOM 2791 O O . ALA B 1 76 ? -8.625 -22.141 17 1 96.5 76 ALA B O 1
ATOM 2792 N N . ALA B 1 77 ? -7.535 -22.625 15.078 1 97.06 77 ALA B N 1
ATOM 2793 C CA . ALA B 1 77 ? -6.863 -21.328 14.992 1 97.06 77 ALA B CA 1
ATOM 2794 C C . ALA B 1 77 ? -7.875 -20.188 14.898 1 97.06 77 ALA B C 1
ATOM 2796 O O . ALA B 1 77 ? -7.777 -19.203 15.633 1 97.06 77 ALA B O 1
ATOM 2797 N N . ASN B 1 78 ? -8.812 -20.375 14.023 1 95.81 78 ASN B N 1
ATOM 2798 C CA . ASN B 1 78 ? -9.852 -19.375 13.844 1 95.81 78 ASN B CA 1
ATOM 2799 C C . ASN B 1 78 ? -10.625 -19.125 15.133 1 95.81 78 ASN B C 1
ATOM 2801 O O . ASN B 1 78 ? -10.852 -17.984 15.523 1 95.81 78 ASN B O 1
ATOM 2805 N N . ASN B 1 79 ? -11.055 -20.156 15.805 1 96.12 79 ASN B N 1
ATOM 2806 C CA . ASN B 1 79 ? -11.844 -20.062 17.031 1 96.12 79 ASN B CA 1
ATOM 2807 C C . ASN B 1 79 ? -11.078 -19.328 18.125 1 96.12 79 ASN B C 1
ATOM 2809 O O . ASN B 1 79 ? -11.641 -18.5 18.844 1 96.12 79 ASN B O 1
ATOM 2813 N N . GLU B 1 80 ? -9.922 -19.656 18.25 1 96.94 80 GLU B N 1
ATOM 2814 C CA . GLU B 1 80 ? -9.094 -19.031 19.266 1 96.94 80 GLU B CA 1
ATOM 2815 C C . GLU B 1 80 ? -8.961 -17.531 19.031 1 96.94 80 GLU B C 1
ATOM 2817 O O . GLU B 1 80 ? -9.062 -16.75 19.984 1 96.94 80 GLU B O 1
ATOM 2822 N N . LEU B 1 81 ? -8.734 -17.125 17.844 1 97.62 81 LEU B N 1
ATOM 2823 C CA . LEU B 1 81 ? -8.562 -15.711 17.531 1 97.62 81 LEU B CA 1
ATOM 2824 C C . LEU B 1 81 ? -9.891 -14.969 17.609 1 97.62 81 LEU B C 1
ATOM 2826 O O . LEU B 1 81 ? -9.938 -13.82 18.047 1 97.62 81 LEU B O 1
ATOM 2830 N N . GLU B 1 82 ? -10.938 -15.625 17.203 1 95.94 82 GLU B N 1
ATOM 2831 C CA . GLU B 1 82 ? -12.258 -15.008 17.312 1 95.94 82 GLU B CA 1
ATOM 2832 C C . GLU B 1 82 ? -12.609 -14.703 18.766 1 95.94 82 GLU B C 1
ATOM 2834 O O . GLU B 1 82 ? -13.266 -13.703 19.047 1 95.94 82 GLU B O 1
ATOM 2839 N N . LYS B 1 83 ? -12.234 -15.555 19.656 1 96.56 83 LYS B N 1
ATOM 2840 C CA . LYS B 1 83 ? -12.469 -15.344 21.078 1 96.56 83 LYS B CA 1
ATOM 2841 C C . LYS B 1 83 ? -11.758 -14.086 21.578 1 96.56 83 LYS B C 1
ATOM 2843 O O . LYS B 1 83 ? -12.18 -13.477 22.562 1 96.56 83 LYS B O 1
ATOM 2848 N N . GLN B 1 84 ? -10.703 -13.719 20.875 1 95.81 84 GLN B N 1
ATOM 2849 C CA . GLN B 1 84 ? -9.953 -12.516 21.219 1 95.81 84 GLN B CA 1
ATOM 2850 C C . GLN B 1 84 ? -10.438 -11.312 20.422 1 95.81 84 GLN B C 1
ATOM 2852 O O . GLN B 1 84 ? -9.805 -10.258 20.438 1 95.81 84 GLN B O 1
ATOM 2857 N N . GLY B 1 85 ? -11.508 -11.477 19.641 1 95.44 85 GLY B N 1
ATOM 2858 C CA . GLY B 1 85 ? -12.07 -10.383 18.859 1 95.44 85 GLY B CA 1
ATOM 2859 C C . GLY B 1 85 ? -11.359 -10.164 17.547 1 95.44 85 GLY B C 1
ATOM 2860 O O . GLY B 1 85 ? -11.438 -9.086 16.969 1 95.44 85 GLY B O 1
ATOM 2861 N N . ILE B 1 86 ? -10.594 -11.133 17.094 1 96.44 86 ILE B N 1
ATOM 2862 C CA . ILE B 1 86 ? -9.883 -11.047 15.828 1 96.44 86 ILE B CA 1
ATOM 2863 C C . ILE B 1 86 ? -10.57 -11.93 14.789 1 96.44 86 ILE B C 1
ATOM 2865 O O . ILE B 1 86 ? -10.648 -13.148 14.961 1 96.44 86 ILE B O 1
ATOM 2869 N N . SER B 1 87 ? -11.078 -11.359 13.773 1 94.44 87 SER B N 1
ATOM 2870 C CA . SER B 1 87 ? -11.734 -12.125 12.727 1 94.44 87 SER B CA 1
ATOM 2871 C C . SER B 1 87 ? -10.852 -12.242 11.492 1 94.44 87 SER B C 1
ATOM 2873 O O . SER B 1 87 ? -9.836 -11.547 11.375 1 94.44 87 SER B O 1
ATOM 2875 N N . GLY B 1 88 ? -11.258 -13.172 10.672 1 94.44 88 GLY B N 1
ATOM 2876 C CA . GLY B 1 88 ? -10.586 -13.281 9.383 1 94.44 88 GLY B CA 1
ATOM 2877 C C . GLY B 1 88 ? -10.883 -12.109 8.461 1 94.44 88 GLY B C 1
ATOM 2878 O O . GLY B 1 88 ? -11.922 -11.461 8.586 1 94.44 88 GLY B O 1
ATOM 2879 N N . GLY B 1 89 ? -9.898 -11.797 7.641 1 91.19 89 GLY B N 1
ATOM 2880 C CA . GLY B 1 89 ? -10.125 -10.812 6.598 1 91.19 89 GLY B CA 1
ATOM 2881 C C . GLY B 1 89 ? -11.078 -11.297 5.52 1 91.19 89 GLY B C 1
ATOM 2882 O O . GLY B 1 89 ? -11.438 -12.477 5.48 1 91.19 89 GLY B O 1
ATOM 2883 N N . SER B 1 90 ? -11.484 -10.422 4.703 1 85.44 90 SER B N 1
ATOM 2884 C CA . SER B 1 90 ? -12.391 -10.766 3.611 1 85.44 90 SER B CA 1
ATOM 2885 C C . SER B 1 90 ? -11.617 -11.25 2.387 1 85.44 90 SER B C 1
ATOM 2887 O O . SER B 1 90 ? -10.539 -10.742 2.088 1 85.44 90 SER B O 1
ATOM 2889 N N . ILE B 1 91 ? -12.148 -12.25 1.837 1 87.88 91 ILE B N 1
ATOM 2890 C CA . ILE B 1 91 ? -11.625 -12.805 0.595 1 87.88 91 ILE B CA 1
ATOM 2891 C C . ILE B 1 91 ? -12.758 -12.969 -0.417 1 87.88 91 ILE B C 1
ATOM 2893 O O . ILE B 1 91 ? -13.914 -13.133 -0.037 1 87.88 91 ILE B O 1
ATOM 2897 N N . GLY B 1 92 ? -12.43 -12.883 -1.718 1 91.19 92 GLY B N 1
ATOM 2898 C CA . GLY B 1 92 ? -13.438 -13.109 -2.744 1 91.19 92 GLY B CA 1
ATOM 2899 C C . GLY B 1 92 ? -14.172 -11.844 -3.143 1 91.19 92 GLY B C 1
ATOM 2900 O O . GLY B 1 92 ? -13.602 -10.75 -3.131 1 91.19 92 GLY B O 1
ATOM 2901 N N . LYS B 1 93 ? -15.43 -11.992 -3.529 1 95.12 93 LYS B N 1
ATOM 2902 C CA . LYS B 1 93 ? -16.25 -10.922 -4.082 1 95.12 93 LYS B CA 1
ATOM 2903 C C . LYS B 1 93 ? -16.953 -10.141 -2.973 1 95.12 93 LYS B C 1
ATOM 2905 O O . LYS B 1 93 ? -18.188 -10.164 -2.871 1 95.12 93 LYS B O 1
ATOM 2910 N N . ARG B 1 94 ? -16.172 -9.438 -2.156 1 96.25 94 ARG B N 1
ATOM 2911 C CA . ARG B 1 94 ? -16.656 -8.742 -0.966 1 96.25 94 ARG B CA 1
ATOM 2912 C C . ARG B 1 94 ? -15.883 -7.445 -0.74 1 96.25 94 ARG B C 1
ATOM 2914 O O . ARG B 1 94 ? -14.797 -7.254 -1.294 1 96.25 94 ARG B O 1
ATOM 2921 N N . VAL B 1 95 ? -16.484 -6.59 0.104 1 97.88 95 VAL B N 1
ATOM 2922 C CA . VAL B 1 95 ? -15.789 -5.395 0.568 1 97.88 95 VAL B CA 1
ATOM 2923 C C . VAL B 1 95 ? -14.648 -5.785 1.501 1 97.88 95 VAL B C 1
ATOM 2925 O O . VAL B 1 95 ? -14.844 -6.551 2.447 1 97.88 95 VAL B O 1
ATOM 2928 N N . ARG B 1 96 ? -13.484 -5.312 1.202 1 97.44 96 ARG B N 1
ATOM 2929 C CA . ARG B 1 96 ? -12.289 -5.605 1.994 1 97.44 96 ARG B CA 1
ATOM 2930 C C . ARG B 1 96 ? -12.195 -4.68 3.201 1 97.44 96 ARG B C 1
ATOM 2932 O O . ARG B 1 96 ? -12.93 -3.695 3.297 1 97.44 96 ARG B O 1
ATOM 2939 N N . ALA B 1 97 ? -11.289 -5.059 4.125 1 96.75 97 ALA B N 1
ATOM 2940 C CA . ALA B 1 97 ? -11.023 -4.207 5.281 1 96.75 97 ALA B CA 1
ATOM 2941 C C . ALA B 1 97 ? -10.516 -2.834 4.844 1 96.75 97 ALA B C 1
ATOM 2943 O O . ALA B 1 97 ? -9.734 -2.725 3.896 1 96.75 97 ALA B O 1
ATOM 2944 N N . VAL B 1 98 ? -10.906 -1.822 5.57 1 98.5 98 VAL B N 1
ATOM 2945 C CA . VAL B 1 98 ? -10.586 -0.444 5.215 1 98.5 98 VAL B CA 1
ATOM 2946 C C . VAL B 1 98 ? -9.18 -0.098 5.703 1 98.5 98 VAL B C 1
ATOM 2948 O O . VAL B 1 98 ? -8.828 -0.384 6.848 1 98.5 98 VAL B O 1
ATOM 2951 N N . VAL B 1 99 ? -8.359 0.421 4.805 1 98.56 99 VAL B N 1
ATOM 2952 C CA . VAL B 1 99 ? -7.035 0.893 5.207 1 98.56 99 VAL B CA 1
ATOM 2953 C C . VAL B 1 99 ? -7.086 2.393 5.488 1 98.56 99 VAL B C 1
ATOM 2955 O O . VAL B 1 99 ? -7.883 3.117 4.887 1 98.56 99 VAL B O 1
ATOM 2958 N N . ALA B 1 100 ? -6.246 2.867 6.383 1 98.88 100 ALA B N 1
ATOM 2959 C CA . ALA B 1 100 ? -6.234 4.289 6.715 1 98.88 100 ALA B CA 1
ATOM 2960 C C . ALA B 1 100 ? -4.883 4.707 7.293 1 98.88 100 ALA B C 1
ATOM 2962 O O . ALA B 1 100 ? -4.223 3.916 7.973 1 98.88 100 ALA B O 1
ATOM 2963 N N . CYS B 1 101 ? -4.488 5.914 6.961 1 98.62 101 CYS B N 1
ATOM 2964 C CA . CYS B 1 101 ? -3.348 6.461 7.691 1 98.62 101 CYS B CA 1
ATOM 2965 C C . CYS B 1 101 ? -3.764 6.941 9.078 1 98.62 101 CYS B C 1
ATOM 2967 O O . CYS B 1 101 ? -4.898 6.719 9.5 1 98.62 101 CYS B O 1
ATOM 2969 N N . GLN B 1 102 ? -2.863 7.594 9.766 1 98.38 102 GLN B N 1
ATOM 2970 C CA . GLN B 1 102 ? -3.131 7.902 11.164 1 98.38 102 GLN B CA 1
ATOM 2971 C C . GLN B 1 102 ? -3.977 9.164 11.297 1 98.38 102 GLN B C 1
ATOM 2973 O O . GLN B 1 102 ? -4.508 9.461 12.375 1 98.38 102 GLN B O 1
ATOM 2978 N N . GLY B 1 103 ? -4.059 9.969 10.219 1 98.25 103 GLY B N 1
ATOM 2979 C CA . GLY B 1 103 ? -4.957 11.109 10.164 1 98.25 103 GLY B CA 1
ATOM 2980 C C . GLY B 1 103 ? -4.676 12.141 11.234 1 98.25 103 GLY B C 1
ATOM 2981 O O . GLY B 1 103 ? -3.52 12.359 11.602 1 98.25 103 GLY B O 1
ATOM 2982 N N . ASP B 1 104 ? -5.695 12.875 11.68 1 97.75 104 ASP B N 1
ATOM 2983 C CA . ASP B 1 104 ? -5.531 14.039 12.547 1 97.75 104 ASP B CA 1
ATOM 2984 C C . ASP B 1 104 ? -5.359 13.617 14 1 97.75 104 ASP B C 1
ATOM 2986 O O . ASP B 1 104 ? -5.223 14.469 14.891 1 97.75 104 ASP B O 1
ATOM 2990 N N . ARG B 1 105 ? -5.348 12.312 14.219 1 97.12 105 ARG B N 1
ATOM 2991 C CA . ARG B 1 105 ? -5.086 11.844 15.57 1 97.12 105 ARG B CA 1
ATOM 2992 C C . ARG B 1 105 ? -3.6 11.906 15.898 1 97.12 105 ARG B C 1
ATOM 2994 O O . ARG B 1 105 ? -3.221 12.141 17.047 1 97.12 105 ARG B O 1
ATOM 3001 N N . VAL B 1 106 ? -2.805 11.695 14.867 1 98.12 106 VAL B N 1
ATOM 3002 C CA . VAL B 1 106 ? -1.374 11.547 15.117 1 98.12 106 VAL B CA 1
ATOM 3003 C C . VAL B 1 106 ? -0.589 12.5 14.227 1 98.12 106 VAL B C 1
ATOM 3005 O O . VAL B 1 106 ? 0.292 13.227 14.703 1 98.12 106 VAL B O 1
ATOM 3008 N N . CYS B 1 107 ? -0.953 12.633 12.984 1 97.81 107 CYS B N 1
ATOM 3009 C CA . CYS B 1 107 ? -0.157 13.305 11.969 1 97.81 107 CYS B CA 1
ATOM 3010 C C . CYS B 1 107 ? -0.398 14.812 12 1 97.81 107 CYS B C 1
ATOM 3012 O O . CYS B 1 107 ? -1.545 15.258 12.047 1 97.81 107 CYS B O 1
ATOM 3014 N N . LYS B 1 108 ? 0.634 15.586 11.867 1 96.12 108 LYS B N 1
ATOM 3015 C CA . LYS B 1 108 ? 0.557 17.047 11.852 1 96.12 108 LYS B CA 1
ATOM 3016 C C . LYS B 1 108 ? -0.186 17.531 10.609 1 96.12 108 LYS B C 1
ATOM 3018 O O . LYS B 1 108 ? -0.795 18.609 10.633 1 96.12 108 LYS B O 1
ATOM 3023 N N . ASN B 1 109 ? -0.205 16.734 9.594 1 96.81 109 ASN B N 1
ATOM 3024 C CA . ASN B 1 109 ? -0.815 17.125 8.328 1 96.81 109 ASN B CA 1
ATOM 3025 C C . ASN B 1 109 ? -2.244 16.609 8.211 1 96.81 109 ASN B C 1
ATOM 3027 O O . ASN B 1 109 ? -2.969 16.984 7.281 1 96.81 109 ASN B O 1
ATOM 3031 N N . GLY B 1 110 ? -2.609 15.719 9.125 1 98.25 110 GLY B N 1
ATOM 3032 C CA . GLY B 1 110 ? -3.92 15.094 9.023 1 98.25 110 GLY B CA 1
ATOM 3033 C C . GLY B 1 110 ? -5.062 16.078 9.18 1 98.25 110 GLY B C 1
ATOM 3034 O O . GLY B 1 110 ? -5.133 16.797 10.18 1 98.25 110 GLY B O 1
ATOM 3035 N N . LEU B 1 111 ? -6.012 16.031 8.273 1 98.56 111 LEU B N 1
ATOM 3036 C CA . LEU B 1 111 ? -7.109 17 8.273 1 98.56 111 LEU B CA 1
ATOM 3037 C C . LEU B 1 111 ? -8.391 16.375 8.805 1 98.56 111 LEU B C 1
ATOM 3039 O O . LEU B 1 111 ? -9.328 17.078 9.18 1 98.56 111 LEU B O 1
ATOM 3043 N N . ILE B 1 112 ? -8.438 15.055 8.789 1 98.56 112 ILE B N 1
ATOM 3044 C CA . ILE B 1 112 ? -9.648 14.375 9.219 1 98.56 112 ILE B CA 1
ATOM 3045 C C . ILE B 1 112 ? -9.289 13.227 10.164 1 98.56 112 ILE B C 1
ATOM 3047 O O . ILE B 1 112 ? -8.133 12.812 10.234 1 98.56 112 ILE B O 1
ATOM 3051 N N . ASN B 1 113 ? -10.297 12.734 10.906 1 98.38 113 ASN B N 1
ATOM 3052 C CA . ASN B 1 113 ? -10.148 11.555 11.758 1 98.38 113 ASN B CA 1
ATOM 3053 C C . ASN B 1 113 ? -10.266 10.266 10.961 1 98.38 113 ASN B C 1
ATOM 3055 O O . ASN B 1 113 ? -11.344 9.672 10.891 1 98.38 113 ASN B O 1
ATOM 3059 N N . CYS B 1 114 ? -9.172 9.812 10.453 1 98.69 114 CYS B N 1
ATOM 3060 C CA . CYS B 1 114 ? -9.156 8.68 9.531 1 98.69 114 CYS B CA 1
ATOM 3061 C C . CYS B 1 114 ? -9.594 7.398 10.234 1 98.69 114 CYS B C 1
ATOM 3063 O O . CYS B 1 114 ? -10.336 6.594 9.664 1 98.69 114 CYS B O 1
ATOM 3065 N N . GLU B 1 115 ? -9.141 7.23 11.422 1 98 115 GLU B N 1
ATOM 3066 C CA . GLU B 1 115 ? -9.484 6.016 12.156 1 98 115 GLU B CA 1
ATOM 3067 C C . GLU B 1 115 ? -10.992 5.91 12.375 1 98 115 GLU B C 1
ATOM 3069 O O . GLU B 1 115 ? -11.586 4.867 12.109 1 98 115 GLU B O 1
ATOM 3074 N N . SER B 1 116 ? -11.562 6.973 12.867 1 98.19 116 SER B N 1
ATOM 3075 C CA . SER B 1 116 ? -13 6.977 13.133 1 98.19 116 SER B CA 1
ATOM 3076 C C . SER B 1 116 ? -13.797 6.707 11.859 1 98.19 116 SER B C 1
ATOM 3078 O O . SER B 1 116 ? -14.711 5.879 11.859 1 98.19 116 SER B O 1
ATOM 3080 N N . LEU B 1 117 ? -13.422 7.391 10.852 1 98.69 117 LEU B N 1
ATOM 3081 C CA . LEU B 1 117 ? -14.133 7.246 9.586 1 98.69 117 LEU B CA 1
ATOM 3082 C C . LEU B 1 117 ? -13.984 5.832 9.039 1 98.69 117 LEU B C 1
ATOM 3084 O O . LEU B 1 117 ? -14.977 5.203 8.656 1 98.69 117 LEU B O 1
ATOM 3088 N N . ALA B 1 118 ? -12.797 5.316 9.008 1 98.69 118 ALA B N 1
ATOM 3089 C CA . ALA B 1 118 ? -12.539 3.967 8.516 1 98.69 118 ALA B CA 1
ATOM 3090 C C . ALA B 1 118 ? -13.305 2.928 9.328 1 98.69 118 ALA B C 1
ATOM 3092 O O . ALA B 1 118 ? -13.859 1.976 8.773 1 98.69 118 ALA B O 1
ATOM 3093 N N . SER B 1 119 ? -13.336 3.115 10.648 1 98.19 119 SER B N 1
ATOM 3094 C CA . SER B 1 119 ? -14.023 2.18 11.523 1 98.19 119 SER B CA 1
ATOM 3095 C C . SER B 1 119 ? -15.523 2.156 11.242 1 98.19 119 SER B C 1
ATOM 3097 O O . SER B 1 119 ? -16.141 1.087 11.195 1 98.19 119 SER B O 1
ATOM 3099 N N . ARG B 1 120 ? -16.078 3.305 11.055 1 98.5 120 ARG B N 1
ATOM 3100 C CA . ARG B 1 120 ? -17.5 3.387 10.75 1 98.5 120 ARG B CA 1
ATOM 3101 C C . ARG B 1 120 ? -17.828 2.719 9.422 1 98.5 120 ARG B C 1
ATOM 3103 O O . ARG B 1 120 ? -18.812 1.998 9.305 1 98.5 120 ARG B O 1
ATOM 3110 N N . ILE B 1 121 ? -16.984 2.963 8.438 1 98.75 121 ILE B N 1
ATOM 3111 C CA . ILE B 1 121 ? -17.188 2.355 7.125 1 98.75 121 ILE B CA 1
ATOM 3112 C C . ILE B 1 121 ? -17.062 0.837 7.234 1 98.75 121 ILE B C 1
ATOM 3114 O O . ILE B 1 121 ? -17.875 0.097 6.688 1 98.75 121 ILE B O 1
ATOM 3118 N N . ASP B 1 122 ? -16.031 0.408 7.945 1 98.12 122 ASP B N 1
ATOM 3119 C CA . ASP B 1 122 ? -15.797 -1.023 8.109 1 98.12 122 ASP B CA 1
ATOM 3120 C C . ASP B 1 122 ? -16.969 -1.698 8.812 1 98.12 122 ASP B C 1
ATOM 3122 O O . ASP B 1 122 ? -17.422 -2.762 8.391 1 98.12 122 ASP B O 1
ATOM 3126 N N . GLU B 1 123 ? -17.422 -1.092 9.859 1 97.5 123 GLU B N 1
ATOM 3127 C CA . GLU B 1 123 ? -18.547 -1.636 10.633 1 97.5 123 GLU B CA 1
ATOM 3128 C C . GLU B 1 123 ? -19.781 -1.808 9.758 1 97.5 123 GLU B C 1
ATOM 3130 O O . GLU B 1 123 ? -20.516 -2.795 9.883 1 97.5 123 GLU B O 1
ATOM 3135 N N . LYS B 1 124 ? -19.953 -0.931 8.875 1 97.81 124 LYS B N 1
ATOM 3136 C CA . LYS B 1 124 ? -21.188 -0.912 8.078 1 97.81 124 LYS B CA 1
ATOM 3137 C C . LYS B 1 124 ? -21.062 -1.827 6.863 1 97.81 124 LYS B C 1
ATOM 3139 O O . LYS B 1 124 ? -22.047 -2.449 6.453 1 97.81 124 LYS B O 1
ATOM 3144 N N . TYR B 1 125 ? -19.859 -1.924 6.309 1 97.75 125 TYR B N 1
ATOM 3145 C CA . TYR B 1 125 ? -19.875 -2.424 4.938 1 97.75 125 TYR B CA 1
ATOM 3146 C C . TYR B 1 125 ? -18.922 -3.611 4.785 1 97.75 125 TYR B C 1
ATOM 3148 O O . TYR B 1 125 ? -18.984 -4.328 3.783 1 97.75 125 TYR B O 1
ATOM 3156 N N . PHE B 1 126 ? -18.062 -3.902 5.766 1 97.31 126 PHE B N 1
ATOM 3157 C CA . PHE B 1 126 ? -17.094 -4.984 5.645 1 97.31 126 PHE B CA 1
ATOM 3158 C C . PHE B 1 126 ? -17.797 -6.297 5.297 1 97.31 126 PHE B C 1
ATOM 3160 O O . PHE B 1 126 ? -18.797 -6.648 5.914 1 97.31 126 PHE B O 1
ATOM 3167 N N . GLY B 1 127 ? -17.266 -6.973 4.285 1 95.44 127 GLY B N 1
ATOM 3168 C CA . GLY B 1 127 ? -17.703 -8.32 3.986 1 95.44 127 GLY B CA 1
ATOM 3169 C C . GLY B 1 127 ? -18.953 -8.359 3.123 1 95.44 127 GLY B C 1
ATOM 3170 O O . GLY B 1 127 ? -19.391 -9.43 2.689 1 95.44 127 GLY B O 1
ATOM 3171 N N . GLU B 1 128 ? -19.5 -7.203 2.854 1 96.44 128 GLU B N 1
ATOM 3172 C CA . GLU B 1 128 ? -20.656 -7.172 1.978 1 96.44 128 GLU B CA 1
ATOM 3173 C C . GLU B 1 128 ? -20.312 -7.688 0.583 1 96.44 128 GLU B C 1
ATOM 3175 O O . GLU B 1 128 ? -19.234 -7.43 0.069 1 96.44 128 GLU B O 1
ATOM 3180 N N . ALA B 1 129 ? -21.312 -8.391 0.022 1 96.5 129 ALA B N 1
ATOM 3181 C CA . ALA B 1 129 ? -21.125 -8.969 -1.306 1 96.5 129 ALA B CA 1
ATOM 3182 C C . ALA B 1 129 ? -21.141 -7.887 -2.381 1 96.5 129 ALA B C 1
ATOM 3184 O O . ALA B 1 129 ? -22.016 -7.012 -2.379 1 96.5 129 ALA B O 1
ATOM 3185 N N . VAL B 1 130 ? -20.234 -7.914 -3.277 1 97.94 130 VAL B N 1
ATOM 3186 C CA . VAL B 1 130 ? -20.109 -7.051 -4.449 1 97.94 130 VAL B CA 1
ATOM 3187 C C . VAL B 1 130 ? -19.641 -7.867 -5.645 1 97.94 130 VAL B C 1
ATOM 3189 O O . VAL B 1 130 ? -19.219 -9.016 -5.488 1 97.94 130 VAL B O 1
ATOM 3192 N N . PRO B 1 131 ? -19.766 -7.371 -6.836 1 98.19 131 PRO B N 1
ATOM 3193 C CA . PRO B 1 131 ? -19.438 -8.148 -8.031 1 98.19 131 PRO B CA 1
ATOM 3194 C C . PRO B 1 131 ? -17.984 -8.641 -8.039 1 98.19 131 PRO B C 1
ATOM 3196 O O . PRO B 1 131 ? -17.703 -9.727 -8.547 1 98.19 131 PRO B O 1
ATOM 3199 N N . LYS B 1 132 ? -17.141 -7.945 -7.547 1 97.94 132 LYS B N 1
ATOM 3200 C CA . LYS B 1 132 ? -15.734 -8.242 -7.324 1 97.94 132 LYS B CA 1
ATOM 3201 C C . LYS B 1 132 ? -15.203 -7.504 -6.102 1 97.94 132 LYS B C 1
ATOM 3203 O O . LYS B 1 132 ? -15.867 -6.617 -5.562 1 97.94 132 LYS B O 1
ATOM 3208 N N . LYS B 1 133 ? -14.047 -7.938 -5.637 1 97 133 LYS B N 1
ATOM 3209 C CA . LYS B 1 133 ? -13.484 -7.332 -4.438 1 97 133 LYS B CA 1
ATOM 3210 C C . LYS B 1 133 ? -13.508 -5.809 -4.523 1 97 133 LYS B C 1
ATOM 3212 O O . LYS B 1 133 ? -13.273 -5.242 -5.594 1 97 133 LYS B O 1
ATOM 3217 N N . LEU B 1 134 ? -13.906 -5.102 -3.496 1 98.56 134 LEU B N 1
ATOM 3218 C CA . LEU B 1 134 ? -13.945 -3.645 -3.41 1 98.56 134 LEU B CA 1
ATOM 3219 C C . LEU B 1 134 ? -13.102 -3.143 -2.244 1 98.56 134 LEU B C 1
ATOM 3221 O O . LEU B 1 134 ? -13.375 -3.469 -1.087 1 98.56 134 LEU B O 1
ATOM 3225 N N . LYS B 1 135 ? -12.125 -2.344 -2.523 1 98.56 135 LYS B N 1
ATOM 3226 C CA . LYS B 1 135 ? -11.164 -1.842 -1.543 1 98.56 135 LYS B CA 1
ATOM 3227 C C . LYS B 1 135 ? -11.375 -0.353 -1.281 1 98.56 135 LYS B C 1
ATOM 3229 O O . LYS B 1 135 ? -11.531 0.431 -2.221 1 98.56 135 LYS B O 1
ATOM 3234 N N . ILE B 1 136 ? -11.352 0.01 -0.006 1 98.88 136 ILE B N 1
ATOM 3235 C CA . ILE B 1 136 ? -11.562 1.389 0.42 1 98.88 136 ILE B CA 1
ATOM 3236 C C . ILE B 1 136 ? -10.344 1.881 1.198 1 98.88 136 ILE B C 1
ATOM 3238 O O . ILE B 1 136 ? -9.789 1.149 2.02 1 98.88 136 ILE B O 1
ATOM 3242 N N . ALA B 1 137 ? -9.93 3.113 0.947 1 98.81 137 ALA B N 1
ATOM 3243 C CA . ALA B 1 137 ? -8.797 3.723 1.639 1 98.81 137 ALA B CA 1
ATOM 3244 C C . ALA B 1 137 ? -9.148 5.121 2.137 1 98.81 137 ALA B C 1
ATOM 3246 O O . ALA B 1 137 ? -9.828 5.883 1.442 1 98.81 137 ALA B O 1
ATOM 3247 N N . VAL B 1 138 ? -8.688 5.453 3.357 1 98.94 138 VAL B N 1
ATOM 3248 C CA . VAL B 1 138 ? -8.898 6.766 3.957 1 98.94 138 VAL B CA 1
ATOM 3249 C C . VAL B 1 138 ? -7.555 7.391 4.32 1 98.94 138 VAL B C 1
ATOM 3251 O O . VAL B 1 138 ? -6.797 6.836 5.117 1 98.94 138 VAL B O 1
ATOM 3254 N N . THR B 1 139 ? -7.27 8.5 3.742 1 98.81 139 THR B N 1
ATOM 3255 C CA . THR B 1 139 ? -6.055 9.227 4.098 1 98.81 139 THR B CA 1
ATOM 3256 C C . THR B 1 139 ? -6.391 10.625 4.609 1 98.81 139 THR B C 1
ATOM 3258 O O . THR B 1 139 ? -7.41 11.203 4.227 1 98.81 139 THR B O 1
ATOM 3261 N N . GLY B 1 140 ? -5.535 11.195 5.387 1 98.69 140 GLY B N 1
ATOM 3262 C CA . GLY B 1 140 ? -5.859 12.406 6.125 1 98.69 140 GLY B CA 1
ATOM 3263 C C . GLY B 1 140 ? -5.566 13.672 5.344 1 98.69 140 GLY B C 1
ATOM 3264 O O . GLY B 1 140 ? -6.059 14.75 5.691 1 98.69 140 GLY B O 1
ATOM 3265 N N . CYS B 1 141 ? -4.777 13.609 4.281 1 98.5 141 CYS B N 1
ATOM 3266 C CA . CYS B 1 141 ? -4.363 14.797 3.533 1 98.5 141 CYS B CA 1
ATOM 3267 C C . CYS B 1 141 ? -3.861 14.414 2.146 1 98.5 141 CYS B C 1
ATOM 3269 O O . CYS B 1 141 ? -3.744 13.227 1.827 1 98.5 141 CYS B O 1
ATOM 3271 N N . PRO B 1 142 ? -3.5 15.312 1.322 1 98.25 142 PRO B N 1
ATOM 3272 C CA . PRO B 1 142 ? -3.115 15.039 -0.065 1 98.25 142 PRO B CA 1
ATOM 3273 C C . PRO B 1 142 ? -1.734 14.398 -0.181 1 98.25 142 PRO B C 1
ATOM 3275 O O . PRO B 1 142 ? -1.27 14.125 -1.29 1 98.25 142 PRO B O 1
ATOM 3278 N N . SER B 1 143 ? -1.05 14.172 0.969 1 96.69 143 SER B N 1
ATOM 3279 C CA . SER B 1 143 ? 0.138 13.328 0.883 1 96.69 143 SER B CA 1
ATOM 3280 C C . SER B 1 143 ? -0.224 11.898 0.491 1 96.69 143 SER B C 1
ATOM 3282 O O . SER B 1 143 ? 0.64 11.133 0.069 1 96.69 143 SER B O 1
ATOM 3284 N N . ALA B 1 144 ? -1.458 11.484 0.73 1 97.31 144 ALA B N 1
ATOM 3285 C CA . ALA B 1 144 ? -2.053 10.273 0.163 1 97.31 144 ALA B CA 1
ATOM 3286 C C . ALA B 1 144 ? -1.259 9.031 0.559 1 97.31 144 ALA B C 1
ATOM 3288 O O . ALA B 1 144 ? -0.943 8.195 -0.289 1 97.31 144 ALA B O 1
ATOM 3289 N N . CYS B 1 145 ? -1.032 8.875 1.814 1 97 145 CYS B N 1
ATOM 3290 C CA . CYS B 1 145 ? -0.131 7.852 2.332 1 97 145 CYS B CA 1
ATOM 3291 C C . CYS B 1 145 ? -0.666 6.457 2.039 1 97 145 CYS B C 1
ATOM 3293 O O . CYS B 1 145 ? 0.108 5.512 1.878 1 97 145 CYS B O 1
ATOM 3295 N N . VAL B 1 146 ? -2 6.297 2.018 1 97.94 146 VAL B N 1
ATOM 3296 C CA . VAL B 1 146 ? -2.537 4.965 1.777 1 97.94 146 VAL B CA 1
ATOM 3297 C C . VAL B 1 146 ? -3.115 4.883 0.366 1 97.94 146 VAL B C 1
ATOM 3299 O O . VAL B 1 146 ? -3.967 4.039 0.082 1 97.94 146 VAL B O 1
ATOM 3302 N N . ARG B 1 147 ? -2.746 5.805 -0.491 1 96.75 147 ARG B N 1
ATOM 3303 C CA . ARG B 1 147 ? -2.979 5.785 -1.932 1 96.75 147 ARG B CA 1
ATOM 3304 C C . ARG B 1 147 ? -4.469 5.695 -2.244 1 96.75 147 ARG B C 1
ATOM 3306 O O . ARG B 1 147 ? -4.91 4.777 -2.939 1 96.75 147 ARG B O 1
ATOM 3313 N N . PRO B 1 148 ? -5.227 6.688 -1.802 1 97.81 148 PRO B N 1
ATOM 3314 C CA . PRO B 1 148 ? -6.668 6.637 -2.055 1 97.81 148 PRO B CA 1
ATOM 3315 C C . PRO B 1 148 ? -7.004 6.539 -3.543 1 97.81 148 PRO B C 1
ATOM 3317 O O . PRO B 1 148 ? -8.031 5.965 -3.912 1 97.81 148 PRO B O 1
ATOM 3320 N N . GLN B 1 149 ? -6.16 6.984 -4.43 1 96.19 149 GLN B N 1
ATOM 3321 C CA . GLN B 1 149 ? -6.387 6.996 -5.871 1 96.19 149 GLN B CA 1
ATOM 3322 C C . GLN B 1 149 ? -6.254 5.594 -6.457 1 96.19 149 GLN B C 1
ATOM 3324 O O . GLN B 1 149 ? -6.656 5.352 -7.598 1 96.19 149 GLN B O 1
ATOM 3329 N N . GLU B 1 150 ? -5.684 4.672 -5.707 1 95.69 150 GLU B N 1
ATOM 3330 C CA . GLU B 1 150 ? -5.441 3.32 -6.207 1 95.69 150 GLU B CA 1
ATOM 3331 C C . GLU B 1 150 ? -6.395 2.316 -5.562 1 95.69 150 GLU B C 1
ATOM 3333 O O . GLU B 1 150 ? -6.121 1.113 -5.551 1 95.69 150 GLU B O 1
ATOM 3338 N N . ASN B 1 151 ? -7.457 2.764 -5.039 1 97.94 151 ASN B N 1
ATOM 3339 C CA . ASN B 1 151 ? -8.508 1.941 -4.445 1 97.94 151 ASN B CA 1
ATOM 3340 C C . ASN B 1 151 ? -9.836 2.131 -5.164 1 97.94 151 ASN B C 1
ATOM 3342 O O . ASN B 1 151 ? -10.047 3.135 -5.848 1 97.94 151 ASN B O 1
ATOM 3346 N N . ASP B 1 152 ? -10.711 1.153 -5.062 1 98.81 152 ASP B N 1
ATOM 3347 C CA . ASP B 1 152 ? -12.016 1.268 -5.695 1 98.81 152 ASP B CA 1
ATOM 3348 C C . ASP B 1 152 ? -12.75 2.521 -5.215 1 98.81 152 ASP B C 1
ATOM 3350 O O . ASP B 1 152 ? -13.43 3.186 -6 1 98.81 152 ASP B O 1
ATOM 3354 N N . PHE B 1 153 ? -12.625 2.816 -3.959 1 98.88 153 PHE B N 1
ATOM 3355 C CA . PHE B 1 153 ? -13.18 4.004 -3.32 1 98.88 153 PHE B CA 1
ATOM 3356 C C . PHE B 1 153 ? -12.164 4.637 -2.379 1 98.88 153 PHE B C 1
ATOM 3358 O O . PHE B 1 153 ? -11.773 4.031 -1.378 1 98.88 153 PHE B O 1
ATOM 3365 N N . GLY B 1 154 ? -11.734 5.801 -2.725 1 98.81 154 GLY B N 1
ATOM 3366 C CA . GLY B 1 154 ? -10.727 6.504 -1.954 1 98.81 154 GLY B CA 1
ATOM 3367 C C . GLY B 1 154 ? -11.234 7.777 -1.312 1 98.81 154 GLY B C 1
ATOM 3368 O O . GLY B 1 154 ? -12 8.523 -1.926 1 98.81 154 GLY B O 1
ATOM 3369 N N . ILE B 1 155 ? -10.82 8.008 -0.073 1 98.94 155 ILE B N 1
ATOM 3370 C CA . ILE B 1 155 ? -11.203 9.18 0.706 1 98.94 155 ILE B CA 1
ATOM 3371 C C . ILE B 1 155 ? -9.961 9.93 1.166 1 98.94 155 ILE B C 1
ATOM 3373 O O . ILE B 1 155 ? -9.062 9.344 1.771 1 98.94 155 ILE B O 1
ATOM 3377 N N . MET B 1 156 ? -9.906 11.203 0.885 1 98.94 156 MET B N 1
ATOM 3378 C CA . MET B 1 156 ? -8.742 12.023 1.226 1 98.94 156 MET B CA 1
ATOM 3379 C C . MET B 1 156 ? -9.172 13.32 1.906 1 98.94 156 MET B C 1
ATOM 3381 O O . MET B 1 156 ? -9.93 14.102 1.337 1 98.94 156 MET B O 1
ATOM 3385 N N . GLY B 1 157 ? -8.664 13.523 3.123 1 98.88 157 GLY B N 1
ATOM 3386 C CA . GLY B 1 157 ? -8.938 14.789 3.779 1 98.88 157 GLY B CA 1
ATOM 3387 C C . GLY B 1 157 ? -8.406 15.984 3.012 1 98.88 157 GLY B C 1
ATOM 3388 O O . GLY B 1 157 ? -7.312 15.93 2.447 1 98.88 157 GLY B O 1
ATOM 3389 N N . THR B 1 158 ? -9.203 17.031 2.957 1 98.81 158 THR B N 1
ATOM 3390 C CA . THR B 1 158 ? -8.844 18.25 2.268 1 98.81 158 THR B CA 1
ATOM 3391 C C . THR B 1 158 ? -9.398 19.469 3.004 1 98.81 158 THR B C 1
ATOM 3393 O O . THR B 1 158 ? -10.336 19.359 3.789 1 98.81 158 THR B O 1
ATOM 3396 N N . VAL B 1 159 ? -8.789 20.578 2.791 1 98.75 159 VAL B N 1
ATOM 3397 C CA . VAL B 1 159 ? -9.25 21.828 3.389 1 98.75 159 VAL B CA 1
ATOM 3398 C C . VAL B 1 159 ? -9.062 22.969 2.4 1 98.75 159 VAL B C 1
ATOM 3400 O O . VAL B 1 159 ? -7.996 23.109 1.789 1 98.75 159 VAL B O 1
ATOM 3403 N N . LYS B 1 160 ? -10.133 23.734 2.184 1 98.56 160 LYS B N 1
ATOM 3404 C CA . LYS B 1 160 ? -10.047 24.938 1.362 1 98.56 160 LYS B CA 1
ATOM 3405 C C . LYS B 1 160 ? -9.555 26.141 2.18 1 98.56 160 LYS B C 1
ATOM 3407 O O . LYS B 1 160 ? -10.219 26.562 3.127 1 98.56 160 LYS B O 1
ATOM 3412 N N . PRO B 1 161 ? -8.406 26.625 1.76 1 98.31 161 PRO B N 1
ATOM 3413 C CA . PRO B 1 161 ? -7.914 27.797 2.498 1 98.31 161 PRO B CA 1
ATOM 3414 C C . PRO B 1 161 ? -8.547 29.109 2.021 1 98.31 161 PRO B C 1
ATOM 3416 O O . PRO B 1 161 ? -9 29.203 0.877 1 98.31 161 PRO B O 1
ATOM 3419 N N . LYS B 1 162 ? -8.586 30.047 2.938 1 97.62 162 LYS B N 1
ATOM 3420 C CA . LYS B 1 162 ? -9.008 31.406 2.625 1 97.62 162 LYS B CA 1
ATOM 3421 C C . LYS B 1 162 ? -8.07 32.438 3.266 1 97.62 162 LYS B C 1
ATOM 3423 O O . LYS B 1 162 ? -7.594 32.219 4.383 1 97.62 162 LYS B O 1
ATOM 3428 N N . THR B 1 163 ? -7.883 33.531 2.52 1 97.12 163 THR B N 1
ATOM 3429 C CA . THR B 1 163 ? -7.027 34.594 3.027 1 97.12 163 THR B CA 1
ATOM 3430 C C . THR B 1 163 ? -7.859 35.656 3.74 1 97.12 163 THR B C 1
ATOM 3432 O O . THR B 1 163 ? -8.859 36.125 3.205 1 97.12 163 THR B O 1
ATOM 3435 N N . VAL B 1 164 ? -7.441 35.938 4.914 1 97.31 164 VAL B N 1
ATOM 3436 C CA . VAL B 1 164 ? -7.945 37.094 5.652 1 97.31 164 VAL B CA 1
ATOM 3437 C C . VAL B 1 164 ? -6.957 38.25 5.531 1 97.31 164 VAL B C 1
ATOM 3439 O O . VAL B 1 164 ? -6.035 38.375 6.344 1 97.31 164 VAL B O 1
ATOM 3442 N N . GLU B 1 165 ? -7.219 39.156 4.691 1 95.5 165 GLU B N 1
ATOM 3443 C CA . GLU B 1 165 ? -6.262 40.188 4.27 1 95.5 165 GLU B CA 1
ATOM 3444 C C . GLU B 1 165 ? -5.859 41.094 5.434 1 95.5 165 GLU B C 1
ATOM 3446 O O . GLU B 1 165 ? -4.699 41.5 5.539 1 95.5 165 GLU B O 1
ATOM 3451 N N . GLU B 1 166 ? -6.758 41.375 6.289 1 96.44 166 GLU B N 1
ATOM 3452 C CA . GLU B 1 166 ? -6.516 42.312 7.395 1 96.44 166 GLU B CA 1
ATOM 3453 C C . GLU B 1 166 ? -5.441 41.75 8.336 1 96.44 166 GLU B C 1
ATOM 3455 O O . GLU B 1 166 ? -4.75 42.531 9.008 1 96.44 166 GLU B O 1
ATOM 3460 N N . ASN B 1 167 ? -5.367 40.406 8.32 1 97.31 167 ASN B N 1
ATOM 3461 C CA . ASN B 1 167 ? -4.43 39.781 9.242 1 97.31 167 ASN B CA 1
ATOM 3462 C C . ASN B 1 167 ? -3.086 39.5 8.57 1 97.31 167 ASN B C 1
ATOM 3464 O O . ASN B 1 167 ? -2.107 39.188 9.242 1 97.31 167 ASN B O 1
ATOM 3468 N N . CYS B 1 168 ? -3.014 39.625 7.25 1 97.81 168 CYS B N 1
ATOM 3469 C CA . CYS B 1 168 ? -1.816 39.25 6.504 1 97.81 168 CYS B CA 1
ATOM 3470 C C . CYS B 1 168 ? -0.768 40.375 6.562 1 97.81 168 CYS B C 1
ATOM 3472 O O . CYS B 1 168 ? -1.076 41.531 6.32 1 97.81 168 CYS B O 1
ATOM 3474 N N . VAL B 1 169 ? 0.495 39.969 6.848 1 97.12 169 VAL B N 1
ATOM 3475 C CA . VAL B 1 169 ? 1.566 40.969 6.945 1 97.12 169 VAL B CA 1
ATOM 3476 C C . VAL B 1 169 ? 2.59 40.719 5.836 1 97.12 169 VAL B C 1
ATOM 3478 O O . VAL B 1 169 ? 3.688 41.281 5.867 1 97.12 169 VAL B O 1
ATOM 3481 N N . GLY B 1 170 ? 2.252 39.812 4.973 1 97.06 170 GLY B N 1
ATOM 3482 C CA . GLY B 1 170 ? 3.072 39.594 3.793 1 97.06 170 GLY B CA 1
ATOM 3483 C C . GLY B 1 170 ? 4.402 38.938 4.105 1 97.06 170 GLY B C 1
ATOM 3484 O O . GLY B 1 170 ? 5.398 39.188 3.424 1 97.06 170 GLY B O 1
ATOM 3485 N N . CYS B 1 171 ? 4.504 38.094 5.094 1 97.19 171 CYS B N 1
ATOM 3486 C CA . CYS B 1 171 ? 5.766 37.562 5.578 1 97.19 171 CYS B CA 1
ATOM 3487 C C . CYS B 1 171 ? 6.266 36.438 4.668 1 97.19 171 CYS B C 1
ATOM 3489 O O . CYS B 1 171 ? 7.402 36 4.805 1 97.19 171 CYS B O 1
ATOM 3491 N N . LYS B 1 172 ? 5.461 35.781 3.805 1 97.25 172 LYS B N 1
ATOM 3492 C CA . LYS B 1 172 ? 5.797 34.812 2.746 1 97.25 172 LYS B CA 1
ATOM 3493 C C . LYS B 1 172 ? 5.992 33.406 3.307 1 97.25 172 LYS B C 1
ATOM 3495 O O . LYS B 1 172 ? 6.434 32.531 2.594 1 97.25 172 LYS B O 1
ATOM 3500 N N . ARG B 1 173 ? 5.637 33.156 4.559 1 97.88 173 ARG B N 1
ATOM 3501 C CA . ARG B 1 173 ? 5.746 31.828 5.129 1 97.88 173 ARG B CA 1
ATOM 3502 C C . ARG B 1 173 ? 4.859 30.828 4.383 1 97.88 173 ARG B C 1
ATOM 3504 O O . ARG B 1 173 ? 5.266 29.703 4.125 1 97.88 173 ARG B O 1
ATOM 3511 N N . CYS B 1 174 ? 3.707 31.266 4.113 1 98.31 174 CYS B N 1
ATOM 3512 C CA . CYS B 1 174 ? 2.756 30.406 3.412 1 98.31 174 CYS B CA 1
ATOM 3513 C C . CYS B 1 174 ? 3.252 30.078 2.01 1 98.31 174 CYS B C 1
ATOM 3515 O O . CYS B 1 174 ? 3.086 28.953 1.539 1 98.31 174 CYS B O 1
ATOM 3517 N N . GLU B 1 175 ? 3.811 31.047 1.312 1 98.12 175 GLU B N 1
ATOM 3518 C CA . GLU B 1 175 ? 4.375 30.812 -0.015 1 98.12 175 GLU B CA 1
ATOM 3519 C C . GLU B 1 175 ? 5.488 29.781 0.025 1 98.12 175 GLU B C 1
ATOM 3521 O O . GLU B 1 175 ? 5.566 28.906 -0.849 1 98.12 175 GLU B O 1
ATOM 3526 N N . LYS B 1 176 ? 6.277 29.859 1.024 1 97 176 LYS B N 1
ATOM 3527 C CA . LYS B 1 176 ? 7.371 28.906 1.188 1 97 176 LYS B CA 1
ATOM 3528 C C . LYS B 1 176 ? 6.844 27.516 1.518 1 97 176 LYS B C 1
ATOM 3530 O O . LYS B 1 176 ? 7.422 26.5 1.099 1 97 176 LYS B O 1
ATOM 3535 N N . ALA B 1 177 ? 5.746 27.438 2.195 1 96.88 177 ALA B N 1
ATOM 3536 C CA . ALA B 1 177 ? 5.176 26.172 2.65 1 96.88 177 ALA B CA 1
ATOM 3537 C C . ALA B 1 177 ? 4.441 25.453 1.517 1 96.88 177 ALA B C 1
ATOM 3539 O O . ALA B 1 177 ? 4.199 24.25 1.587 1 96.88 177 ALA B O 1
ATOM 3540 N N . CYS B 1 178 ? 4.117 26.188 0.505 1 97.44 178 CYS B N 1
ATOM 3541 C CA . CYS B 1 178 ? 3.311 25.625 -0.574 1 97.44 178 CYS B CA 1
ATOM 3542 C C . CYS B 1 178 ? 4.176 24.828 -1.549 1 97.44 178 CYS B C 1
ATOM 3544 O O . CYS B 1 178 ? 4.871 25.422 -2.381 1 97.44 178 CYS B O 1
ATOM 3546 N N . LYS B 1 179 ? 3.959 23.562 -1.569 1 91.19 179 LYS B N 1
ATOM 3547 C CA . LYS B 1 179 ? 4.832 22.688 -2.348 1 91.19 179 LYS B CA 1
ATOM 3548 C C . LYS B 1 179 ? 4.387 22.625 -3.807 1 91.19 179 LYS B C 1
ATOM 3550 O O . LYS B 1 179 ? 5.133 22.156 -4.668 1 91.19 179 LYS B O 1
ATOM 3555 N N . VAL B 1 180 ? 3.217 23.141 -4.082 1 94.31 180 VAL B N 1
ATOM 3556 C CA . VAL B 1 180 ? 2.73 23.062 -5.457 1 94.31 180 VAL B CA 1
ATOM 3557 C C . VAL B 1 180 ? 2.717 24.453 -6.086 1 94.31 180 VAL B C 1
ATOM 3559 O O . VAL B 1 180 ? 2.184 24.641 -7.184 1 94.31 180 VAL B O 1
ATOM 3562 N N . GLY B 1 181 ? 3.191 25.453 -5.363 1 96.12 181 GLY B N 1
ATOM 3563 C CA . GLY B 1 181 ? 3.33 26.797 -5.895 1 96.12 181 GLY B CA 1
ATOM 3564 C C . GLY B 1 181 ? 2 27.5 -6.102 1 96.12 181 GLY B C 1
ATOM 3565 O O . GLY B 1 181 ? 1.854 28.297 -7.023 1 96.12 181 GLY B O 1
ATOM 3566 N N . ALA B 1 182 ? 1.035 27.219 -5.254 1 97.88 182 ALA B N 1
ATOM 3567 C CA . ALA B 1 182 ? -0.307 27.781 -5.418 1 97.88 182 ALA B CA 1
ATOM 3568 C C . ALA B 1 182 ? -0.453 29.094 -4.676 1 97.88 182 ALA B C 1
ATOM 3570 O O . ALA B 1 182 ? -1.471 29.781 -4.805 1 97.88 182 ALA B O 1
ATOM 3571 N N . ILE B 1 183 ? 0.473 29.5 -3.865 1 98 183 ILE B N 1
ATOM 3572 C CA . ILE B 1 183 ? 0.364 30.734 -3.088 1 98 183 ILE B CA 1
ATOM 3573 C C . ILE B 1 183 ? 1.474 31.703 -3.494 1 98 183 ILE B C 1
ATOM 3575 O O . ILE B 1 183 ? 2.629 31.297 -3.65 1 98 183 ILE B O 1
ATOM 3579 N N . LYS B 1 184 ? 1.123 32.938 -3.662 1 97.5 184 LYS B N 1
ATOM 3580 C CA . LYS B 1 184 ? 2.061 34.031 -3.932 1 97.5 184 LYS B CA 1
ATOM 3581 C C . LYS B 1 184 ? 1.713 35.25 -3.111 1 97.5 184 LYS B C 1
ATOM 3583 O O . LYS B 1 184 ? 0.538 35.594 -2.951 1 97.5 184 LYS B O 1
ATOM 3588 N N . VAL B 1 185 ? 2.691 35.875 -2.574 1 96.56 185 VAL B N 1
ATOM 3589 C CA . VAL B 1 185 ? 2.484 37.125 -1.871 1 96.56 185 VAL B CA 1
ATOM 3590 C C . VAL B 1 185 ? 2.713 38.312 -2.826 1 96.56 185 VAL B C 1
ATOM 3592 O O . VAL B 1 185 ? 3.822 38.5 -3.332 1 96.56 185 VAL B O 1
ATOM 3595 N N . LEU B 1 186 ? 1.65 38.938 -3.105 1 92.56 186 LEU B N 1
ATOM 3596 C CA . LEU B 1 186 ? 1.634 40.125 -3.963 1 92.56 186 LEU B CA 1
ATOM 3597 C C . LEU B 1 186 ? 1.128 41.344 -3.199 1 92.56 186 LEU B C 1
ATOM 3599 O O . LEU B 1 186 ? 0.091 41.281 -2.535 1 92.56 186 LEU B O 1
ATOM 3603 N N . ASP B 1 187 ? 1.823 42.5 -3.277 1 92.69 187 ASP B N 1
ATOM 3604 C CA . ASP B 1 187 ? 1.457 43.719 -2.562 1 92.69 187 ASP B CA 1
ATOM 3605 C C . ASP B 1 187 ? 1.246 43.438 -1.076 1 92.69 187 ASP B C 1
ATOM 3607 O O . ASP B 1 187 ? 0.208 43.812 -0.514 1 92.69 187 ASP B O 1
ATOM 3611 N N . ASP B 1 188 ? 2.043 42.562 -0.463 1 93 188 ASP B N 1
ATOM 3612 C CA . ASP B 1 188 ? 2.123 42.25 0.957 1 93 188 ASP B CA 1
ATOM 3613 C C . ASP B 1 188 ? 0.9 41.438 1.405 1 93 188 ASP B C 1
ATOM 3615 O O . ASP B 1 188 ? 0.53 41.469 2.58 1 93 188 ASP B O 1
ATOM 3619 N N . LYS B 1 189 ? 0.255 40.844 0.456 1 96.38 189 LYS B N 1
ATOM 3620 C CA . LYS B 1 189 ? -0.881 40 0.779 1 96.38 189 LYS B CA 1
ATOM 3621 C C . LYS B 1 189 ? -0.771 38.656 0.071 1 96.38 189 LYS B C 1
ATOM 3623 O O . LYS B 1 189 ? -0.375 38.594 -1.094 1 96.38 189 LYS B O 1
ATOM 3628 N N . ALA B 1 190 ? -1.156 37.625 0.79 1 97.75 190 ALA B N 1
ATOM 3629 C CA . ALA B 1 190 ? -1.128 36.281 0.21 1 97.75 190 ALA B CA 1
ATOM 3630 C C . ALA B 1 190 ? -2.285 36.062 -0.765 1 97.75 190 ALA B C 1
ATOM 3632 O O . ALA B 1 190 ? -3.432 36.406 -0.455 1 97.75 190 ALA B O 1
ATOM 3633 N N . SER B 1 191 ? -1.972 35.625 -1.927 1 97.44 191 SER B N 1
ATOM 3634 C CA . SER B 1 191 ? -2.961 35.281 -2.941 1 97.44 191 SER B CA 1
ATOM 3635 C C . SER B 1 191 ? -2.893 33.781 -3.299 1 97.44 191 SER B C 1
ATOM 3637 O O . SER B 1 191 ? -1.805 33.25 -3.498 1 97.44 191 SER B O 1
ATOM 3639 N N . ILE B 1 192 ? -4.051 33.156 -3.4 1 97.75 192 ILE B N 1
ATOM 3640 C CA . ILE B 1 192 ? -4.113 31.719 -3.645 1 97.75 192 ILE B CA 1
ATOM 3641 C C . ILE B 1 192 ? -4.562 31.453 -5.078 1 97.75 192 ILE B C 1
ATOM 3643 O O . ILE B 1 192 ? -5.609 31.953 -5.504 1 97.75 192 ILE B O 1
ATOM 3647 N N . ASP B 1 193 ? -3.789 30.734 -5.875 1 97.75 193 ASP B N 1
ATOM 3648 C CA . ASP B 1 193 ? -4.188 30.203 -7.172 1 97.75 193 ASP B CA 1
ATOM 3649 C C . ASP B 1 193 ? -5.02 28.938 -7.012 1 97.75 193 ASP B C 1
ATOM 3651 O O . ASP B 1 193 ? -4.469 27.844 -6.824 1 97.75 193 ASP B O 1
ATOM 3655 N N . THR B 1 194 ? -6.293 29 -7.148 1 95.81 194 THR B N 1
ATOM 3656 C CA . THR B 1 194 ? -7.215 27.922 -6.84 1 95.81 194 THR B CA 1
ATOM 3657 C C . THR B 1 194 ? -7.062 26.766 -7.84 1 95.81 194 THR B C 1
ATOM 3659 O O . THR B 1 194 ? -7.469 25.641 -7.566 1 95.81 194 THR B O 1
ATOM 3662 N N . GLU B 1 195 ? -6.531 27.031 -8.977 1 96.19 195 GLU B N 1
ATOM 3663 C CA . GLU B 1 195 ? -6.34 25.984 -9.984 1 96.19 195 GLU B CA 1
ATOM 3664 C C . GLU B 1 195 ? -5.164 25.078 -9.633 1 96.19 195 GLU B C 1
ATOM 3666 O O . GLU B 1 195 ? -5.164 23.906 -9.969 1 96.19 195 GLU B O 1
ATOM 3671 N N . LYS B 1 196 ? -4.227 25.625 -8.914 1 96.62 196 LYS B N 1
ATOM 3672 C CA . LYS B 1 196 ? -3.023 24.875 -8.539 1 96.62 196 LYS B CA 1
ATOM 3673 C C . LYS B 1 196 ? -3.168 24.266 -7.148 1 96.62 196 LYS B C 1
ATOM 3675 O O . LYS B 1 196 ? -2.494 23.281 -6.824 1 96.62 196 LYS B O 1
ATOM 3680 N N . CYS B 1 197 ? -4.043 24.828 -6.398 1 97.62 197 CYS B N 1
ATOM 3681 C CA . CYS B 1 197 ? -4.215 24.422 -5.012 1 97.62 197 CYS B CA 1
ATOM 3682 C C . CYS B 1 197 ? -4.727 22.984 -4.93 1 97.62 197 CYS B C 1
ATOM 3684 O O . CYS B 1 197 ? -5.691 22.625 -5.609 1 97.62 197 CYS B O 1
ATOM 3686 N N . ILE B 1 198 ? -4.102 22.219 -4.039 1 97.31 198 ILE B N 1
ATOM 3687 C CA . ILE B 1 198 ? -4.516 20.812 -3.906 1 97.31 198 ILE B CA 1
ATOM 3688 C C . ILE B 1 198 ? -5.242 20.625 -2.578 1 97.31 198 ILE B C 1
ATOM 3690 O O . ILE B 1 198 ? -5.445 19.484 -2.135 1 97.31 198 ILE B O 1
ATOM 3694 N N . LEU B 1 199 ? -5.488 21.703 -1.847 1 98.5 199 LEU B N 1
ATOM 3695 C CA . LEU B 1 199 ? -6.355 21.719 -0.673 1 98.5 199 LEU B CA 1
ATOM 3696 C C . LEU B 1 199 ? -5.707 21 0.498 1 98.5 199 LEU B C 1
ATOM 3698 O O . LEU B 1 199 ? -6.387 20.297 1.258 1 98.5 199 LEU B O 1
ATOM 3702 N N . CYS B 1 200 ? -4.375 21.078 0.678 1 98.19 200 CYS B N 1
ATOM 3703 C CA . CYS B 1 200 ? -3.652 20.312 1.684 1 98.19 200 CYS B CA 1
ATOM 3704 C C . CYS B 1 200 ? -3.58 21.078 3.004 1 98.19 200 CYS B C 1
ATOM 3706 O O . CYS B 1 200 ? -3.289 20.484 4.047 1 98.19 200 CYS B O 1
ATOM 3708 N N . GLY B 1 201 ? -3.729 22.406 2.912 1 97.88 201 GLY B N 1
ATOM 3709 C CA . GLY B 1 201 ? -3.793 23.188 4.137 1 97.88 201 GLY B CA 1
ATOM 3710 C C . GLY B 1 201 ? -2.426 23.516 4.707 1 97.88 201 GLY B C 1
ATOM 3711 O O . GLY B 1 201 ? -2.32 24.062 5.805 1 97.88 201 GLY B O 1
ATOM 3712 N N . ALA B 1 202 ? -1.344 23.188 3.99 1 97.38 202 ALA B N 1
ATOM 3713 C CA . ALA B 1 202 ? -0.004 23.5 4.484 1 97.38 202 ALA B CA 1
ATOM 3714 C C . ALA B 1 202 ? 0.151 24.984 4.77 1 97.38 202 ALA B C 1
ATOM 3716 O O . ALA B 1 202 ? 0.833 25.375 5.723 1 97.38 202 ALA B O 1
ATOM 3717 N N . CYS B 1 203 ? -0.438 25.844 3.943 1 98.19 203 CYS B N 1
ATOM 3718 C CA . CYS B 1 203 ? -0.369 27.297 4.094 1 98.19 203 CYS B CA 1
ATOM 3719 C C . CYS B 1 203 ? -1.028 27.734 5.395 1 98.19 203 CYS B C 1
ATOM 3721 O O . CYS B 1 203 ? -0.541 28.656 6.059 1 98.19 203 CYS B O 1
ATOM 3723 N N . ILE B 1 204 ? -2.115 27.078 5.73 1 98.31 204 ILE B N 1
ATOM 3724 C CA . ILE B 1 204 ? -2.824 27.391 6.965 1 98.31 204 ILE B CA 1
ATOM 3725 C C . ILE B 1 204 ? -1.938 27.078 8.164 1 98.31 204 ILE B C 1
ATOM 3727 O O . ILE B 1 204 ? -1.805 27.891 9.086 1 98.31 204 ILE B O 1
ATOM 3731 N N . ALA B 1 205 ? -1.344 25.938 8.133 1 96.31 205 ALA B N 1
ATOM 3732 C CA . ALA B 1 205 ? -0.483 25.484 9.227 1 96.31 205 ALA B CA 1
ATOM 3733 C C . ALA B 1 205 ? 0.729 26.406 9.375 1 96.31 205 ALA B C 1
ATOM 3735 O O . ALA B 1 205 ? 1.223 26.625 10.484 1 96.31 205 ALA B O 1
ATOM 3736 N N . ALA B 1 206 ? 1.171 27 8.336 1 97.25 206 ALA B N 1
ATOM 3737 C CA . ALA B 1 206 ? 2.391 27.812 8.328 1 97.25 206 ALA B CA 1
ATOM 3738 C C . ALA B 1 206 ? 2.115 29.234 8.812 1 97.25 206 ALA B C 1
ATOM 3740 O O . ALA B 1 206 ? 3.037 29.953 9.195 1 97.25 206 ALA B O 1
ATOM 3741 N N . CYS B 1 207 ? 0.941 29.641 8.797 1 98.12 207 CYS B N 1
ATOM 3742 C CA . CYS B 1 207 ? 0.6 31.031 9.078 1 98.12 207 CYS B CA 1
ATOM 3743 C C . CYS B 1 207 ? 0.601 31.297 10.586 1 98.12 207 CYS B C 1
ATOM 3745 O O . CYS B 1 207 ? -0.043 30.578 11.344 1 98.12 207 CYS B O 1
ATOM 3747 N N . ARG B 1 208 ? 1.253 32.344 11.008 1 96.81 208 ARG B N 1
ATOM 3748 C CA . ARG B 1 208 ? 1.357 32.688 12.43 1 96.81 208 ARG B CA 1
ATOM 3749 C C . ARG B 1 208 ? 0.448 33.844 12.797 1 96.81 208 ARG B C 1
ATOM 3751 O O . ARG B 1 208 ? 0.336 34.219 13.969 1 96.81 208 ARG B O 1
ATOM 3758 N N . LYS B 1 209 ? -0.17 34.406 11.812 1 97.19 209 LYS B N 1
ATOM 3759 C CA . LYS B 1 209 ? -0.982 35.594 12.039 1 97.19 209 LYS B CA 1
ATOM 3760 C C . LYS B 1 209 ? -2.463 35.281 11.82 1 97.19 209 LYS B C 1
ATOM 3762 O O . LYS B 1 209 ? -3.293 36.219 11.852 1 97.19 209 LYS B O 1
ATOM 3767 N N . ASP B 1 210 ? -2.717 34.094 11.508 1 97.12 210 ASP B N 1
ATOM 3768 C CA . ASP B 1 210 ? -4.09 33.656 11.234 1 97.12 210 ASP B CA 1
ATOM 3769 C C . ASP B 1 210 ? -4.645 34.375 10 1 97.12 210 ASP B C 1
ATOM 3771 O O . ASP B 1 210 ? -5.816 34.781 9.977 1 97.12 210 ASP B O 1
ATOM 3775 N N . ALA B 1 211 ? -3.785 34.656 9.133 1 98.12 211 ALA B N 1
ATOM 3776 C CA . ALA B 1 211 ? -4.188 35.281 7.875 1 98.12 211 ALA B CA 1
ATOM 3777 C C . ALA B 1 211 ? -4.68 34.25 6.883 1 98.12 211 ALA B C 1
ATOM 3779 O O . ALA B 1 211 ? -5.367 34.562 5.91 1 98.12 211 ALA B O 1
ATOM 3780 N N . LEU B 1 212 ? -4.184 33.031 6.984 1 98.25 212 LEU B N 1
ATOM 3781 C CA . LEU B 1 212 ? -4.711 31.891 6.246 1 98.25 212 LEU B CA 1
ATOM 3782 C C . LEU B 1 212 ? -5.555 31 7.148 1 98.25 212 LEU B C 1
ATOM 3784 O O . LEU B 1 212 ? -5.066 30.5 8.172 1 98.25 212 LEU B O 1
ATOM 3788 N N . ARG B 1 213 ? -6.801 30.766 6.727 1 98 213 ARG B N 1
ATOM 3789 C CA . ARG B 1 213 ? -7.723 29.984 7.551 1 98 213 ARG B CA 1
ATOM 3790 C C . ARG B 1 213 ? -8.461 28.938 6.711 1 98 213 ARG B C 1
ATOM 3792 O O . ARG B 1 213 ? -8.445 29.016 5.48 1 98 213 ARG B O 1
ATOM 3799 N N . ALA B 1 214 ? -9.07 28.016 7.445 1 98.06 214 ALA B N 1
ATOM 3800 C CA . ALA B 1 214 ? -9.883 27.016 6.77 1 98.06 214 ALA B CA 1
ATOM 3801 C C . ALA B 1 214 ? -11.266 27.562 6.422 1 98.06 214 ALA B C 1
ATOM 3803 O O . ALA B 1 214 ? -12.039 27.938 7.309 1 98.06 214 ALA B O 1
ATOM 3804 N N . GLU B 1 215 ? -11.531 27.656 5.184 1 97.88 215 GLU B N 1
ATOM 3805 C CA . GLU B 1 215 ? -12.867 28.031 4.75 1 97.88 215 GLU B CA 1
ATOM 3806 C C . GLU B 1 215 ? -13.836 26.859 4.84 1 97.88 215 GLU B C 1
ATOM 3808 O O . GLU B 1 215 ? -14.977 27.016 5.293 1 97.88 215 GLU B O 1
ATOM 3813 N N . LYS B 1 216 ? -13.438 25.766 4.371 1 97.81 216 LYS B N 1
ATOM 3814 C CA . LYS B 1 216 ? -14.211 24.531 4.387 1 97.81 216 LYS B CA 1
ATOM 3815 C C . LYS B 1 216 ? -13.297 23.312 4.492 1 97.81 216 LYS B C 1
ATOM 3817 O O . LYS B 1 216 ? -12.273 23.234 3.807 1 97.81 216 LYS B O 1
ATOM 3822 N N . THR B 1 217 ? -13.609 22.453 5.438 1 97.88 217 THR B N 1
ATOM 3823 C CA . THR B 1 217 ? -12.914 21.172 5.555 1 97.88 217 THR B CA 1
ATOM 3824 C C . THR B 1 217 ? -13.812 20.031 5.125 1 97.88 217 THR B C 1
ATOM 3826 O O . THR B 1 217 ? -15.016 20.031 5.406 1 97.88 217 THR B O 1
ATOM 3829 N N . GLY B 1 218 ? -13.297 19.078 4.414 1 98.38 218 GLY B N 1
ATOM 3830 C CA . GLY B 1 218 ? -14.008 17.891 3.957 1 98.38 218 GLY B CA 1
ATOM 3831 C C . GLY B 1 218 ? -13.086 16.828 3.365 1 98.38 218 GLY B C 1
ATOM 3832 O O . GLY B 1 218 ? -11.961 16.656 3.83 1 98.38 218 GLY B O 1
ATOM 3833 N N . CYS B 1 219 ? -13.672 16.109 2.428 1 98.75 219 CYS B N 1
ATOM 3834 C CA . CYS B 1 219 ? -12.891 15.047 1.814 1 98.75 219 CYS B CA 1
ATOM 3835 C C . CYS B 1 219 ? -13.023 15.078 0.297 1 98.75 219 CYS B C 1
ATOM 3837 O O . CYS B 1 219 ? -14.07 15.453 -0.232 1 98.75 219 CYS B O 1
ATOM 3839 N N . THR B 1 220 ? -11.977 14.781 -0.319 1 98.75 220 THR B N 1
ATOM 3840 C CA . THR B 1 220 ? -12.023 14.453 -1.739 1 98.75 220 THR B CA 1
ATOM 3841 C C . THR B 1 220 ? -12.281 12.961 -1.94 1 98.75 220 THR B C 1
ATOM 3843 O O . THR B 1 220 ? -11.672 12.125 -1.276 1 98.75 220 THR B O 1
ATOM 3846 N N . ILE B 1 221 ? -13.211 12.617 -2.801 1 98.88 221 ILE B N 1
ATOM 3847 C CA . ILE B 1 221 ? -13.578 11.227 -3.07 1 98.88 221 ILE B CA 1
ATOM 3848 C C . ILE B 1 221 ? -13.023 10.805 -4.43 1 98.88 221 ILE B C 1
ATOM 3850 O O . ILE B 1 221 ? -13.195 11.508 -5.426 1 98.88 221 ILE B O 1
ATOM 3854 N N . PHE B 1 222 ? -12.32 9.734 -4.445 1 98.62 222 PHE B N 1
ATOM 3855 C CA . PHE B 1 222 ? -11.867 9.086 -5.672 1 98.62 222 PHE B CA 1
ATOM 3856 C C . PHE B 1 222 ? -12.617 7.777 -5.895 1 98.62 222 PHE B C 1
ATOM 3858 O O . PHE B 1 222 ? -12.945 7.074 -4.941 1 98.62 222 PHE B O 1
ATOM 3865 N N . VAL B 1 223 ? -12.805 7.414 -7.191 1 98.75 223 VAL B N 1
ATOM 3866 C CA . VAL B 1 223 ? -13.5 6.164 -7.473 1 98.75 223 VAL B CA 1
ATOM 3867 C C . VAL B 1 223 ? -12.844 5.457 -8.656 1 98.75 223 VAL B C 1
ATOM 3869 O O . VAL B 1 223 ? -12.281 6.109 -9.539 1 98.75 223 VAL B O 1
ATOM 3872 N N . GLY B 1 224 ? -12.852 4.141 -8.578 1 98.5 224 GLY B N 1
ATOM 3873 C CA . GLY B 1 224 ? -12.523 3.346 -9.758 1 98.5 224 GLY B CA 1
ATOM 3874 C C . GLY B 1 224 ? -11.047 3.01 -9.852 1 98.5 224 GLY B C 1
ATOM 3875 O O . GLY B 1 224 ? -10.594 2.49 -10.875 1 98.5 224 GLY B O 1
ATOM 3876 N N . GLY B 1 225 ? -10.305 3.316 -8.805 1 97.25 225 GLY B N 1
ATOM 3877 C CA . GLY B 1 225 ? -8.898 2.955 -8.812 1 97.25 225 GLY B CA 1
ATOM 3878 C C . GLY B 1 225 ? -8.656 1.485 -8.523 1 97.25 225 GLY B C 1
ATOM 3879 O O . GLY B 1 225 ? -9.484 0.828 -7.895 1 97.25 225 GLY B O 1
ATOM 3880 N N . LYS B 1 226 ? -7.543 1.016 -8.977 1 95.88 226 LYS B N 1
ATOM 3881 C CA . LYS B 1 226 ? -7.125 -0.344 -8.641 1 95.88 226 LYS B CA 1
ATOM 3882 C C . LYS B 1 226 ? -5.664 -0.575 -9.016 1 95.88 226 LYS B C 1
ATOM 3884 O O . LYS B 1 226 ? -5.133 0.086 -9.906 1 95.88 226 LYS B O 1
ATOM 3889 N N . ALA B 1 227 ? -5.039 -1.446 -8.266 1 92.56 227 ALA B N 1
ATOM 3890 C CA . ALA B 1 227 ? -3.705 -1.946 -8.594 1 92.56 227 ALA B CA 1
ATOM 3891 C C . ALA B 1 227 ? -3.785 -3.303 -9.289 1 92.56 227 ALA B C 1
ATOM 3893 O O . ALA B 1 227 ? -4.699 -3.549 -10.078 1 92.56 227 ALA B O 1
ATOM 3894 N N . GLY B 1 228 ? -2.754 -4.066 -9.18 1 90.44 228 GLY B N 1
ATOM 3895 C CA . GLY B 1 228 ? -2.789 -5.414 -9.727 1 90.44 228 GLY B CA 1
ATOM 3896 C C . GLY B 1 228 ? -2.236 -5.5 -11.133 1 90.44 228 GLY B C 1
ATOM 3897 O O . GLY B 1 228 ? -1.294 -4.781 -11.484 1 90.44 228 GLY B O 1
ATOM 3898 N N . ARG B 1 229 ? -2.801 -6.453 -11.891 1 89.62 229 ARG B N 1
ATOM 3899 C CA . ARG B 1 229 ? -2.307 -6.805 -13.219 1 89.62 229 ARG B CA 1
ATOM 3900 C C . ARG B 1 229 ? -2.498 -5.652 -14.203 1 89.62 229 ARG B C 1
ATOM 3902 O O . ARG B 1 229 ? -1.668 -5.441 -15.086 1 89.62 229 ARG B O 1
ATOM 3909 N N . GLN B 1 230 ? -3.566 -5.016 -13.992 1 90.38 230 GLN B N 1
ATOM 3910 C CA . GLN B 1 230 ? -3.912 -3.873 -14.836 1 90.38 230 GLN B CA 1
ATOM 3911 C C . GLN B 1 230 ? -4.297 -2.662 -13.992 1 90.38 230 GLN B C 1
ATOM 3913 O O . GLN B 1 230 ? -5.48 -2.385 -13.797 1 90.38 230 GLN B O 1
ATOM 3918 N N . PRO B 1 231 ? -3.324 -1.91 -13.594 1 93 231 PRO B N 1
ATOM 3919 C CA . PRO B 1 231 ? -3.605 -0.781 -12.703 1 93 231 PRO B CA 1
ATOM 3920 C C . PRO B 1 231 ? -4.434 0.31 -13.383 1 93 231 PRO B C 1
ATOM 3922 O O . PRO B 1 231 ? -4.305 0.531 -14.586 1 93 231 PRO B O 1
ATOM 3925 N N . MET B 1 232 ? -5.332 0.88 -12.664 1 94.25 232 MET B N 1
ATOM 3926 C CA . MET B 1 232 ? -6.145 2.025 -13.062 1 94.25 232 MET B CA 1
ATOM 3927 C C . MET B 1 232 ? -6.059 3.141 -12.023 1 94.25 232 MET B C 1
ATOM 3929 O O . MET B 1 232 ? -6.07 2.879 -10.82 1 94.25 232 MET B O 1
ATOM 3933 N N . GLN B 1 233 ? -5.922 4.348 -12.5 1 94.12 233 GLN B N 1
ATOM 3934 C CA . GLN B 1 233 ? -5.969 5.504 -11.609 1 94.12 233 GLN B CA 1
ATOM 3935 C C . GLN B 1 233 ? -7.406 5.902 -11.305 1 94.12 233 GLN B C 1
ATOM 3937 O O . GLN B 1 233 ? -8.25 5.957 -12.203 1 94.12 233 GLN B O 1
ATOM 3942 N N . GLY B 1 234 ? -7.668 6.145 -10.07 1 96.38 234 GLY B N 1
ATOM 3943 C CA . GLY B 1 234 ? -9 6.582 -9.68 1 96.38 234 GLY B CA 1
ATOM 3944 C C . GLY B 1 234 ? -9.359 7.945 -10.234 1 96.38 234 GLY B C 1
ATOM 3945 O O . GLY B 1 234 ? -8.484 8.781 -10.477 1 96.38 234 GLY B O 1
ATOM 3946 N N . ILE B 1 235 ? -10.641 8.203 -10.367 1 97.44 235 ILE B N 1
ATOM 3947 C CA . ILE B 1 235 ? -11.195 9.469 -10.836 1 97.44 235 ILE B CA 1
ATOM 3948 C C . ILE B 1 235 ? -11.633 10.32 -9.648 1 97.44 235 ILE B C 1
ATOM 3950 O O . ILE B 1 235 ? -12.305 9.82 -8.734 1 97.44 235 ILE B O 1
ATOM 3954 N N . LYS B 1 236 ? -11.18 11.555 -9.672 1 97.69 236 LYS B N 1
ATOM 3955 C CA . LYS B 1 236 ? -11.68 12.484 -8.664 1 97.69 236 LYS B CA 1
ATOM 3956 C C . LYS B 1 236 ? -13.156 12.789 -8.875 1 97.69 236 LYS B C 1
ATOM 3958 O O . LYS B 1 236 ? -13.531 13.414 -9.867 1 97.69 236 LYS B O 1
ATOM 3963 N N . LEU B 1 237 ? -13.961 12.453 -7.984 1 98.25 237 LEU B N 1
ATOM 3964 C CA . LEU B 1 237 ? -15.406 12.547 -8.156 1 98.25 237 LEU B CA 1
ATOM 3965 C C . LEU B 1 237 ? -15.945 13.828 -7.535 1 98.25 237 LEU B C 1
ATOM 3967 O O . LEU B 1 237 ? -16.766 14.523 -8.148 1 98.25 237 LEU B O 1
ATOM 3971 N N . LEU B 1 238 ? -15.578 14.047 -6.32 1 97.5 238 LEU B N 1
ATOM 3972 C CA . LEU B 1 238 ? -16.109 15.141 -5.508 1 97.5 238 LEU B CA 1
ATOM 3973 C C . LEU B 1 238 ? -15.031 15.68 -4.566 1 97.5 238 LEU B C 1
ATOM 3975 O O . LEU B 1 238 ? -14.242 14.914 -4.012 1 97.5 238 LEU B O 1
ATOM 3979 N N . GLU B 1 239 ? -14.977 16.969 -4.422 1 97.94 239 GLU B N 1
ATOM 3980 C CA . GLU B 1 239 ? -14.055 17.594 -3.479 1 97.94 239 GLU B CA 1
ATOM 3981 C C . GLU B 1 239 ? -14.812 18.234 -2.316 1 97.94 239 GLU B C 1
ATOM 3983 O O . GLU B 1 239 ? -15.977 18.625 -2.465 1 97.94 239 GLU B O 1
ATOM 3988 N N . LEU B 1 240 ? -14.18 18.219 -1.202 1 98.5 240 LEU B N 1
ATOM 3989 C CA . LEU B 1 240 ? -14.641 18.906 -0.002 1 98.5 240 LEU B CA 1
ATOM 3990 C C . LEU B 1 240 ? -16.016 18.391 0.428 1 98.5 240 LEU B C 1
ATOM 3992 O O . LEU B 1 240 ? -16.859 19.172 0.88 1 98.5 240 LEU B O 1
ATOM 3996 N N . ALA B 1 241 ? -16.234 17.156 0.209 1 98.5 241 ALA B N 1
ATOM 3997 C CA . ALA B 1 241 ? -17.469 16.516 0.665 1 98.5 241 ALA B CA 1
ATOM 3998 C C . ALA B 1 241 ? -17.5 16.422 2.188 1 98.5 241 ALA B C 1
ATOM 4000 O O . ALA B 1 241 ? -16.5 16.109 2.822 1 98.5 241 ALA B O 1
ATOM 4001 N N . ASP B 1 242 ? -18.656 16.719 2.76 1 97.75 242 ASP B N 1
ATOM 4002 C CA . ASP B 1 242 ? -18.812 16.406 4.18 1 97.75 242 ASP B CA 1
ATOM 4003 C C . ASP B 1 242 ? -19.156 14.938 4.387 1 97.75 242 ASP B C 1
ATOM 4005 O O . ASP B 1 242 ? -19.25 14.18 3.424 1 97.75 242 ASP B O 1
ATOM 4009 N N . GLU B 1 243 ? -19.312 14.516 5.582 1 97.25 243 GLU B N 1
ATOM 4010 C CA . GLU B 1 243 ? -19.469 13.094 5.891 1 97.25 243 GLU B CA 1
ATOM 4011 C C . GLU B 1 243 ? -20.797 12.57 5.355 1 97.25 243 GLU B C 1
ATOM 4013 O O . GLU B 1 243 ? -20.891 11.422 4.914 1 97.25 243 GLU B O 1
ATOM 4018 N N . GLU B 1 244 ? -21.812 13.391 5.492 1 97.62 244 GLU B N 1
ATOM 4019 C CA . GLU B 1 244 ? -23.109 12.969 4.969 1 97.62 244 GLU B CA 1
ATOM 4020 C C . GLU B 1 244 ? -23.047 12.688 3.471 1 97.62 244 GLU B C 1
ATOM 4022 O O . GLU B 1 244 ? -23.531 11.656 3.004 1 97.62 244 GLU B O 1
ATOM 4027 N N . GLN B 1 245 ? -22.5 13.625 2.766 1 98 245 GLN B N 1
ATOM 4028 C CA . GLN B 1 245 ? -22.312 13.438 1.33 1 98 245 GLN B CA 1
ATOM 4029 C C . GLN B 1 245 ? -21.469 12.203 1.042 1 98 245 GLN B C 1
ATOM 4031 O O . GLN B 1 245 ? -21.766 11.438 0.123 1 98 245 GLN B O 1
ATOM 4036 N N . LEU B 1 246 ? -20.422 12.031 1.812 1 98.5 246 LEU B N 1
ATOM 4037 C CA . LEU B 1 246 ? -19.516 10.898 1.645 1 98.5 246 LEU B CA 1
ATOM 4038 C C . LEU B 1 246 ? -20.266 9.578 1.751 1 98.5 246 LEU B C 1
ATOM 4040 O O . LEU B 1 246 ? -20.172 8.727 0.862 1 98.5 246 LEU B O 1
ATOM 4044 N N . PHE B 1 247 ? -21.031 9.406 2.787 1 98.56 247 PHE B N 1
ATOM 4045 C CA . PHE B 1 247 ? -21.734 8.148 3.004 1 98.56 247 PHE B CA 1
ATOM 4046 C C . PHE B 1 247 ? -22.828 7.965 1.969 1 98.56 247 PHE B C 1
ATOM 4048 O O . PHE B 1 247 ? -23.125 6.84 1.555 1 98.56 247 PHE B O 1
ATOM 4055 N N . SER B 1 248 ? -23.453 9.078 1.581 1 98.5 248 SER B N 1
ATOM 4056 C CA . SER B 1 248 ? -24.453 8.992 0.514 1 98.5 248 SER B CA 1
ATOM 4057 C C . SER B 1 248 ? -23.828 8.461 -0.775 1 98.5 248 SER B C 1
ATOM 4059 O O . SER B 1 248 ? -24.359 7.539 -1.396 1 98.5 248 SER B O 1
ATOM 4061 N N . VAL B 1 249 ? -22.734 9.047 -1.139 1 98.69 249 VAL B N 1
ATOM 4062 C CA . VAL B 1 249 ? -22.047 8.633 -2.357 1 98.69 249 VAL B CA 1
ATOM 4063 C C . VAL B 1 249 ? -21.609 7.176 -2.23 1 98.69 249 VAL B C 1
ATOM 4065 O O . VAL B 1 249 ? -21.75 6.395 -3.174 1 98.69 249 VAL B O 1
ATOM 4068 N N . LEU B 1 250 ? -21.062 6.773 -1.104 1 98.69 250 LEU B N 1
ATOM 4069 C CA . LEU B 1 250 ? -20.594 5.41 -0.885 1 98.69 250 LEU B CA 1
ATOM 4070 C C . LEU B 1 250 ? -21.734 4.41 -1.016 1 98.69 250 LEU B C 1
ATOM 4072 O O . LEU B 1 250 ? -21.609 3.402 -1.713 1 98.69 250 LEU B O 1
ATOM 4076 N N . GLU B 1 251 ? -22.844 4.695 -0.409 1 98.25 251 GLU B N 1
ATOM 4077 C CA . GLU B 1 251 ? -24.016 3.811 -0.457 1 98.25 251 GLU B CA 1
ATOM 4078 C C . GLU B 1 251 ? -24.547 3.674 -1.882 1 98.25 251 GLU B C 1
ATOM 4080 O O . GLU B 1 251 ? -24.828 2.566 -2.338 1 98.25 251 GLU B O 1
ATOM 4085 N N . LYS B 1 252 ? -24.656 4.77 -2.52 1 98.62 252 LYS B N 1
ATOM 4086 C CA . LYS B 1 252 ? -25.141 4.746 -3.896 1 98.62 252 LYS B CA 1
ATOM 4087 C C . LYS B 1 252 ? -24.141 4.047 -4.82 1 98.62 252 LYS B C 1
ATOM 4089 O O . LYS B 1 252 ? -24.547 3.422 -5.805 1 98.62 252 LYS B O 1
ATOM 4094 N N . THR B 1 253 ? -22.875 4.172 -4.516 1 98.75 253 THR B N 1
ATOM 4095 C CA . THR B 1 253 ? -21.859 3.443 -5.27 1 98.75 253 THR B CA 1
ATOM 4096 C C . THR B 1 253 ? -22.062 1.938 -5.141 1 98.75 253 THR B C 1
ATOM 4098 O O . THR B 1 253 ? -22.031 1.212 -6.137 1 98.75 253 THR B O 1
ATOM 4101 N N . PHE B 1 254 ? -22.297 1.481 -3.893 1 98.56 254 PHE B N 1
ATOM 4102 C CA . PHE B 1 254 ? -22.547 0.06 -3.668 1 98.56 254 PHE B CA 1
ATOM 4103 C C . PHE B 1 254 ? -23.781 -0.409 -4.43 1 98.56 254 PHE B C 1
ATOM 4105 O O . PHE B 1 254 ? -23.75 -1.458 -5.078 1 98.56 254 PHE B O 1
ATOM 4112 N N . GLU B 1 255 ? -24.797 0.346 -4.363 1 98.19 255 GLU B N 1
ATOM 4113 C CA . GLU B 1 255 ? -26.031 0 -5.066 1 98.19 255 GLU B CA 1
ATOM 4114 C C . GLU B 1 255 ? -25.797 -0.075 -6.574 1 98.19 255 GLU B C 1
ATOM 4116 O O . GLU B 1 255 ? -26.219 -1.04 -7.219 1 98.19 255 GLU B O 1
ATOM 4121 N N . TYR B 1 256 ? -25.188 0.918 -7.082 1 98.56 256 TYR B N 1
ATOM 4122 C CA . TYR B 1 256 ? -24.891 0.976 -8.508 1 98.56 256 TYR B CA 1
ATOM 4123 C C . TYR B 1 256 ? -24.031 -0.205 -8.938 1 98.56 256 TYR B C 1
ATOM 4125 O O . TYR B 1 256 ? -24.297 -0.835 -9.969 1 98.56 256 TYR B O 1
ATOM 4133 N N . TYR B 1 257 ? -23.047 -0.485 -8.18 1 98.75 257 TYR B N 1
ATOM 4134 C CA . TYR B 1 257 ? -22.109 -1.558 -8.469 1 98.75 257 TYR B CA 1
ATOM 4135 C C . TYR B 1 257 ? -22.797 -2.912 -8.477 1 98.75 257 TYR B C 1
ATOM 4137 O O . TYR B 1 257 ? -22.594 -3.717 -9.391 1 98.75 257 TYR B O 1
ATOM 4145 N N . ARG B 1 258 ? -23.672 -3.156 -7.508 1 98.25 258 ARG B N 1
ATOM 4146 C CA . ARG B 1 258 ? -24.391 -4.422 -7.406 1 98.25 258 ARG B CA 1
ATOM 4147 C C . ARG B 1 258 ? -25.391 -4.574 -8.547 1 98.25 258 ARG B C 1
ATOM 4149 O O . ARG B 1 258 ? -25.594 -5.68 -9.055 1 98.25 258 ARG B O 1
ATOM 4156 N N . ARG B 1 259 ? -25.922 -3.502 -8.961 1 98.25 259 ARG B N 1
ATOM 4157 C CA . ARG B 1 259 ? -26.953 -3.529 -9.984 1 98.25 259 ARG B CA 1
ATOM 4158 C C . ARG B 1 259 ? -26.359 -3.678 -11.375 1 98.25 259 ARG B C 1
ATOM 4160 O O . ARG B 1 259 ? -26.859 -4.445 -12.203 1 98.25 259 ARG B O 1
ATOM 4167 N N . GLU B 1 260 ? -25.312 -2.916 -11.633 1 98.56 260 GLU B N 1
ATOM 4168 C CA . GLU B 1 260 ? -24.812 -2.791 -13.008 1 98.56 260 GLU B CA 1
ATOM 4169 C C . GLU B 1 260 ? -23.562 -3.621 -13.219 1 98.56 260 GLU B C 1
ATOM 4171 O O . GLU B 1 260 ? -23.141 -3.852 -14.359 1 98.56 260 GLU B O 1
ATOM 4176 N N . GLY B 1 261 ? -22.906 -4.023 -12.156 1 98.5 261 GLY B N 1
ATOM 4177 C CA . GLY B 1 261 ? -21.641 -4.727 -12.297 1 98.5 261 GLY B CA 1
ATOM 4178 C C . GLY B 1 261 ? -21.781 -6.133 -12.844 1 98.5 261 GLY B C 1
ATOM 4179 O O . GLY B 1 261 ? -22.719 -6.855 -12.461 1 98.5 261 GLY B O 1
ATOM 4180 N N . LEU B 1 262 ? -20.938 -6.512 -13.695 1 98.25 262 LEU B N 1
ATOM 4181 C CA . LEU B 1 262 ? -20.828 -7.898 -14.141 1 98.25 262 LEU B CA 1
ATOM 4182 C C . LEU B 1 262 ? -20.047 -8.742 -13.141 1 98.25 262 LEU B C 1
ATOM 4184 O O . LEU B 1 262 ? -19.266 -8.211 -12.359 1 98.25 262 LEU B O 1
ATOM 4188 N N . ASP B 1 263 ? -20.297 -10.055 -13.227 1 97.31 263 ASP B N 1
ATOM 4189 C CA . ASP B 1 263 ? -19.578 -10.961 -12.344 1 97.31 263 ASP B CA 1
ATOM 4190 C C . ASP B 1 263 ? -18.078 -10.883 -12.594 1 97.31 263 ASP B C 1
ATOM 4192 O O . ASP B 1 263 ? -17.609 -11.109 -13.711 1 97.31 263 ASP B O 1
ATOM 4196 N N . GLY B 1 264 ? -17.344 -10.516 -11.531 1 96.31 264 GLY B N 1
ATOM 4197 C CA . GLY B 1 264 ? -15.898 -10.453 -11.641 1 96.31 264 GLY B CA 1
ATOM 4198 C C . GLY B 1 264 ? -15.398 -9.125 -12.172 1 96.31 264 GLY B C 1
ATOM 4199 O O . GLY B 1 264 ? -14.195 -8.961 -12.406 1 96.31 264 GLY B O 1
ATOM 4200 N N . GLU B 1 265 ? -16.266 -8.195 -12.32 1 97.75 265 GLU B N 1
ATOM 4201 C CA . GLU B 1 265 ? -15.891 -6.883 -12.844 1 97.75 265 GLU B CA 1
ATOM 4202 C C . GLU B 1 265 ? -15.578 -5.91 -11.703 1 97.75 265 GLU B C 1
ATOM 4204 O O . GLU B 1 265 ? -16.391 -5.734 -10.789 1 97.75 265 GLU B O 1
ATOM 4209 N N . ARG B 1 266 ? -14.375 -5.312 -11.75 1 98.19 266 ARG B N 1
ATOM 4210 C CA . ARG B 1 266 ? -14.016 -4.305 -10.758 1 98.19 266 ARG B CA 1
ATOM 4211 C C . ARG B 1 266 ? -14.781 -3.008 -10.992 1 98.19 266 ARG B C 1
ATOM 4213 O O . ARG B 1 266 ? -15.234 -2.738 -12.102 1 98.19 266 ARG B O 1
ATOM 4220 N N . LEU B 1 267 ? -14.898 -2.217 -9.922 1 98.81 267 LEU B N 1
ATOM 4221 C CA . LEU B 1 267 ? -15.68 -0.988 -9.992 1 98.81 267 LEU B CA 1
ATOM 4222 C C . LEU B 1 267 ? -15.156 -0.072 -11.094 1 98.81 267 LEU B C 1
ATOM 4224 O O . LEU B 1 267 ? -15.938 0.491 -11.867 1 98.81 267 LEU B O 1
ATOM 4228 N N . GLY B 1 268 ? -13.828 0.101 -11.109 1 98.56 268 GLY B N 1
ATOM 4229 C CA . GLY B 1 268 ? -13.242 0.939 -12.141 1 98.56 268 GLY B CA 1
ATOM 4230 C C . GLY B 1 268 ? -13.57 0.469 -13.547 1 98.56 268 GLY B C 1
ATOM 4231 O O . GLY B 1 268 ? -13.812 1.284 -14.445 1 98.56 268 GLY B O 1
ATOM 4232 N N . GLU B 1 269 ? -13.555 -0.81 -13.789 1 98.12 269 GLU B N 1
ATOM 4233 C CA . GLU B 1 269 ? -13.891 -1.393 -15.078 1 98.12 269 GLU B CA 1
ATOM 4234 C C . GLU B 1 269 ? -15.352 -1.139 -15.438 1 98.12 269 GLU B C 1
ATOM 4236 O O . GLU B 1 269 ? -15.68 -0.883 -16.594 1 98.12 269 GLU B O 1
ATOM 4241 N N . LEU B 1 270 ? -16.188 -1.274 -14.461 1 98.69 270 LEU B N 1
ATOM 4242 C CA . LEU B 1 270 ? -17.594 -0.938 -14.664 1 98.69 270 LEU B CA 1
ATOM 4243 C C . LEU B 1 270 ? -17.75 0.509 -15.117 1 98.69 270 LEU B C 1
ATOM 4245 O O . LEU B 1 270 ? -18.469 0.788 -16.078 1 98.69 270 LEU B O 1
ATOM 4249 N N . ILE B 1 271 ? -17.078 1.411 -14.422 1 98.75 271 ILE B N 1
ATOM 4250 C CA . ILE B 1 271 ? -17.172 2.832 -14.742 1 98.75 271 ILE B CA 1
ATOM 4251 C C . ILE B 1 271 ? -16.641 3.074 -16.156 1 98.75 271 ILE B C 1
ATOM 4253 O O . ILE B 1 271 ? -17.203 3.865 -16.906 1 98.75 271 ILE B O 1
ATOM 4257 N N . ASP B 1 272 ? -15.555 2.416 -16.469 1 98.06 272 ASP B N 1
ATOM 4258 C CA . ASP B 1 272 ? -15 2.529 -17.812 1 98.06 272 ASP B CA 1
ATOM 4259 C C . ASP B 1 272 ? -15.984 2.014 -18.859 1 98.06 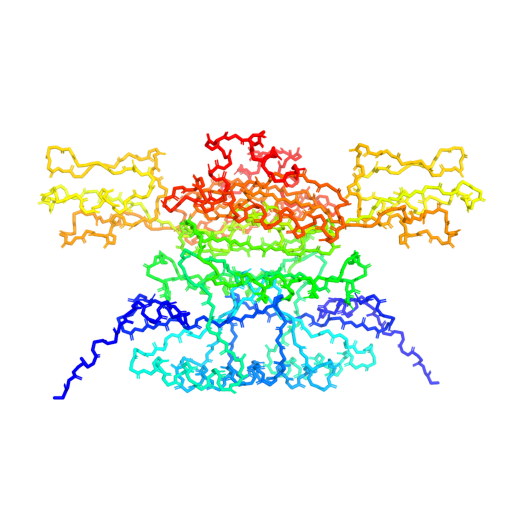272 ASP B C 1
ATOM 4261 O O . ASP B 1 272 ? -16.156 2.629 -19.906 1 98.06 272 ASP B O 1
ATOM 4265 N N . ARG B 1 273 ? -16.641 0.898 -18.609 1 98.19 273 ARG B N 1
ATOM 4266 C CA . ARG B 1 273 ? -17.562 0.258 -19.547 1 98.19 273 ARG B CA 1
ATOM 4267 C C . ARG B 1 273 ? -18.797 1.118 -19.766 1 98.19 273 ARG B C 1
ATOM 4269 O O . ARG B 1 273 ? -19.219 1.332 -20.906 1 98.19 273 ARG B O 1
ATOM 4276 N N . LEU B 1 274 ? -19.375 1.652 -18.703 1 98.44 274 LEU B N 1
ATOM 4277 C CA . LEU B 1 274 ? -20.656 2.334 -18.812 1 98.44 274 LEU B CA 1
ATOM 4278 C C . LEU B 1 274 ? -20.469 3.846 -18.891 1 98.44 274 LEU B C 1
ATOM 4280 O O . LEU B 1 274 ? -21.391 4.574 -19.266 1 98.44 274 LEU B O 1
ATOM 4284 N N . GLY B 1 275 ? -19.297 4.324 -18.5 1 98.19 275 GLY B N 1
ATOM 4285 C CA . GLY B 1 275 ? -19 5.742 -18.609 1 98.19 275 GLY B CA 1
ATOM 4286 C C . GLY B 1 275 ? -19.094 6.469 -17.281 1 98.19 275 GLY B C 1
ATOM 4287 O O . GLY B 1 275 ? -19.984 6.184 -16.469 1 98.19 275 GLY B O 1
ATOM 4288 N N . ILE B 1 276 ? -18.25 7.453 -17.078 1 98 276 ILE B N 1
ATOM 4289 C CA . ILE B 1 276 ? -18.141 8.188 -15.828 1 98 276 ILE B CA 1
ATOM 4290 C C . ILE B 1 276 ? -19.375 9.078 -15.648 1 98 276 ILE B C 1
ATOM 4292 O O . ILE B 1 276 ? -19.828 9.297 -14.523 1 98 276 ILE B O 1
ATOM 4296 N N . ASP B 1 277 ? -19.906 9.602 -16.719 1 97.81 277 ASP B N 1
ATOM 4297 C CA . ASP B 1 277 ? -21.062 10.484 -16.641 1 97.81 277 ASP B CA 1
ATOM 4298 C C . ASP B 1 277 ? -22.281 9.75 -16.078 1 97.81 277 ASP B C 1
ATOM 4300 O O . ASP B 1 277 ? -23 10.281 -15.234 1 97.81 277 ASP B O 1
ATOM 4304 N N . LYS B 1 278 ? -22.5 8.586 -16.578 1 97.88 278 LYS B N 1
ATOM 4305 C CA . LYS B 1 278 ? -23.594 7.77 -16.062 1 97.88 278 LYS B CA 1
ATOM 4306 C C . LYS B 1 278 ? -23.391 7.488 -14.57 1 97.88 278 LYS B C 1
ATOM 4308 O O . LYS B 1 278 ? -24.344 7.582 -13.789 1 97.88 278 LYS B O 1
ATOM 4313 N N . TYR B 1 279 ? -22.234 7.145 -14.188 1 98.5 279 TYR B N 1
ATOM 4314 C CA . TYR B 1 279 ? -21.922 6.898 -12.781 1 98.5 279 TYR B CA 1
ATOM 4315 C C . TYR B 1 279 ? -22.219 8.125 -11.93 1 98.5 279 TYR B C 1
ATOM 4317 O O . TYR B 1 279 ? -22.859 8.023 -10.883 1 98.5 279 TYR B O 1
ATOM 4325 N N . LYS B 1 280 ? -21.75 9.266 -12.336 1 98.19 280 LYS B N 1
ATOM 4326 C CA . LYS B 1 280 ? -21.969 10.516 -11.609 1 98.19 280 LYS B CA 1
ATOM 4327 C C . LYS B 1 280 ? -23.453 10.805 -11.438 1 98.19 280 LYS B C 1
ATOM 4329 O O . LYS B 1 280 ? -23.891 11.227 -10.359 1 98.19 280 LYS B O 1
ATOM 4334 N N . GLU B 1 281 ? -24.172 10.586 -12.453 1 97.38 281 GLU B N 1
ATOM 4335 C CA . GLU B 1 281 ? -25.609 10.805 -12.391 1 97.38 281 GLU B CA 1
ATOM 4336 C C . GLU B 1 281 ? -26.25 9.93 -11.32 1 97.38 281 GLU B C 1
ATOM 4338 O O . GLU B 1 281 ? -27.172 10.367 -10.633 1 97.38 281 GLU B O 1
ATOM 4343 N N . GLU B 1 282 ? -25.781 8.758 -11.203 1 96.31 282 GLU B N 1
ATOM 4344 C CA . GLU B 1 282 ? -26.328 7.789 -10.258 1 96.31 282 GLU B CA 1
ATOM 4345 C C . GLU B 1 282 ? -25.953 8.141 -8.82 1 96.31 282 GLU B C 1
ATOM 4347 O O . GLU B 1 282 ? -26.781 8.023 -7.91 1 96.31 282 GLU B O 1
ATOM 4352 N N . VAL B 1 283 ? -24.734 8.641 -8.602 1 97.12 283 VAL B N 1
ATOM 4353 C CA . VAL B 1 283 ? -24.25 8.664 -7.227 1 97.12 283 VAL B CA 1
ATOM 4354 C C . VAL B 1 283 ? -24.297 10.086 -6.68 1 97.12 283 VAL B C 1
ATOM 4356 O O . VAL B 1 283 ? -24.266 10.297 -5.465 1 97.12 283 VAL B O 1
ATOM 4359 N N . LEU B 1 284 ? -24.312 11.094 -7.543 1 95.56 284 LEU B N 1
ATOM 4360 C CA . LEU B 1 284 ? -24.344 12.477 -7.086 1 95.56 284 LEU B CA 1
ATOM 4361 C C . LEU B 1 284 ? -25.75 13.039 -7.113 1 95.56 284 LEU B C 1
ATOM 4363 O O . LEU B 1 284 ? -25.984 14.195 -6.73 1 95.56 284 LEU B O 1
ATOM 4367 N N . SER B 1 285 ? -26.734 12.344 -7.551 1 85 285 SER B N 1
ATOM 4368 C CA . SER B 1 285 ? -28.125 12.773 -7.539 1 85 285 SER B CA 1
ATOM 4369 C C . SER B 1 285 ? -28.703 12.75 -6.125 1 85 285 SER B C 1
ATOM 4371 O O . SER B 1 285 ? -28.234 12 -5.27 1 85 285 SER B O 1
#

Radius of gyration: 24.47 Å; Cα contacts (8 Å, |Δi|>4): 1444; chains: 2; bounding box: 53×86×70 Å

Nearest PDB structures (foldseek):
  7npa-assembly4_N  TM=9.481E-01  e=4.092E-31  Methanothermococcus thermolithotrophicus DSM 2095
  7npa-assembly3_I  TM=9.472E-01  e=7.665E-31  Methanothermococcus thermolithotrophicus DSM 2095
  7np8-assembly1_B  TM=9.514E-01  e=3.996E-29  Methanocaldococcus jannaschii DSM 2661
  2akj-assembly1_A  TM=8.323E-01  e=1.488E-12  Spinacia oleracea
  3b0n-assembly1_A  TM=7.792E-01  e=1.312E-12  Nicotiana tabacum